Protein AF-E2ZGH0-F1 (afdb_monomer)

Foldseek 3Di:
DDPPPPDPQAWWWKQFPVFKIWIWGDDPFAIKIFIDGPPDLHTPDTDDDGCVNQDDDPNRRLSVVLVCCVPPDPDDGPWMFTFAPCVSVSSVPPPPPDDPDDDDPGPQQWDFAAALVRHTDGTHHAQFKKWKAAPVRWIKIWTWHGDHPQWIDTQNDIDGNNVVNVVCVVRVIDMDGDIQDPDQWWKWDFQLQKIKIWGDDPQKIWIWIAGSLRQTPDIDIGNDSSDGPVVVVCVVCVVVVSNSTMTTIDDPVRVVVSVVPQVVSQVVLVVCQLPPPAKKKWKKAFDPPADPCLPLPAPVRCVVVVHDDDPVRIGTQDIGGDDPPCLPPPPQVVQVVVLCCCAPVNDPRRPDDRDHQNIWMWIQDPSDIWIWGDHPPGTDTD

pLDDT: mean 85.61, std 13.56, range [29.02, 97.31]

Mean predicted aligned error: 11.4 Å

Nearest PDB structures (foldseek):
  6ams-assembly1_B  TM=1.190E-01  e=1.013E-03  Pseudomonas aeruginosa PAO1
  4pso-assembly1_A  TM=2.602E-01  e=1.472E-01  Aeropyrum pernix K1
  4tsz-assembly1_C  TM=1.193E-01  e=7.918E-03  Pseudomonas aeruginosa
  6ap4-assembly5_I  TM=1.165E-01  e=1.783E-02  Acinetobacter baumannii
  6ap4-assembly1_A  TM=1.160E-01  e=1.096E-02  Acinetobacter baumannii

Structure (mmCIF, N/CA/C/O backbone):
data_AF-E2ZGH0-F1
#
_entry.id   AF-E2ZGH0-F1
#
loop_
_atom_site.group_PDB
_atom_site.id
_atom_site.type_symbol
_atom_site.label_atom_id
_atom_site.label_alt_id
_atom_site.label_comp_id
_atom_site.label_asym_id
_atom_site.label_entity_id
_atom_site.label_seq_id
_atom_site.pdbx_PDB_ins_code
_atom_site.Cartn_x
_atom_site.Cartn_y
_atom_site.Cartn_z
_atom_site.occupancy
_atom_site.B_iso_or_equiv
_atom_site.auth_seq_id
_atom_site.auth_comp_id
_atom_site.auth_asym_id
_atom_site.auth_atom_id
_atom_site.pdbx_PDB_model_num
ATOM 1 N N . MET A 1 1 ? -15.723 -20.491 -14.711 1.00 30.98 1 MET A N 1
ATOM 2 C CA . MET A 1 1 ? -14.795 -20.137 -15.801 1.00 30.98 1 MET A CA 1
ATOM 3 C C . MET A 1 1 ? -13.854 -19.122 -15.205 1.00 30.98 1 MET A C 1
ATOM 5 O O . MET A 1 1 ? -14.343 -18.153 -14.646 1.00 30.98 1 MET A O 1
ATOM 9 N N . LYS A 1 2 ? -12.566 -19.463 -15.138 1.00 30.20 2 LYS A N 1
ATOM 10 C CA . LYS A 1 2 ? -11.528 -18.572 -14.629 1.00 30.20 2 LYS A CA 1
ATOM 11 C C . LYS A 1 2 ? -11.307 -17.512 -15.698 1.00 30.20 2 LYS A C 1
ATOM 13 O O . LYS A 1 2 ? -10.856 -17.859 -16.785 1.00 30.20 2 LYS A O 1
ATOM 18 N N . ASP A 1 3 ? -11.678 -16.277 -15.398 1.00 29.02 3 ASP A N 1
ATOM 19 C CA . ASP A 1 3 ? -11.054 -15.138 -16.051 1.00 29.02 3 ASP A CA 1
ATOM 20 C C . ASP A 1 3 ? -9.669 -15.028 -15.416 1.00 29.02 3 ASP A C 1
ATOM 22 O O . ASP A 1 3 ? -9.489 -14.417 -14.364 1.00 29.02 3 ASP A O 1
ATOM 26 N N . ASP A 1 4 ? -8.715 -15.748 -16.006 1.00 31.78 4 ASP A N 1
ATOM 27 C CA . ASP A 1 4 ? -7.306 -15.455 -15.809 1.00 31.78 4 ASP A CA 1
ATOM 28 C C . ASP A 1 4 ? -7.126 -14.010 -16.280 1.00 31.78 4 ASP A C 1
ATOM 30 O O . ASP A 1 4 ? -7.276 -13.703 -17.466 1.00 31.78 4 ASP A O 1
ATOM 34 N N . ALA A 1 5 ? -6.888 -13.105 -15.333 1.00 30.05 5 ALA A N 1
ATOM 35 C CA . ALA A 1 5 ? -6.411 -11.771 -15.632 1.00 30.05 5 ALA A CA 1
ATOM 36 C C . ALA A 1 5 ? -5.096 -11.943 -16.400 1.00 30.05 5 ALA A C 1
ATOM 38 O O . ALA A 1 5 ? -4.064 -12.274 -15.823 1.00 30.05 5 ALA A O 1
ATOM 39 N N . VAL A 1 6 ? -5.172 -11.818 -17.725 1.00 30.45 6 VAL A N 1
ATOM 40 C CA . VAL A 1 6 ? -4.020 -11.803 -18.621 1.00 30.45 6 VAL A CA 1
ATOM 41 C C . VAL A 1 6 ? -3.211 -10.572 -18.247 1.00 30.45 6 VAL A C 1
ATOM 43 O O . VAL A 1 6 ? -3.529 -9.464 -18.679 1.00 30.45 6 VAL A O 1
ATOM 46 N N . ILE A 1 7 ? -2.210 -10.755 -17.393 1.00 38.66 7 ILE A N 1
ATOM 47 C CA . ILE A 1 7 ? -1.248 -9.702 -17.126 1.00 38.66 7 ILE A CA 1
ATOM 48 C C . ILE A 1 7 ? -0.399 -9.531 -18.391 1.00 38.66 7 ILE A C 1
ATOM 50 O O . ILE A 1 7 ? -0.004 -10.501 -19.043 1.00 38.66 7 ILE A O 1
ATOM 54 N N . LYS A 1 8 ? -0.203 -8.277 -18.792 1.00 45.62 8 LYS A N 1
ATOM 55 C CA . LYS A 1 8 ? 0.520 -7.834 -19.992 1.00 45.62 8 LYS A CA 1
ATOM 56 C C . LYS A 1 8 ? 2.057 -7.962 -19.826 1.00 45.62 8 LYS A C 1
ATOM 58 O O . LYS A 1 8 ? 2.796 -7.203 -20.443 1.00 45.62 8 LYS A O 1
ATOM 63 N N . ASP A 1 9 ? 2.543 -8.938 -19.056 1.00 59.81 9 ASP A N 1
ATOM 64 C CA . ASP A 1 9 ? 3.885 -8.970 -18.427 1.00 59.81 9 ASP A CA 1
ATOM 65 C C . ASP A 1 9 ? 5.005 -9.598 -19.269 1.00 59.81 9 ASP A C 1
ATOM 67 O O . ASP A 1 9 ? 5.901 -10.259 -18.755 1.00 59.81 9 ASP A O 1
ATOM 71 N N . ASN A 1 10 ? 4.994 -9.417 -20.586 1.00 82.62 10 ASN A N 1
ATOM 72 C CA . ASN A 1 10 ? 6.026 -10.024 -21.437 1.00 82.62 10 ASN A CA 1
ATOM 73 C C . ASN A 1 10 ? 7.092 -9.017 -21.894 1.00 82.62 10 ASN A C 1
ATOM 75 O O . ASN A 1 10 ? 8.001 -9.393 -22.638 1.00 82.62 10 ASN A O 1
ATOM 79 N N . GLU A 1 11 ? 6.962 -7.739 -21.539 1.00 88.62 11 GLU A N 1
ATOM 80 C CA . GLU A 1 11 ? 7.845 -6.658 -21.981 1.00 88.62 11 GLU A CA 1
ATOM 81 C C . GLU A 1 11 ? 7.803 -5.511 -20.962 1.00 88.62 11 GLU A C 1
ATOM 83 O O . GLU A 1 11 ? 6.722 -5.070 -20.580 1.00 88.62 11 GLU A O 1
ATOM 88 N N . ALA A 1 12 ? 8.961 -5.014 -20.531 1.00 91.38 12 ALA A N 1
ATOM 89 C CA . ALA A 1 12 ? 9.058 -3.875 -19.620 1.00 91.38 12 ALA A CA 1
ATOM 90 C C . ALA A 1 12 ? 10.306 -3.041 -19.907 1.00 91.38 12 ALA A C 1
ATOM 92 O O . ALA A 1 12 ? 11.293 -3.533 -20.466 1.00 91.38 12 ALA A O 1
ATOM 93 N N . VAL A 1 13 ? 10.270 -1.770 -19.506 1.00 92.38 13 VAL A N 1
ATOM 94 C CA . VAL A 1 13 ? 11.425 -0.874 -19.579 1.00 92.38 13 VAL A CA 1
ATOM 95 C C . VAL A 1 13 ? 11.681 -0.269 -18.208 1.00 92.38 13 VAL A C 1
ATOM 97 O O . VAL A 1 13 ? 10.792 0.309 -17.589 1.00 92.38 13 VAL A O 1
ATOM 100 N N . TYR A 1 14 ? 12.926 -0.366 -17.756 1.00 93.62 14 TYR A N 1
ATOM 101 C CA . TYR A 1 14 ? 13.380 0.221 -16.505 1.00 93.62 14 TYR A CA 1
ATOM 102 C C . TYR A 1 14 ? 14.402 1.321 -16.787 1.00 93.62 14 TYR A C 1
ATOM 104 O O . TYR A 1 14 ? 15.379 1.100 -17.499 1.00 93.62 14 TYR A O 1
ATOM 112 N N . LEU A 1 15 ? 14.194 2.510 -16.228 1.00 93.06 15 LEU A N 1
ATOM 113 C CA . LEU A 1 15 ? 15.190 3.575 -16.190 1.00 93.06 15 LEU A CA 1
ATOM 114 C C . LEU A 1 15 ? 16.065 3.386 -14.948 1.00 93.06 15 LEU A C 1
ATOM 116 O O . LEU A 1 15 ? 15.573 3.479 -13.826 1.00 93.06 15 LEU A O 1
ATOM 120 N N . ILE A 1 16 ? 17.354 3.137 -15.155 1.00 91.56 16 ILE A N 1
ATOM 121 C CA . ILE A 1 16 ? 18.337 2.871 -14.106 1.00 91.56 16 ILE A CA 1
ATOM 122 C C . ILE A 1 16 ? 19.254 4.088 -13.955 1.00 91.56 16 ILE A C 1
ATOM 124 O O . ILE A 1 16 ? 19.802 4.605 -14.935 1.00 91.56 16 ILE A O 1
ATOM 128 N N . ASN A 1 17 ? 19.394 4.563 -12.715 1.00 88.12 17 ASN A N 1
ATOM 129 C CA . ASN A 1 17 ? 20.208 5.711 -12.301 1.00 88.12 17 ASN A CA 1
ATOM 130 C C . ASN A 1 17 ? 19.973 6.974 -13.149 1.00 88.12 17 ASN A C 1
ATOM 132 O O . ASN A 1 17 ? 20.875 7.784 -13.330 1.00 88.12 17 ASN A O 1
ATOM 136 N N . GLU A 1 18 ? 18.768 7.114 -13.713 1.00 87.81 18 GLU A N 1
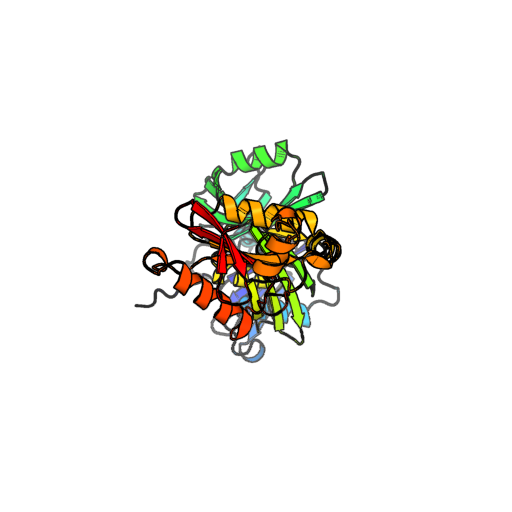ATOM 137 C CA . GLU A 1 18 ? 18.374 8.188 -14.638 1.00 87.81 18 GLU A CA 1
ATOM 138 C C . GLU A 1 18 ? 19.224 8.308 -15.918 1.00 87.81 18 GLU A C 1
ATOM 140 O O . GLU A 1 18 ? 19.083 9.284 -16.668 1.00 87.81 18 GLU A O 1
ATOM 145 N N . GLN A 1 19 ? 20.061 7.307 -16.198 1.00 88.62 19 GLN A N 1
ATOM 146 C CA . GLN A 1 19 ? 21.080 7.324 -17.248 1.00 88.62 19 GLN A CA 1
ATOM 147 C C . GLN A 1 19 ? 20.848 6.261 -18.315 1.00 88.62 19 GLN A C 1
ATOM 149 O O . GLN A 1 19 ? 21.059 6.538 -19.494 1.00 88.62 19 GLN A O 1
ATOM 154 N N . THR A 1 20 ? 20.402 5.065 -17.931 1.00 91.00 20 THR A N 1
ATOM 155 C CA . THR A 1 20 ? 20.291 3.927 -18.849 1.00 91.00 20 THR A CA 1
ATOM 156 C C . THR A 1 20 ? 18.886 3.344 -18.837 1.00 91.00 20 THR A C 1
ATOM 158 O O . THR A 1 20 ? 18.246 3.244 -17.795 1.00 91.00 20 THR A O 1
ATOM 161 N N . TYR A 1 21 ? 18.378 2.979 -20.010 1.00 91.94 21 TYR A N 1
ATOM 162 C CA . TYR A 1 21 ? 17.136 2.231 -20.149 1.00 91.94 21 TYR A CA 1
ATOM 163 C C . TYR A 1 21 ? 17.466 0.758 -20.356 1.00 91.94 21 TYR A C 1
ATOM 165 O O . TYR A 1 21 ? 18.106 0.419 -21.349 1.00 91.94 21 TYR A O 1
ATOM 173 N N . LEU A 1 22 ? 16.997 -0.101 -19.456 1.00 93.19 22 LEU A N 1
ATOM 174 C CA . LEU A 1 22 ? 17.003 -1.550 -19.605 1.00 93.19 22 LEU A CA 1
ATOM 175 C C . LEU A 1 22 ? 15.649 -1.990 -20.157 1.00 93.19 22 LEU A C 1
ATOM 177 O O . LEU A 1 22 ? 14.628 -1.889 -19.479 1.00 93.19 22 LEU A O 1
ATOM 181 N N . HIS A 1 23 ? 15.644 -2.472 -21.390 1.00 92.88 23 HIS A N 1
ATOM 182 C CA . HIS A 1 23 ? 14.484 -3.062 -22.038 1.00 92.88 23 HIS A CA 1
ATOM 183 C C . HIS A 1 23 ? 14.547 -4.579 -21.887 1.00 92.88 23 HIS A C 1
ATOM 185 O O . HIS A 1 23 ? 15.522 -5.187 -22.317 1.00 92.88 23 HIS A O 1
ATOM 191 N N . LEU A 1 24 ? 13.517 -5.184 -21.300 1.00 92.69 24 LEU A N 1
ATOM 192 C CA . LEU A 1 24 ? 13.393 -6.630 -21.130 1.00 92.69 24 LEU A CA 1
ATOM 193 C C . LEU A 1 24 ? 12.178 -7.130 -21.892 1.00 92.69 24 LEU A C 1
ATOM 195 O O . LEU A 1 24 ? 11.103 -6.539 -21.801 1.00 92.69 24 LEU A O 1
ATOM 199 N N . ARG A 1 25 ? 12.338 -8.233 -22.624 1.00 91.06 25 ARG A N 1
ATOM 200 C CA . ARG A 1 25 ? 11.257 -8.816 -23.416 1.00 91.06 25 ARG A CA 1
ATOM 201 C C . ARG A 1 25 ? 11.336 -10.331 -23.492 1.00 91.06 25 ARG A C 1
ATOM 203 O O . ARG A 1 25 ? 12.302 -10.894 -24.011 1.00 91.06 25 ARG A O 1
ATOM 210 N N . GLU A 1 26 ? 10.266 -10.992 -23.074 1.00 89.38 26 GLU A N 1
ATOM 211 C CA . GLU A 1 26 ? 10.104 -12.431 -23.239 1.00 89.38 26 GLU A CA 1
ATOM 212 C C . GLU A 1 26 ? 10.067 -12.840 -24.714 1.00 89.38 26 GLU A C 1
ATOM 214 O O . GLU A 1 26 ? 9.418 -12.228 -25.573 1.00 89.38 26 GLU A O 1
ATOM 219 N N . ASN A 1 27 ? 10.749 -13.939 -25.009 1.00 87.00 27 ASN A N 1
ATOM 220 C CA . ASN A 1 27 ? 10.772 -14.581 -26.308 1.00 87.00 27 ASN A CA 1
ATOM 221 C C . ASN A 1 27 ? 10.873 -16.110 -26.150 1.00 87.00 27 ASN A C 1
ATOM 223 O O . ASN A 1 27 ? 10.834 -16.652 -25.049 1.00 87.00 27 ASN A O 1
ATOM 227 N N . LEU A 1 28 ? 10.973 -16.838 -27.266 1.00 86.50 28 LEU A N 1
ATOM 228 C CA . LEU A 1 28 ? 10.994 -18.307 -27.238 1.00 86.50 28 LEU A CA 1
ATOM 229 C C . LEU A 1 28 ? 12.205 -18.891 -26.486 1.00 86.50 28 LEU A C 1
ATOM 231 O O . LEU A 1 28 ? 12.116 -20.012 -25.992 1.00 86.50 28 LEU A O 1
ATOM 235 N N . ALA A 1 29 ? 13.315 -18.156 -26.400 1.00 86.31 29 ALA A N 1
ATOM 236 C CA . ALA A 1 29 ? 14.567 -18.596 -25.790 1.00 86.31 29 ALA A CA 1
ATOM 237 C C . ALA A 1 29 ? 14.750 -18.139 -24.329 1.00 86.31 29 ALA A C 1
ATOM 239 O O . ALA A 1 29 ? 15.721 -18.551 -23.701 1.00 86.31 29 ALA A O 1
ATOM 240 N N . GLY A 1 30 ? 13.854 -17.306 -23.790 1.00 89.31 30 GLY A N 1
ATOM 241 C CA . GLY A 1 30 ? 13.976 -16.721 -22.451 1.00 89.31 30 GLY A CA 1
ATOM 242 C C . GLY A 1 30 ? 13.548 -15.259 -22.453 1.00 89.31 30 GLY A C 1
ATOM 243 O O . GLY A 1 30 ? 12.538 -14.909 -23.062 1.00 89.31 30 GLY A O 1
ATOM 244 N N . VAL A 1 31 ? 14.355 -14.391 -21.843 1.00 92.81 31 VAL A N 1
ATOM 245 C CA . VAL A 1 31 ? 14.170 -12.931 -21.868 1.00 92.81 31 VAL A CA 1
ATOM 246 C C . VAL A 1 31 ? 15.334 -12.283 -22.613 1.00 92.81 31 VAL A C 1
ATOM 248 O O . VAL A 1 31 ? 16.490 -12.403 -22.214 1.00 92.81 31 VAL A O 1
ATOM 251 N N . GLY A 1 32 ? 15.034 -11.625 -23.731 1.00 91.88 32 GLY A N 1
ATOM 252 C CA . GLY A 1 32 ? 15.997 -10.773 -24.423 1.00 91.88 32 GLY A CA 1
ATOM 253 C C . GLY A 1 32 ? 16.112 -9.433 -23.708 1.00 91.88 32 GLY A C 1
ATOM 254 O O . GLY A 1 32 ? 15.105 -8.931 -23.200 1.00 91.88 32 GLY A O 1
ATOM 255 N N . TYR A 1 33 ? 17.312 -8.860 -23.685 1.00 92.81 33 TYR A N 1
ATOM 256 C CA . TYR A 1 33 ? 17.537 -7.540 -23.114 1.00 92.81 33 TYR A CA 1
ATOM 257 C C . TYR A 1 33 ? 18.281 -6.616 -24.079 1.00 92.81 33 TYR A C 1
ATOM 259 O O . TYR A 1 33 ? 19.134 -7.054 -24.852 1.00 92.81 33 TYR A O 1
ATOM 267 N N . GLU A 1 34 ? 17.951 -5.331 -24.020 1.00 91.56 34 GLU A N 1
ATOM 268 C CA . GLU A 1 34 ? 18.632 -4.254 -24.739 1.00 91.56 34 GLU A CA 1
ATOM 269 C C . GLU A 1 34 ? 18.848 -3.086 -23.773 1.00 91.56 34 GLU A C 1
ATOM 271 O O . GLU A 1 34 ? 17.931 -2.699 -23.044 1.00 91.56 34 GLU A O 1
ATOM 276 N N . VAL A 1 35 ? 20.044 -2.505 -23.773 1.00 90.25 35 VAL A N 1
ATOM 277 C CA . VAL A 1 35 ? 20.402 -1.382 -22.900 1.00 90.25 35 VAL A CA 1
ATOM 278 C C . VAL A 1 35 ? 20.671 -0.161 -23.754 1.00 90.25 35 VAL A C 1
ATOM 280 O O . VAL A 1 35 ? 21.480 -0.205 -24.679 1.00 90.25 35 VAL A O 1
ATOM 283 N N . PHE A 1 36 ? 20.023 0.951 -23.429 1.00 89.25 36 PHE A N 1
ATOM 284 C CA . PHE A 1 36 ? 20.184 2.219 -24.131 1.00 89.25 36 PHE A CA 1
ATOM 285 C C . PHE A 1 36 ? 20.726 3.273 -23.173 1.00 89.25 36 PHE A C 1
ATOM 287 O O . PHE A 1 36 ? 20.113 3.543 -22.142 1.00 89.25 36 PHE A O 1
ATOM 294 N N . ASP A 1 37 ? 21.834 3.921 -23.527 1.00 88.12 37 ASP A N 1
ATOM 295 C CA . ASP A 1 37 ? 22.222 5.167 -22.863 1.00 88.12 37 ASP A CA 1
ATOM 296 C C . ASP A 1 37 ? 21.224 6.271 -23.243 1.00 88.12 37 ASP A C 1
ATOM 298 O O . ASP A 1 37 ? 20.860 6.422 -24.411 1.00 88.12 37 ASP A O 1
ATOM 302 N N . LYS A 1 38 ? 20.776 7.070 -22.271 1.00 85.00 38 LYS A N 1
ATOM 303 C CA . LYS A 1 38 ? 19.758 8.115 -22.472 1.00 85.00 38 LYS A CA 1
ATOM 304 C C . LYS A 1 38 ? 20.161 9.158 -23.519 1.00 85.00 38 LYS A C 1
ATOM 306 O O . LYS A 1 38 ? 19.279 9.790 -24.102 1.00 85.00 38 LYS A O 1
ATOM 311 N N . ASN A 1 39 ? 21.459 9.314 -23.779 1.00 83.94 39 ASN A N 1
ATOM 312 C CA . ASN A 1 39 ? 22.025 10.237 -24.759 1.00 83.94 39 ASN A CA 1
ATOM 313 C C . ASN A 1 39 ? 22.426 9.551 -26.079 1.00 83.94 39 ASN A C 1
ATOM 315 O O . ASN A 1 39 ? 22.843 10.241 -27.011 1.00 83.94 39 ASN A O 1
ATOM 319 N N . SER A 1 40 ? 22.296 8.224 -26.193 1.00 80.44 40 SER A N 1
ATOM 320 C CA . SER A 1 40 ? 22.653 7.459 -27.392 1.00 80.44 40 SER A CA 1
ATOM 321 C C . SER A 1 40 ? 21.415 6.893 -28.094 1.00 80.44 40 SER A C 1
ATOM 323 O O . SER A 1 40 ? 20.664 6.146 -27.478 1.00 80.44 40 SER A O 1
ATOM 325 N N . PRO A 1 41 ? 21.217 7.140 -29.405 1.00 71.94 41 PRO A N 1
ATOM 326 C CA . PRO A 1 41 ? 20.123 6.551 -30.184 1.00 71.94 41 PRO A CA 1
ATOM 327 C C . PRO A 1 41 ? 20.243 5.026 -30.373 1.00 71.94 41 PRO A C 1
ATOM 329 O O . PRO A 1 41 ? 19.283 4.391 -30.801 1.00 71.94 41 PRO A O 1
ATOM 332 N N . LEU A 1 42 ? 21.423 4.448 -30.125 1.00 76.31 42 LEU A N 1
ATOM 333 C CA . LEU A 1 42 ? 21.723 3.035 -30.359 1.00 76.31 42 LEU A CA 1
ATOM 334 C C . LEU A 1 42 ? 21.895 2.284 -29.036 1.00 76.31 42 LEU A C 1
ATOM 336 O O . LEU A 1 42 ? 22.428 2.877 -28.090 1.00 76.31 42 LEU A O 1
ATOM 340 N N . PRO A 1 43 ? 21.498 0.996 -28.986 1.00 79.94 43 PRO A N 1
ATOM 341 C CA . PRO A 1 43 ? 21.755 0.171 -27.821 1.00 79.94 43 PRO A CA 1
ATOM 342 C C . PRO A 1 43 ? 23.265 0.054 -27.607 1.00 79.94 43 PRO A C 1
ATOM 344 O O . PRO A 1 43 ? 24.033 -0.125 -28.557 1.00 79.94 43 PRO A O 1
ATOM 347 N N . VAL A 1 44 ? 23.680 0.202 -26.356 1.00 87.06 44 VAL A N 1
ATOM 348 C CA . VAL A 1 44 ? 25.072 0.031 -25.926 1.00 87.06 44 VAL A CA 1
ATOM 349 C C . VAL A 1 44 ? 25.370 -1.426 -25.580 1.00 87.06 44 VAL A C 1
ATOM 351 O O . VAL A 1 44 ? 26.522 -1.845 -25.647 1.00 87.06 44 VAL A O 1
ATOM 354 N N . GLU A 1 45 ? 24.329 -2.197 -25.271 1.00 88.38 45 GLU A N 1
ATOM 355 C CA . GLU A 1 45 ? 24.405 -3.613 -24.937 1.00 88.38 45 GLU A CA 1
ATOM 356 C C . GLU A 1 45 ? 23.133 -4.324 -25.416 1.00 88.38 45 GLU A C 1
ATOM 358 O O . GLU A 1 45 ? 22.036 -3.765 -25.352 1.00 88.38 45 GLU A O 1
ATOM 363 N N . GLU A 1 46 ? 23.274 -5.557 -25.891 1.00 90.94 46 GLU A N 1
ATOM 364 C CA . GLU A 1 46 ? 22.160 -6.449 -26.202 1.00 90.94 46 GLU A CA 1
ATOM 365 C C . GLU A 1 46 ? 22.542 -7.880 -25.825 1.00 90.94 46 GLU A C 1
ATOM 367 O O . GLU A 1 46 ? 23.699 -8.286 -25.966 1.00 90.94 46 GLU A O 1
ATOM 372 N N . GLY A 1 47 ? 21.567 -8.661 -25.373 1.00 90.56 47 GLY A N 1
ATOM 373 C CA . GLY A 1 47 ? 21.819 -10.040 -24.992 1.00 90.56 47 GLY A CA 1
ATOM 374 C C . GLY A 1 47 ? 20.556 -10.850 -24.748 1.00 90.56 47 GLY A C 1
ATOM 375 O O . GLY A 1 47 ? 19.431 -10.436 -25.035 1.00 90.56 47 GLY A O 1
ATOM 376 N N . GLN A 1 48 ? 20.764 -12.067 -24.255 1.00 93.25 48 GLN A N 1
ATOM 377 C CA . GLN A 1 48 ? 19.712 -13.049 -24.037 1.00 93.25 48 GLN A CA 1
ATOM 378 C C . GLN A 1 48 ? 19.953 -13.762 -22.712 1.00 93.25 48 GLN A C 1
ATOM 380 O O . GLN A 1 48 ? 20.989 -14.400 -22.534 1.00 93.25 48 GLN A O 1
ATOM 385 N N . ILE A 1 49 ? 18.964 -13.709 -21.823 1.00 93.38 49 ILE A N 1
ATOM 386 C CA . ILE A 1 49 ? 18.935 -14.493 -20.591 1.00 93.38 49 ILE A CA 1
ATOM 387 C C . ILE A 1 49 ? 18.123 -15.762 -20.887 1.00 93.38 49 ILE A C 1
ATOM 389 O O . ILE A 1 49 ? 16.944 -15.654 -21.250 1.00 93.38 49 ILE A O 1
ATOM 393 N N . PRO A 1 50 ? 18.738 -16.954 -20.832 1.00 93.19 50 PRO A N 1
ATOM 394 C CA . PRO A 1 50 ? 18.071 -18.199 -21.187 1.00 93.19 50 PRO A CA 1
ATOM 395 C C . PRO A 1 50 ? 17.156 -18.694 -20.055 1.00 93.19 50 PRO A C 1
ATOM 397 O O . PRO A 1 50 ? 17.359 -18.359 -18.887 1.00 93.19 50 PRO A O 1
ATOM 400 N N . TRP A 1 51 ? 16.156 -19.521 -20.379 1.00 90.88 51 TRP A N 1
ATOM 401 C CA . TRP A 1 51 ? 15.218 -20.070 -19.383 1.00 90.88 51 TRP A CA 1
ATOM 402 C C . TRP A 1 51 ? 15.915 -20.822 -18.246 1.00 90.88 51 TRP A C 1
ATOM 404 O O . TRP A 1 51 ? 15.469 -20.765 -17.103 1.00 90.88 51 TRP A O 1
ATOM 414 N N . GLU A 1 52 ? 17.026 -21.496 -18.538 1.00 91.19 52 GLU A N 1
ATOM 415 C CA . GLU A 1 52 ? 17.825 -22.215 -17.548 1.00 91.19 52 GLU A CA 1
ATOM 416 C C . GLU A 1 52 ? 18.385 -21.287 -16.462 1.00 91.19 52 GLU A C 1
ATOM 418 O O . GLU A 1 52 ? 18.529 -21.718 -15.322 1.00 91.19 52 GLU A O 1
ATOM 423 N N . ALA A 1 53 ? 18.669 -20.025 -16.802 1.00 88.88 53 ALA A N 1
ATOM 424 C CA . ALA A 1 53 ? 19.164 -19.023 -15.861 1.00 88.88 53 ALA A CA 1
ATOM 425 C C . ALA A 1 53 ? 18.037 -18.385 -15.029 1.00 88.88 53 ALA A C 1
ATOM 427 O O . ALA A 1 53 ? 18.254 -18.041 -13.872 1.00 88.88 53 ALA A O 1
ATOM 428 N N . LEU A 1 54 ? 16.832 -18.253 -15.597 1.00 87.19 54 LEU A N 1
ATOM 429 C CA . LEU A 1 54 ? 15.670 -17.658 -14.919 1.00 87.19 54 LEU A CA 1
ATOM 430 C C . LEU A 1 54 ? 14.940 -18.643 -13.994 1.00 87.19 54 LEU A C 1
ATOM 432 O O . LEU A 1 54 ? 14.191 -18.231 -13.111 1.00 87.19 54 LEU A O 1
ATOM 436 N N . GLY A 1 55 ? 15.123 -19.948 -14.205 1.00 84.88 55 GLY A N 1
ATOM 437 C CA . GLY A 1 55 ? 14.390 -20.973 -13.472 1.00 84.88 55 GLY A CA 1
ATOM 438 C C . GLY A 1 55 ? 12.890 -20.979 -13.790 1.00 84.88 55 GLY A C 1
ATOM 439 O O . GLY A 1 55 ? 12.429 -20.464 -14.809 1.00 84.88 55 GLY A O 1
ATOM 440 N N . ASN A 1 56 ? 12.105 -21.617 -12.919 1.00 81.56 56 ASN A N 1
ATOM 441 C CA . ASN A 1 56 ? 10.652 -21.707 -13.065 1.00 81.56 56 ASN A CA 1
ATOM 442 C C . ASN A 1 56 ? 9.963 -20.652 -12.190 1.00 81.56 56 ASN A C 1
ATOM 444 O O . ASN A 1 56 ? 9.536 -20.954 -11.077 1.00 81.56 56 ASN A O 1
ATOM 448 N N . THR A 1 57 ? 9.879 -19.425 -12.698 1.00 81.75 57 THR A N 1
ATOM 449 C CA . THR A 1 57 ? 9.218 -18.292 -12.036 1.00 81.75 57 THR A CA 1
ATOM 450 C C . THR A 1 57 ? 7.994 -17.817 -12.820 1.00 81.75 57 THR A C 1
ATOM 452 O O . THR A 1 57 ? 7.932 -17.933 -14.050 1.00 81.75 57 THR A O 1
ATOM 455 N N . GLN A 1 58 ? 7.008 -17.284 -12.098 1.00 83.75 58 GLN A N 1
ATOM 456 C CA . GLN A 1 58 ? 5.884 -16.557 -12.692 1.00 83.75 58 GLN A CA 1
ATOM 457 C C . GLN A 1 58 ? 6.238 -15.087 -12.977 1.00 83.75 58 GLN A C 1
ATOM 459 O O . GLN A 1 58 ? 5.626 -14.496 -13.858 1.00 83.75 58 GLN A O 1
ATOM 464 N N . ARG A 1 59 ? 7.259 -14.534 -12.306 1.00 88.31 59 ARG A N 1
ATOM 465 C CA . ARG A 1 59 ? 7.706 -13.131 -12.387 1.00 88.31 59 ARG A CA 1
ATOM 466 C C . ARG A 1 59 ? 8.944 -13.005 -13.263 1.00 88.31 59 ARG A C 1
ATOM 468 O O . ARG A 1 59 ? 10.062 -12.761 -12.807 1.00 88.31 59 ARG A O 1
ATOM 475 N N . ARG A 1 60 ? 8.779 -13.361 -14.533 1.00 91.06 60 ARG A N 1
ATOM 476 C CA . ARG A 1 60 ? 9.894 -13.592 -15.465 1.00 91.06 60 ARG A CA 1
ATOM 477 C C . ARG A 1 60 ? 10.674 -12.323 -15.775 1.00 91.06 60 ARG A C 1
ATOM 479 O O . ARG A 1 60 ? 11.897 -12.386 -15.883 1.00 91.06 60 ARG A O 1
ATOM 486 N N . ILE A 1 61 ? 9.989 -11.190 -15.897 1.00 92.44 61 ILE A N 1
ATOM 487 C CA . ILE A 1 61 ? 10.609 -9.895 -16.179 1.00 92.44 61 ILE A CA 1
ATOM 488 C C . ILE A 1 61 ? 11.383 -9.393 -14.954 1.00 92.44 61 ILE A C 1
ATOM 490 O O . ILE A 1 61 ? 12.536 -8.988 -15.088 1.00 92.44 61 ILE A O 1
ATOM 494 N N . GLU A 1 62 ? 10.809 -9.496 -13.757 1.00 93.06 62 GLU A N 1
ATOM 495 C CA . GLU A 1 62 ? 11.440 -9.105 -12.492 1.00 93.06 62 GLU A CA 1
ATOM 496 C C . GLU A 1 62 ? 12.645 -10.000 -12.188 1.00 93.06 62 GLU A C 1
ATOM 498 O O . GLU A 1 62 ? 13.711 -9.504 -11.824 1.00 93.06 62 GLU A O 1
ATOM 503 N N . THR A 1 63 ? 12.522 -11.306 -12.444 1.00 93.25 63 THR A N 1
ATOM 504 C CA . THR A 1 63 ? 13.636 -12.259 -12.327 1.00 93.25 63 THR A CA 1
ATOM 505 C C . THR A 1 63 ? 14.750 -11.932 -13.321 1.00 93.25 63 THR A C 1
ATOM 507 O O . THR A 1 63 ? 15.924 -11.932 -12.957 1.00 93.25 63 THR A O 1
ATOM 510 N N . ALA A 1 64 ? 14.410 -11.604 -14.572 1.00 94.25 64 ALA A N 1
ATOM 511 C CA . ALA A 1 64 ? 15.391 -11.201 -15.578 1.00 94.25 64 ALA A CA 1
ATOM 512 C C . ALA A 1 64 ? 16.085 -9.879 -15.223 1.00 94.25 64 ALA A C 1
ATOM 514 O O . ALA A 1 64 ? 17.290 -9.746 -15.433 1.00 94.25 64 ALA A O 1
ATOM 515 N N . ARG A 1 65 ? 15.357 -8.922 -14.636 1.00 94.00 65 ARG A N 1
ATOM 516 C CA . ARG A 1 65 ? 15.929 -7.686 -14.093 1.00 94.00 65 ARG A CA 1
ATOM 517 C C . ARG A 1 65 ? 16.906 -7.996 -12.963 1.00 94.00 65 ARG A C 1
ATOM 519 O O . ARG A 1 65 ? 18.033 -7.519 -13.012 1.00 94.00 65 ARG A O 1
ATOM 526 N N . ALA A 1 66 ? 16.500 -8.796 -11.978 1.00 91.81 66 ALA A N 1
ATOM 527 C CA . ALA A 1 66 ? 17.361 -9.183 -10.861 1.00 91.81 66 ALA A CA 1
ATOM 528 C C . ALA A 1 66 ? 18.639 -9.888 -11.352 1.00 91.81 66 ALA A C 1
ATOM 530 O O . ALA A 1 66 ? 19.735 -9.541 -10.917 1.00 91.81 66 ALA A O 1
ATOM 531 N N . TYR A 1 67 ? 18.506 -10.796 -12.325 1.00 92.94 67 TYR A N 1
ATOM 532 C CA . TYR A 1 67 ? 19.635 -11.457 -12.981 1.00 92.94 67 TYR A CA 1
ATOM 533 C C . TYR A 1 67 ? 20.573 -10.455 -13.669 1.00 92.94 67 TYR A C 1
ATOM 535 O O . TYR A 1 67 ? 21.779 -10.480 -13.439 1.00 92.94 67 TYR A O 1
ATOM 543 N N . TYR A 1 68 ? 20.032 -9.549 -14.494 1.00 92.00 68 TYR A N 1
ATOM 544 C CA . TYR A 1 68 ? 20.840 -8.559 -15.210 1.00 92.00 68 TYR A CA 1
ATOM 545 C C . TYR A 1 68 ? 21.630 -7.671 -14.241 1.00 92.00 68 TYR A C 1
ATOM 547 O O . TYR A 1 68 ? 22.835 -7.499 -14.414 1.00 92.00 68 TYR A O 1
ATOM 555 N N . LEU A 1 69 ? 20.968 -7.159 -13.198 1.00 90.19 69 LEU A N 1
ATOM 556 C CA . LEU A 1 69 ? 21.596 -6.306 -12.188 1.00 90.19 69 LEU A CA 1
ATOM 557 C C . LEU A 1 69 ? 22.706 -7.029 -11.415 1.00 90.19 69 LEU A C 1
ATOM 559 O O . LEU A 1 69 ? 23.725 -6.412 -11.126 1.00 90.19 69 LEU A O 1
ATOM 563 N N . ALA A 1 70 ? 22.531 -8.318 -11.108 1.00 88.75 70 ALA A N 1
ATOM 564 C CA . ALA A 1 70 ? 23.534 -9.110 -10.397 1.00 88.75 70 ALA A CA 1
ATOM 565 C C . ALA A 1 70 ? 24.793 -9.393 -11.238 1.00 88.75 70 ALA A C 1
ATOM 567 O O . ALA A 1 70 ? 25.892 -9.444 -10.694 1.00 88.75 70 ALA A O 1
ATOM 568 N N . GLU A 1 71 ? 24.639 -9.579 -12.551 1.00 86.25 71 GLU A N 1
ATOM 569 C CA . GLU A 1 71 ? 25.736 -9.970 -13.450 1.00 86.25 71 GLU A CA 1
ATOM 570 C C . GLU A 1 71 ? 26.482 -8.776 -14.079 1.00 86.25 71 GLU A C 1
ATOM 572 O O . GLU A 1 71 ? 27.641 -8.921 -14.462 1.00 86.25 71 GLU A O 1
ATOM 577 N N . HIS A 1 72 ? 25.837 -7.609 -14.220 1.00 78.62 72 HIS A N 1
ATOM 578 C CA . HIS A 1 72 ? 26.339 -6.517 -15.076 1.00 78.62 72 HIS A CA 1
ATOM 579 C C . HIS A 1 72 ? 26.584 -5.182 -14.355 1.00 78.62 72 HIS A C 1
ATOM 581 O O . HIS A 1 72 ? 26.945 -4.210 -15.020 1.00 78.62 72 HIS A O 1
ATOM 587 N N . GLN A 1 73 ? 26.402 -5.083 -13.031 1.00 69.56 73 GLN A N 1
ATOM 588 C CA . GLN A 1 73 ? 26.617 -3.817 -12.313 1.00 69.56 73 GLN A CA 1
ATOM 589 C C . GLN A 1 73 ? 27.604 -3.935 -11.149 1.00 69.56 73 GLN A C 1
ATOM 591 O O . GLN A 1 73 ? 27.310 -4.518 -10.111 1.00 69.56 73 GLN A O 1
ATOM 596 N N . ASP A 1 74 ? 28.769 -3.302 -11.330 1.00 62.16 74 ASP A N 1
ATOM 597 C CA . ASP A 1 74 ? 29.818 -3.161 -10.310 1.00 62.16 74 ASP A CA 1
ATOM 598 C C . ASP A 1 74 ? 29.507 -2.054 -9.276 1.00 62.16 74 ASP A C 1
ATOM 600 O O . ASP A 1 74 ? 30.077 -2.043 -8.182 1.00 62.16 74 ASP A O 1
ATOM 604 N N . GLU A 1 75 ? 28.617 -1.107 -9.608 1.00 61.12 75 GLU A N 1
ATOM 605 C CA . GLU A 1 75 ? 28.187 -0.015 -8.723 1.00 61.12 75 GLU A CA 1
ATOM 606 C C . GLU A 1 75 ? 26.770 -0.258 -8.172 1.00 61.12 75 GLU A C 1
ATOM 608 O O . GLU A 1 75 ? 25.918 -0.800 -8.879 1.00 61.12 75 GLU A O 1
ATOM 613 N N . PRO A 1 76 ? 26.477 0.155 -6.921 1.00 62.19 76 PRO A N 1
ATOM 614 C CA . PRO A 1 76 ? 25.154 -0.014 -6.334 1.00 62.19 76 PRO A CA 1
ATOM 615 C C . PRO A 1 76 ? 24.096 0.754 -7.131 1.00 62.19 76 PRO A C 1
ATOM 617 O O . PRO A 1 76 ? 24.268 1.929 -7.468 1.00 62.19 76 PRO A O 1
ATOM 620 N N . VAL A 1 77 ? 22.969 0.095 -7.397 1.00 68.06 77 VAL A N 1
ATOM 621 C CA . VAL A 1 77 ? 21.845 0.705 -8.102 1.00 68.06 77 VAL A CA 1
ATOM 622 C C . VAL A 1 77 ? 21.195 1.746 -7.194 1.00 68.06 77 VAL A C 1
ATOM 624 O O . VAL A 1 77 ? 20.495 1.412 -6.242 1.00 68.06 77 VAL A O 1
ATOM 627 N N . GLY A 1 78 ? 21.409 3.027 -7.489 1.00 69.38 78 GLY A N 1
ATOM 628 C CA . GLY A 1 78 ? 20.838 4.118 -6.703 1.00 69.38 78 GLY A CA 1
ATOM 629 C C . GLY A 1 78 ? 19.343 4.320 -6.951 1.00 69.38 78 GLY A C 1
ATOM 630 O O . GLY A 1 78 ? 18.626 4.734 -6.039 1.00 69.38 78 GLY A O 1
ATOM 631 N N . ARG A 1 79 ? 18.860 4.060 -8.176 1.00 86.75 79 ARG A N 1
ATOM 632 C CA . ARG A 1 79 ? 17.468 4.335 -8.566 1.00 86.75 79 ARG A CA 1
ATOM 633 C C . ARG A 1 79 ? 17.010 3.488 -9.755 1.00 86.75 79 ARG A C 1
ATOM 635 O O . ARG A 1 79 ? 17.657 3.521 -10.797 1.00 86.75 79 ARG A O 1
ATOM 642 N N . ILE A 1 80 ? 15.873 2.801 -9.641 1.00 92.88 80 ILE A N 1
ATOM 643 C CA . ILE A 1 80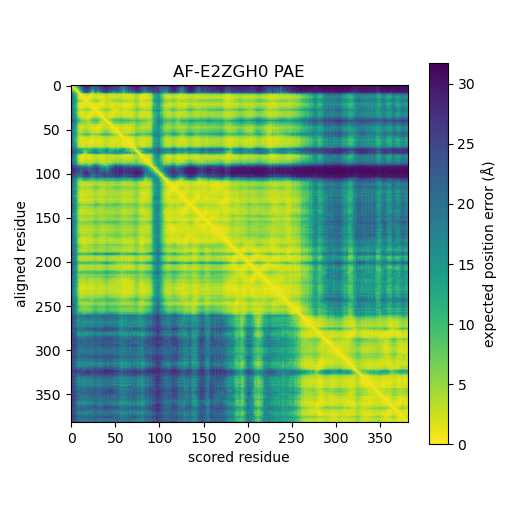 ? 15.224 2.088 -10.757 1.00 92.88 80 ILE A CA 1
ATOM 644 C C . ILE A 1 80 ? 13.797 2.597 -10.894 1.00 92.88 80 ILE A C 1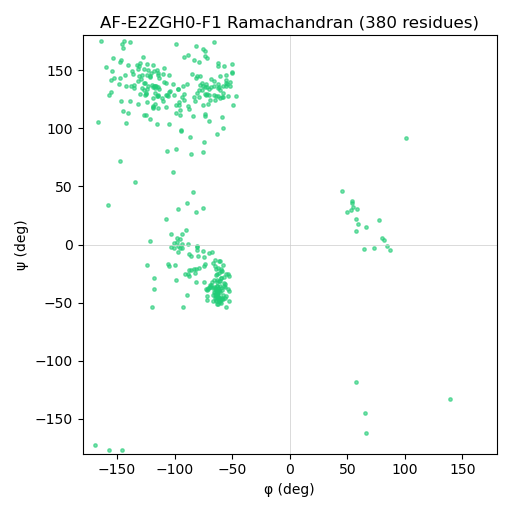
ATOM 646 O O . ILE A 1 80 ? 13.096 2.688 -9.899 1.00 92.88 80 ILE A O 1
ATOM 650 N N . GLN A 1 81 ? 13.340 2.907 -12.100 1.00 94.06 81 GLN A N 1
ATOM 651 C CA . GLN A 1 81 ? 11.974 3.370 -12.352 1.00 94.06 81 GLN A CA 1
ATOM 652 C C . GLN A 1 81 ? 11.348 2.567 -13.487 1.00 94.06 81 GLN A C 1
ATOM 654 O O . GLN A 1 81 ? 11.950 2.453 -14.554 1.00 94.06 81 GLN A O 1
ATOM 659 N N . ASN A 1 82 ? 10.142 2.035 -13.284 1.00 93.06 82 ASN A N 1
ATOM 660 C CA . ASN A 1 82 ? 9.381 1.409 -14.364 1.00 93.06 82 ASN A CA 1
ATOM 661 C C . ASN A 1 82 ? 8.793 2.504 -15.268 1.00 93.06 82 ASN A C 1
ATOM 663 O O . ASN A 1 82 ? 8.055 3.377 -14.808 1.00 93.06 82 ASN A O 1
ATOM 667 N N . VAL A 1 83 ? 9.160 2.486 -16.548 1.00 92.44 83 VAL A N 1
ATOM 668 C CA . VAL A 1 83 ? 8.717 3.461 -17.547 1.00 92.44 83 VAL A CA 1
ATOM 669 C C . VAL A 1 83 ? 8.060 2.752 -18.722 1.00 92.44 83 VAL A C 1
ATOM 671 O O . VAL A 1 83 ? 8.338 1.593 -19.024 1.00 92.44 83 VAL A O 1
ATOM 674 N N . ALA A 1 84 ? 7.196 3.474 -19.425 1.00 89.12 84 ALA A N 1
ATOM 675 C CA . ALA A 1 84 ? 6.477 2.930 -20.566 1.00 89.12 84 ALA A CA 1
ATOM 676 C C . ALA A 1 84 ? 7.414 2.450 -21.688 1.00 89.12 84 ALA A C 1
ATOM 678 O O . ALA A 1 84 ? 8.413 3.110 -22.000 1.00 89.12 84 ALA A O 1
ATOM 679 N N . VAL A 1 85 ? 7.042 1.369 -22.383 1.00 85.44 85 VAL A N 1
ATOM 680 C CA . VAL A 1 85 ? 7.809 0.832 -23.526 1.00 85.44 85 VAL A CA 1
ATOM 681 C C . VAL A 1 85 ? 7.874 1.844 -24.681 1.00 85.44 85 VAL A C 1
ATOM 683 O O . VAL A 1 85 ? 8.883 1.922 -25.392 1.00 85.44 85 VAL A O 1
ATOM 686 N N . THR A 1 86 ? 6.842 2.681 -24.842 1.00 83.06 86 THR A N 1
ATOM 687 C CA . THR A 1 86 ? 6.818 3.800 -25.805 1.00 83.06 86 THR A CA 1
ATOM 688 C C . THR A 1 86 ? 7.931 4.823 -25.578 1.00 83.06 86 THR A C 1
ATOM 690 O O . THR A 1 86 ? 8.362 5.473 -26.529 1.00 83.06 86 THR A O 1
ATOM 693 N N . THR A 1 87 ? 8.517 4.894 -24.376 1.00 83.25 87 THR A N 1
ATOM 694 C CA . THR A 1 87 ? 9.699 5.733 -24.093 1.00 83.25 87 THR A CA 1
ATOM 695 C C . THR A 1 87 ? 10.863 5.423 -25.038 1.00 83.25 87 THR A C 1
ATOM 697 O O . THR A 1 87 ? 11.705 6.289 -25.297 1.00 83.25 87 THR A O 1
ATOM 700 N N . LEU A 1 88 ? 10.911 4.207 -25.593 1.00 80.75 88 LEU A N 1
ATOM 701 C CA . LEU A 1 88 ? 11.954 3.798 -26.522 1.00 80.75 88 LEU A CA 1
ATOM 702 C C . LEU A 1 88 ? 11.755 4.306 -27.962 1.00 80.75 88 LEU A C 1
ATOM 704 O O . LEU A 1 88 ? 12.681 4.208 -28.768 1.00 80.75 88 LEU A O 1
ATOM 708 N N . GLU A 1 89 ? 10.601 4.879 -28.325 1.00 75.94 89 GLU A N 1
ATOM 709 C CA . GLU A 1 89 ? 10.335 5.380 -29.688 1.00 75.94 89 GLU A CA 1
ATOM 710 C C . GLU A 1 89 ? 11.367 6.400 -30.169 1.00 75.94 89 GLU A C 1
ATOM 712 O O . GLU A 1 89 ? 11.781 6.363 -31.332 1.00 75.94 89 GLU A O 1
ATOM 717 N N . LYS A 1 90 ? 11.857 7.249 -29.260 1.00 69.44 90 LYS A N 1
ATOM 718 C CA . LYS A 1 90 ? 12.895 8.248 -29.552 1.00 69.44 90 LYS A CA 1
ATOM 719 C C . LYS A 1 90 ? 14.208 7.630 -30.057 1.00 69.44 90 LYS A C 1
ATOM 721 O O . LYS A 1 90 ? 14.888 8.242 -30.877 1.00 69.44 90 LYS A O 1
ATOM 726 N N . PHE A 1 91 ? 14.516 6.396 -29.653 1.00 65.94 91 PHE A N 1
ATOM 727 C CA . PHE A 1 91 ? 15.691 5.633 -30.099 1.00 65.94 91 PHE A CA 1
ATOM 728 C C . PHE A 1 91 ? 15.405 4.813 -31.376 1.00 65.94 91 PHE A C 1
ATOM 730 O O . PHE A 1 91 ? 16.288 4.545 -32.191 1.00 65.94 91 PHE A O 1
ATOM 737 N N . ARG A 1 92 ? 14.136 4.458 -31.622 1.00 57.38 92 ARG A N 1
ATOM 738 C CA . ARG A 1 92 ? 13.711 3.558 -32.714 1.00 57.38 92 ARG A CA 1
ATOM 739 C C . ARG A 1 92 ? 13.742 4.180 -34.118 1.00 57.38 92 ARG A C 1
ATOM 741 O O . ARG A 1 92 ? 13.661 3.435 -35.099 1.00 57.38 92 ARG A O 1
ATOM 748 N N . SER A 1 93 ? 13.916 5.500 -34.252 1.00 47.94 93 SER A N 1
ATOM 749 C CA . SER A 1 93 ? 13.987 6.192 -35.557 1.00 47.94 93 SER A CA 1
ATOM 750 C C . SER A 1 93 ? 15.211 5.811 -36.419 1.00 47.94 93 SER A C 1
ATOM 752 O O . SER A 1 93 ? 15.205 6.057 -37.626 1.00 47.94 93 SER A O 1
ATOM 754 N N . GLY A 1 94 ? 16.221 5.135 -35.850 1.00 45.44 94 GLY A N 1
ATOM 755 C CA . GLY A 1 94 ? 17.413 4.659 -36.571 1.00 45.44 94 GLY A CA 1
ATOM 756 C C . GLY A 1 94 ? 17.421 3.178 -36.991 1.00 45.44 94 GLY A C 1
ATOM 757 O O . GLY A 1 94 ? 18.195 2.804 -37.871 1.00 45.44 94 GLY A O 1
ATOM 758 N N . VAL A 1 95 ? 16.572 2.319 -36.410 1.00 44.94 95 VAL A N 1
ATOM 759 C CA . VAL A 1 95 ? 16.814 0.853 -36.385 1.00 44.94 95 VAL A CA 1
ATOM 760 C C . VAL A 1 95 ? 15.928 0.045 -37.354 1.00 44.94 95 VAL A C 1
ATOM 762 O O . VAL A 1 95 ? 16.254 -1.083 -37.718 1.00 44.94 95 VAL A O 1
ATOM 765 N N . ARG A 1 96 ? 14.826 0.602 -37.876 1.00 44.12 96 ARG A N 1
ATOM 766 C CA . ARG A 1 96 ? 13.837 -0.164 -38.674 1.00 44.12 96 ARG A CA 1
ATOM 767 C C . ARG A 1 96 ? 13.970 -0.094 -40.203 1.00 44.12 96 ARG A C 1
ATOM 769 O O . ARG A 1 96 ? 12.989 -0.298 -40.917 1.00 44.12 96 ARG A O 1
ATOM 776 N N . ARG A 1 97 ? 15.177 0.061 -40.764 1.00 37.34 97 ARG A N 1
ATOM 777 C CA . ARG A 1 97 ? 15.415 -0.392 -42.153 1.00 37.34 97 ARG A CA 1
ATOM 778 C C . ARG A 1 97 ? 15.807 -1.872 -42.141 1.00 37.34 97 ARG A C 1
ATOM 780 O O . ARG A 1 97 ? 16.986 -2.192 -42.124 1.00 37.34 97 ARG A O 1
ATOM 787 N N . ARG A 1 98 ? 14.788 -2.733 -42.283 1.00 37.91 98 ARG A N 1
ATOM 788 C CA . ARG A 1 98 ? 14.806 -4.191 -42.568 1.00 37.91 98 ARG A CA 1
ATOM 789 C C . ARG A 1 98 ? 14.579 -5.108 -41.358 1.00 37.91 98 ARG A C 1
ATOM 791 O O . ARG A 1 98 ? 15.530 -5.592 -40.765 1.00 37.91 98 ARG A O 1
ATOM 798 N N . ARG A 1 99 ? 13.307 -5.457 -41.119 1.00 38.75 99 ARG A N 1
ATOM 799 C CA . ARG A 1 99 ? 12.813 -6.824 -40.819 1.00 38.75 99 ARG A CA 1
ATOM 800 C C . ARG A 1 99 ? 11.277 -6.815 -40.945 1.00 38.75 99 ARG A C 1
ATOM 802 O O . ARG A 1 99 ? 10.570 -6.232 -40.133 1.00 38.75 99 ARG A O 1
ATOM 809 N N . ASN A 1 100 ? 10.784 -7.405 -42.034 1.00 35.97 100 ASN A N 1
ATOM 810 C CA . ASN A 1 100 ? 9.420 -7.287 -42.572 1.00 35.97 100 ASN A CA 1
ATOM 811 C C . ASN A 1 100 ? 8.389 -8.248 -41.931 1.00 35.97 100 ASN A C 1
ATOM 813 O O . ASN A 1 100 ? 7.656 -8.882 -42.682 1.00 35.97 100 ASN A O 1
ATOM 817 N N . LEU A 1 101 ? 8.328 -8.427 -40.600 1.00 38.75 101 LEU A N 1
ATOM 818 C CA . LEU A 1 101 ? 7.411 -9.440 -40.022 1.00 38.75 101 LEU A CA 1
ATOM 819 C C . LEU A 1 101 ? 6.979 -9.270 -38.548 1.00 38.75 101 LEU A C 1
ATOM 821 O O . LEU A 1 101 ? 6.734 -10.265 -37.874 1.00 38.75 101 LEU A O 1
ATOM 825 N N . ALA A 1 102 ? 6.811 -8.050 -38.028 1.00 39.22 102 ALA A N 1
ATOM 826 C CA . ALA A 1 102 ? 6.147 -7.891 -36.724 1.00 39.22 102 ALA A CA 1
ATOM 827 C C . ALA A 1 102 ? 5.236 -6.655 -36.650 1.00 39.22 102 ALA A C 1
ATOM 829 O O . ALA A 1 102 ? 5.737 -5.541 -36.467 1.00 39.22 102 ALA A O 1
ATOM 830 N N . PRO A 1 103 ? 3.905 -6.832 -36.719 1.00 45.81 103 PRO A N 1
ATOM 831 C CA . PRO A 1 103 ? 2.960 -5.906 -36.132 1.00 45.81 103 PRO A CA 1
ATOM 832 C C . PRO A 1 103 ? 2.586 -6.407 -34.730 1.00 45.81 103 PRO A C 1
ATOM 834 O O . PRO A 1 103 ? 1.739 -7.279 -34.560 1.00 45.81 103 PRO A O 1
ATOM 837 N N . ARG A 1 104 ? 3.235 -5.844 -33.717 1.00 51.12 104 ARG A N 1
ATOM 838 C CA . ARG A 1 104 ? 2.546 -5.440 -32.491 1.00 51.12 104 ARG A CA 1
ATOM 839 C C . ARG A 1 104 ? 2.940 -3.982 -32.319 1.00 51.12 104 ARG A C 1
ATOM 841 O O . ARG A 1 104 ? 4.135 -3.693 -32.223 1.00 51.12 104 ARG A O 1
ATOM 848 N N . SER A 1 105 ? 1.974 -3.083 -32.493 1.00 56.59 105 SER A N 1
ATOM 849 C CA . SER A 1 105 ? 2.120 -1.687 -32.096 1.00 56.59 105 SER A CA 1
ATOM 850 C C . SER A 1 105 ? 2.612 -1.670 -30.652 1.00 56.59 105 SER A C 1
ATOM 852 O O . SER A 1 105 ? 2.352 -2.601 -29.887 1.00 56.59 105 SER A O 1
ATOM 854 N N . LEU A 1 106 ? 3.406 -0.663 -30.312 1.00 60.72 106 LEU A N 1
ATOM 855 C CA . LEU A 1 106 ? 3.675 -0.374 -28.912 1.00 60.72 106 LEU A CA 1
ATOM 856 C C . LEU A 1 106 ? 2.351 -0.295 -28.130 1.00 60.72 106 LEU A C 1
ATOM 858 O O . LEU A 1 106 ? 1.323 -0.034 -28.760 1.00 60.72 106 LEU A O 1
ATOM 862 N N . PRO A 1 107 ? 2.365 -0.532 -26.807 1.00 68.06 107 PRO A N 1
ATOM 863 C CA . PRO A 1 107 ? 1.197 -0.269 -25.974 1.00 68.06 107 PRO A CA 1
ATOM 864 C C . PRO A 1 107 ? 0.633 1.124 -26.298 1.00 68.06 107 PRO A C 1
ATOM 866 O O . PRO A 1 107 ? 1.383 2.097 -26.377 1.00 68.06 107 PRO A O 1
ATOM 869 N N . GLU A 1 108 ? -0.664 1.200 -26.595 1.00 71.12 108 GLU A N 1
ATOM 870 C CA . GLU A 1 108 ? -1.358 2.466 -26.902 1.00 71.12 108 GLU A CA 1
ATOM 871 C C . GLU A 1 108 ? -1.997 3.070 -25.640 1.00 71.12 108 GLU A C 1
ATOM 873 O O . GLU A 1 108 ? -2.544 4.165 -25.667 1.00 71.12 108 GLU A O 1
ATOM 878 N N . ASP A 1 109 ? -1.892 2.353 -24.529 1.00 83.69 109 ASP A N 1
ATOM 879 C CA . ASP A 1 109 ? -2.515 2.585 -23.236 1.00 83.69 109 ASP A CA 1
ATOM 880 C C . ASP A 1 109 ? -1.516 3.073 -22.176 1.00 83.69 109 ASP A C 1
ATOM 882 O O . ASP A 1 109 ? -1.743 2.946 -20.980 1.00 83.69 109 ASP A O 1
ATOM 886 N N . ASP A 1 110 ? -0.390 3.648 -22.595 1.00 88.12 110 ASP A N 1
ATOM 887 C CA . ASP 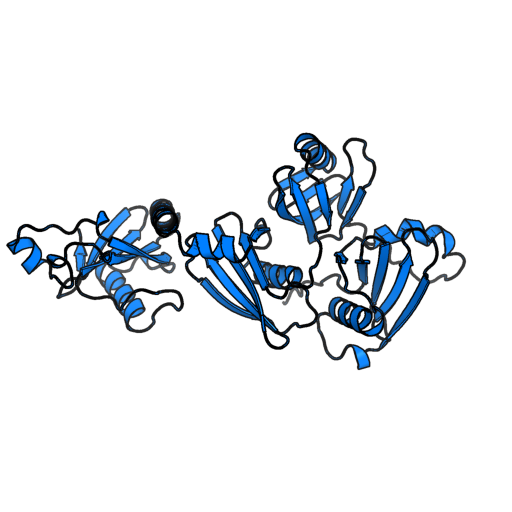A 1 110 ? 0.554 4.260 -21.662 1.00 88.12 110 ASP A CA 1
ATOM 888 C C . ASP A 1 110 ? 0.032 5.616 -21.165 1.00 88.12 110 ASP A C 1
ATOM 890 O O . ASP A 1 110 ? -0.395 6.471 -21.950 1.00 88.12 110 ASP A O 1
ATOM 894 N N . VAL A 1 111 ? 0.155 5.874 -19.862 1.00 91.38 111 VAL A N 1
ATOM 895 C CA . VAL A 1 111 ? -0.269 7.146 -19.273 1.00 91.38 111 VAL A CA 1
ATOM 896 C C . VAL A 1 111 ? 0.814 8.202 -19.453 1.00 91.38 111 VAL A C 1
ATOM 898 O O . VAL A 1 111 ? 1.963 8.046 -19.029 1.00 91.38 111 VAL A O 1
ATOM 901 N N . ARG A 1 112 ? 0.430 9.314 -20.081 1.00 93.75 112 ARG A N 1
ATOM 902 C CA . ARG A 1 112 ? 1.313 10.434 -20.413 1.00 93.75 112 ARG A CA 1
ATOM 903 C C . ARG A 1 112 ? 1.291 11.509 -19.330 1.00 93.75 112 ARG A C 1
ATOM 905 O O . ARG A 1 112 ? 0.240 12.068 -19.031 1.00 93.75 112 ARG A O 1
ATOM 912 N N . PHE A 1 113 ? 2.471 11.883 -18.840 1.00 95.44 113 PHE A N 1
ATOM 913 C CA . PHE A 1 113 ? 2.653 13.012 -17.929 1.00 95.44 113 PHE A CA 1
ATOM 914 C C . PHE A 1 113 ? 3.256 14.205 -18.672 1.00 95.44 113 PHE A C 1
ATOM 916 O O . PHE A 1 113 ? 4.241 14.070 -19.404 1.00 95.44 113 PHE A O 1
ATOM 923 N N . ILE A 1 114 ? 2.647 15.378 -18.496 1.00 95.56 114 ILE A N 1
ATOM 924 C CA . ILE A 1 114 ? 3.003 16.619 -19.194 1.00 95.56 114 ILE A CA 1
ATOM 925 C C . ILE A 1 114 ? 3.244 17.767 -18.211 1.00 95.56 114 ILE A C 1
ATOM 927 O O . ILE A 1 114 ? 2.787 17.725 -17.070 1.00 95.56 114 ILE A O 1
ATOM 931 N N . ASP A 1 115 ? 3.924 18.813 -18.671 1.00 93.88 115 ASP A N 1
ATOM 932 C CA . ASP A 1 115 ? 3.880 20.124 -18.023 1.00 93.88 115 ASP A CA 1
ATOM 933 C C . ASP A 1 115 ? 2.608 20.913 -18.433 1.00 93.88 115 ASP A C 1
ATOM 935 O O . ASP A 1 115 ? 1.890 20.506 -19.355 1.00 93.88 115 ASP A O 1
ATOM 939 N N . PRO A 1 116 ? 2.303 22.064 -17.795 1.00 93.44 116 PRO A N 1
ATOM 940 C CA . PRO A 1 116 ? 1.157 22.899 -18.180 1.00 93.44 116 PRO A CA 1
ATOM 941 C C . PRO A 1 116 ? 1.211 23.448 -19.617 1.00 93.44 116 PRO A C 1
ATOM 943 O O . PRO A 1 116 ? 0.214 23.948 -20.130 1.00 93.44 116 PRO A O 1
ATOM 946 N N . MET A 1 117 ? 2.371 23.375 -20.274 1.00 94.12 117 MET A N 1
ATOM 947 C CA . MET A 1 117 ? 2.581 23.796 -21.658 1.00 94.12 117 MET A CA 1
ATOM 948 C C . MET A 1 117 ? 2.424 22.634 -22.654 1.00 94.12 117 MET A C 1
ATOM 950 O O . MET A 1 117 ? 2.705 22.820 -23.838 1.00 94.12 117 MET A O 1
ATOM 954 N N . TYR A 1 118 ? 1.949 21.464 -22.205 1.00 91.50 118 TYR A N 1
ATOM 955 C CA . TYR A 1 118 ? 1.786 20.234 -22.991 1.00 91.50 118 TYR A CA 1
ATOM 956 C C . TYR A 1 118 ? 3.088 19.581 -23.473 1.00 91.50 118 TYR A C 1
ATOM 958 O O . TYR A 1 118 ? 3.053 18.676 -24.320 1.00 91.50 118 TYR A O 1
ATOM 966 N N . ASN A 1 119 ? 4.234 19.965 -22.911 1.00 92.62 119 ASN A N 1
ATOM 967 C CA . ASN A 1 119 ? 5.476 19.241 -23.146 1.00 92.62 119 ASN A CA 1
ATOM 968 C C . ASN A 1 119 ? 5.431 17.919 -22.377 1.00 92.62 119 ASN A C 1
ATOM 970 O O . ASN A 1 119 ? 5.120 17.892 -21.189 1.00 92.62 119 ASN A O 1
ATOM 974 N N . GLU A 1 120 ? 5.730 16.815 -23.062 1.00 91.50 120 GLU A N 1
ATOM 975 C CA . GLU A 1 120 ? 5.804 15.500 -22.423 1.00 91.50 120 GLU A CA 1
ATOM 976 C C . GLU A 1 120 ? 7.031 15.414 -21.516 1.00 91.50 120 GLU A C 1
ATOM 978 O O . GLU A 1 120 ? 8.147 15.710 -21.943 1.00 91.50 120 GLU A O 1
ATOM 983 N N . LEU A 1 121 ? 6.806 14.997 -20.272 1.00 92.31 121 LEU A N 1
ATOM 984 C CA . LEU A 1 121 ? 7.853 14.783 -19.280 1.00 92.31 121 LEU A CA 1
ATOM 985 C C . LEU A 1 121 ? 8.313 13.323 -19.308 1.00 92.31 121 LEU A C 1
ATOM 987 O O . LEU A 1 121 ? 9.501 13.041 -19.460 1.00 92.31 121 LEU A O 1
ATOM 991 N N . PHE A 1 122 ? 7.360 12.399 -19.176 1.00 93.00 122 PHE A N 1
ATOM 992 C CA . PHE A 1 122 ? 7.578 10.955 -19.196 1.00 93.00 122 PHE A CA 1
ATOM 993 C C . PHE A 1 122 ? 6.255 10.207 -19.421 1.00 93.00 122 PHE A C 1
ATOM 995 O O . PHE A 1 122 ? 5.172 10.802 -19.447 1.00 93.00 122 PHE A O 1
ATOM 1002 N N . ARG A 1 123 ? 6.355 8.883 -19.561 1.00 92.81 123 ARG A N 1
ATOM 1003 C CA . ARG A 1 123 ? 5.226 7.954 -19.650 1.00 92.81 123 ARG A CA 1
ATOM 1004 C C . ARG A 1 123 ? 5.417 6.784 -18.691 1.00 92.81 123 ARG A C 1
ATOM 1006 O O . ARG A 1 123 ? 6.545 6.321 -18.504 1.00 92.81 123 ARG A O 1
ATOM 1013 N N . VAL A 1 124 ? 4.318 6.297 -18.131 1.00 92.94 124 VAL A N 1
ATOM 1014 C CA . VAL A 1 124 ? 4.260 5.079 -17.307 1.00 92.94 124 VAL A CA 1
ATOM 1015 C C . VAL A 1 124 ? 3.299 4.078 -17.951 1.00 92.94 124 VAL A C 1
ATOM 1017 O O . VAL A 1 124 ? 2.343 4.516 -18.596 1.00 92.94 124 VAL A O 1
ATOM 1020 N N . PRO A 1 125 ? 3.542 2.763 -17.823 1.00 92.31 125 PRO A N 1
ATOM 1021 C CA . PRO A 1 125 ? 2.602 1.764 -18.328 1.00 92.31 125 PRO A CA 1
ATOM 1022 C C . PRO A 1 125 ? 1.245 1.866 -17.617 1.00 92.31 125 PRO A C 1
ATOM 1024 O O . PRO A 1 125 ? 1.169 2.351 -16.483 1.00 92.31 125 PRO A O 1
ATOM 1027 N N . ASP A 1 126 ? 0.180 1.385 -18.265 1.00 91.19 126 ASP A N 1
ATOM 1028 C CA . ASP A 1 126 ? -1.138 1.242 -17.634 1.00 91.19 126 ASP A CA 1
ATOM 1029 C C . ASP A 1 126 ? -1.041 0.427 -16.336 1.00 91.19 126 ASP A C 1
ATOM 1031 O O . ASP A 1 126 ? -0.480 -0.670 -16.307 1.00 91.19 126 ASP A O 1
ATOM 1035 N N . GLY A 1 127 ? -1.581 0.967 -15.245 1.00 89.69 127 GLY A N 1
ATOM 1036 C CA . GLY A 1 127 ? -1.475 0.374 -13.916 1.00 89.69 127 GLY A CA 1
ATOM 1037 C C . GLY A 1 127 ? -0.141 0.631 -13.207 1.00 89.69 127 GLY A C 1
ATOM 1038 O O . GLY A 1 127 ? 0.051 0.088 -12.118 1.00 89.69 127 GLY A O 1
ATOM 1039 N N . GLY A 1 128 ? 0.755 1.439 -13.781 1.00 90.88 128 GLY A N 1
ATOM 1040 C CA . GLY A 1 128 ? 1.984 1.893 -13.134 1.00 90.88 128 GLY A CA 1
ATOM 1041 C C . GLY A 1 128 ? 1.726 2.806 -11.931 1.00 90.88 128 GLY A C 1
ATOM 1042 O O . GLY A 1 128 ? 0.594 3.207 -11.650 1.00 90.88 128 GLY A O 1
ATOM 1043 N N . VAL A 1 129 ? 2.793 3.157 -11.214 1.00 93.62 129 VAL A N 1
ATOM 1044 C CA . VAL A 1 129 ? 2.725 3.998 -10.011 1.00 93.62 129 VAL A CA 1
ATOM 1045 C C . VAL A 1 129 ? 3.610 5.226 -10.198 1.00 93.62 129 VAL A C 1
ATOM 1047 O O . VAL A 1 129 ? 4.731 5.133 -10.704 1.00 93.62 129 VAL A O 1
ATOM 1050 N N . VAL A 1 130 ? 3.102 6.391 -9.801 1.00 95.81 130 VAL A N 1
ATOM 1051 C CA . VAL A 1 130 ? 3.877 7.636 -9.753 1.00 95.81 130 VAL A CA 1
ATOM 1052 C C . VAL A 1 130 ? 4.036 8.099 -8.320 1.00 95.81 130 VAL A C 1
ATOM 1054 O O . VAL A 1 130 ? 3.126 7.955 -7.503 1.00 95.81 130 VAL A O 1
ATOM 1057 N N . GLN A 1 131 ? 5.181 8.704 -8.033 1.00 96.06 131 GLN A N 1
ATOM 1058 C CA . GLN A 1 131 ? 5.457 9.351 -6.765 1.00 96.06 131 GLN A CA 1
ATOM 1059 C C . GLN A 1 131 ? 5.375 10.868 -6.933 1.00 96.06 131 GLN A C 1
ATOM 1061 O O . GLN A 1 131 ? 5.961 11.448 -7.848 1.00 96.06 131 GLN A O 1
ATOM 1066 N N . MET A 1 132 ? 4.659 11.517 -6.019 1.00 95.62 132 MET A N 1
ATOM 1067 C CA . MET A 1 132 ? 4.602 12.967 -5.892 1.00 95.62 132 MET A CA 1
ATOM 1068 C C . MET A 1 132 ? 5.390 13.393 -4.658 1.00 95.62 132 MET A C 1
ATOM 1070 O O . MET A 1 132 ? 5.161 12.875 -3.565 1.00 95.62 132 MET A O 1
ATOM 1074 N N . THR A 1 133 ? 6.300 14.348 -4.833 1.00 96.19 133 THR A N 1
ATOM 1075 C CA . THR A 1 133 ? 7.098 14.950 -3.758 1.00 96.19 133 THR A CA 1
ATOM 1076 C C . THR A 1 133 ? 6.764 16.435 -3.651 1.00 96.19 133 THR A C 1
ATOM 1078 O O . THR A 1 133 ? 6.926 17.185 -4.616 1.00 96.19 133 THR A O 1
ATOM 1081 N N . TYR A 1 134 ? 6.292 16.863 -2.484 1.00 92.56 134 TYR A N 1
ATOM 1082 C CA . TYR A 1 134 ? 5.898 18.243 -2.198 1.00 92.56 134 TYR A CA 1
ATOM 1083 C C . TYR A 1 134 ? 7.068 19.062 -1.615 1.00 92.56 134 TYR A C 1
ATOM 1085 O O . TYR A 1 134 ? 8.041 18.484 -1.124 1.00 92.56 134 TYR A O 1
ATOM 1093 N N . PRO A 1 135 ? 7.010 20.411 -1.643 1.00 93.44 135 PRO A N 1
ATOM 1094 C CA . PRO A 1 135 ? 8.100 21.271 -1.158 1.00 93.44 135 PRO A CA 1
ATOM 1095 C C . PRO A 1 135 ? 8.473 21.100 0.320 1.00 93.44 135 PRO A C 1
ATOM 1097 O O . PRO A 1 135 ? 9.578 21.452 0.723 1.00 93.44 135 PRO A O 1
ATOM 1100 N N . ASP A 1 136 ? 7.550 20.591 1.131 1.00 90.19 136 ASP A N 1
ATOM 1101 C CA . ASP A 1 136 ? 7.757 20.260 2.544 1.00 90.19 136 ASP A CA 1
ATOM 1102 C C . ASP A 1 136 ? 8.465 18.908 2.752 1.00 90.19 136 ASP A C 1
ATOM 1104 O O . ASP A 1 136 ? 8.759 18.532 3.885 1.00 90.19 136 ASP A O 1
ATOM 1108 N N . GLY A 1 137 ? 8.777 18.197 1.665 1.00 89.44 137 GLY A N 1
ATOM 1109 C CA . GLY A 1 137 ? 9.389 16.874 1.679 1.00 89.44 137 GLY A CA 1
ATOM 1110 C C . GLY A 1 137 ? 8.385 15.736 1.832 1.00 89.44 137 GLY A C 1
ATOM 1111 O O . GLY A 1 137 ? 8.798 14.578 1.794 1.00 89.44 137 GLY A O 1
ATOM 1112 N N . HIS A 1 138 ? 7.084 16.018 1.971 1.00 87.75 138 HIS A N 1
ATOM 1113 C CA . HIS A 1 138 ? 6.079 14.964 2.004 1.00 87.75 138 HIS A CA 1
ATOM 1114 C C . HIS A 1 138 ? 6.006 14.253 0.655 1.00 87.75 138 HIS A C 1
ATOM 1116 O O . HIS A 1 138 ? 6.015 14.872 -0.411 1.00 87.75 138 HIS A O 1
ATOM 1122 N N . GLN A 1 139 ? 5.930 12.927 0.725 1.00 93.00 139 GLN A N 1
ATOM 1123 C CA . GLN A 1 139 ? 5.866 12.050 -0.432 1.00 93.00 139 GLN A CA 1
ATOM 1124 C C . GLN A 1 139 ? 4.594 11.216 -0.380 1.00 93.00 139 GLN A C 1
ATOM 1126 O O . GLN A 1 139 ? 4.137 10.822 0.694 1.00 93.00 139 GLN A O 1
ATOM 1131 N N . ARG A 1 140 ? 4.027 10.944 -1.549 1.00 91.00 140 ARG A N 1
ATOM 1132 C CA . ARG A 1 140 ? 2.882 10.052 -1.713 1.00 91.00 140 ARG A CA 1
ATOM 1133 C C . ARG A 1 140 ? 2.974 9.375 -3.068 1.00 91.00 140 ARG A C 1
ATOM 1135 O O . ARG A 1 140 ? 3.280 10.041 -4.055 1.00 91.00 140 ARG A O 1
ATOM 1142 N N . SER A 1 141 ? 2.674 8.088 -3.104 1.00 94.38 141 SER A N 1
ATOM 1143 C CA . SER A 1 141 ? 2.608 7.310 -4.336 1.00 94.38 141 SER A CA 1
ATOM 1144 C C . SER A 1 141 ? 1.165 6.950 -4.660 1.00 94.38 141 SER A C 1
ATOM 1146 O O . SER A 1 141 ? 0.381 6.637 -3.760 1.00 94.38 141 SER A O 1
ATOM 1148 N N . GLU A 1 142 ? 0.816 7.017 -5.943 1.00 92.62 142 GLU A N 1
ATOM 1149 C CA . GLU A 1 142 ? -0.514 6.680 -6.451 1.00 92.62 142 GLU A CA 1
ATOM 1150 C C . GLU A 1 142 ? -0.429 5.827 -7.708 1.00 92.62 142 GLU A C 1
ATOM 1152 O O . GLU A 1 142 ? 0.347 6.106 -8.627 1.00 92.62 142 GLU A O 1
ATOM 1157 N N . LYS A 1 143 ? -1.291 4.810 -7.752 1.00 92.00 143 LYS A N 1
ATOM 1158 C CA . LYS A 1 143 ? -1.517 4.012 -8.949 1.00 92.00 143 LYS A CA 1
ATOM 1159 C C . LYS A 1 143 ? -2.218 4.843 -10.017 1.00 92.00 143 LYS A C 1
ATOM 1161 O O . LYS A 1 143 ? -3.112 5.637 -9.708 1.00 92.00 143 LYS A O 1
ATOM 1166 N N . VAL A 1 144 ? -1.831 4.622 -11.267 1.00 93.06 144 VAL A N 1
ATOM 1167 C CA . VAL A 1 144 ? -2.349 5.339 -12.427 1.00 93.06 144 VAL A CA 1
ATOM 1168 C C . VAL A 1 144 ? -2.882 4.343 -13.450 1.00 93.06 144 VAL A C 1
ATOM 1170 O O . VAL A 1 144 ? -2.201 3.388 -13.804 1.00 93.06 144 VAL A O 1
ATOM 1173 N N . GLU A 1 145 ? -4.106 4.557 -13.919 1.00 93.25 145 GLU A N 1
ATOM 1174 C CA . GLU A 1 145 ? -4.769 3.739 -14.938 1.00 93.25 145 GLU A CA 1
ATOM 1175 C C . GLU A 1 145 ? -5.078 4.616 -16.159 1.00 93.25 145 GLU A C 1
ATOM 1177 O O . GLU A 1 145 ? -5.564 5.750 -16.025 1.00 93.25 145 GLU A O 1
ATOM 1182 N N . TYR A 1 146 ? -4.795 4.095 -17.350 1.00 93.69 146 TYR A N 1
ATOM 1183 C CA . TYR A 1 146 ? -5.094 4.757 -18.614 1.00 93.69 146 TYR A CA 1
ATOM 1184 C C . TYR A 1 146 ? -6.593 4.718 -18.905 1.00 93.69 146 TYR A C 1
ATOM 1186 O O . TYR A 1 146 ? -7.256 3.697 -18.714 1.00 93.69 146 TYR A O 1
ATOM 1194 N N . LEU A 1 147 ? -7.132 5.836 -19.393 1.00 92.19 147 LEU A N 1
ATOM 1195 C CA . LEU A 1 147 ? -8.511 5.910 -19.879 1.00 92.19 147 LEU A CA 1
ATOM 1196 C C . LEU A 1 147 ? -8.535 6.317 -21.352 1.00 92.19 147 LEU A C 1
ATOM 1198 O O . LEU A 1 147 ? -9.135 5.620 -22.169 1.00 92.19 147 LEU A O 1
ATOM 1202 N N . ASP A 1 148 ? -7.883 7.433 -21.679 1.00 91.00 148 ASP A N 1
ATOM 1203 C CA . ASP A 1 148 ? -7.645 7.905 -23.041 1.00 91.00 148 ASP A CA 1
ATOM 1204 C C . ASP A 1 148 ? -6.425 8.853 -23.078 1.00 91.00 148 ASP A C 1
ATOM 1206 O O . ASP A 1 148 ? -5.773 9.092 -22.062 1.00 91.00 148 ASP A O 1
ATOM 1210 N N . ASP A 1 149 ? -6.119 9.425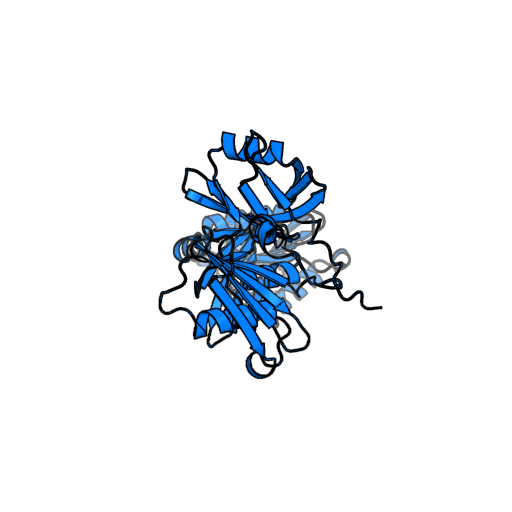 -24.245 1.00 88.00 149 ASP A N 1
ATOM 1211 C CA . ASP A 1 149 ? -4.955 10.304 -24.460 1.00 88.00 149 ASP A CA 1
ATOM 1212 C C . ASP A 1 149 ? -4.929 11.584 -23.602 1.00 88.00 149 ASP A C 1
ATOM 1214 O O . ASP A 1 149 ? -3.900 12.266 -23.531 1.00 88.00 149 ASP A O 1
ATOM 1218 N N . TYR A 1 150 ? -6.051 11.936 -22.975 1.00 91.56 150 TYR A N 1
ATOM 1219 C CA . TYR A 1 150 ? -6.237 13.150 -22.189 1.00 91.56 150 TYR A CA 1
ATOM 1220 C C . TYR A 1 150 ? -6.708 12.886 -20.758 1.00 91.56 150 TYR A C 1
ATOM 1222 O O . TYR A 1 150 ? -6.565 13.774 -19.915 1.00 91.56 150 TYR A O 1
ATOM 1230 N N . HIS A 1 151 ? -7.235 11.699 -20.460 1.00 94.12 151 HIS A N 1
ATOM 1231 C CA . HIS A 1 151 ? -7.747 11.331 -19.147 1.00 94.12 151 HIS A CA 1
ATOM 1232 C C . HIS A 1 151 ? -7.006 10.134 -18.567 1.00 94.12 151 HIS A C 1
ATOM 1234 O O . HIS A 1 151 ? -6.790 9.112 -19.214 1.00 94.12 151 HIS A O 1
ATOM 1240 N N . MET A 1 152 ? -6.702 10.243 -17.282 1.00 95.50 152 MET A N 1
ATOM 1241 C CA . MET A 1 152 ? -6.165 9.154 -16.481 1.00 95.50 152 MET A CA 1
ATOM 1242 C C . MET A 1 152 ? -6.960 9.040 -15.190 1.00 95.50 152 MET A C 1
ATOM 1244 O O . MET A 1 152 ? -7.513 10.027 -14.691 1.00 95.50 152 MET A O 1
ATOM 1248 N N . LYS A 1 153 ? -6.995 7.845 -14.617 1.00 93.75 153 LYS A N 1
ATOM 1249 C CA . LYS A 1 153 ? -7.384 7.678 -13.222 1.00 93.75 153 LYS A CA 1
ATOM 1250 C C . LYS A 1 153 ? -6.118 7.616 -12.383 1.00 93.75 153 LYS A C 1
ATOM 1252 O O . LYS A 1 153 ? -5.294 6.741 -12.596 1.00 93.75 153 LYS A O 1
ATOM 1257 N N . ILE A 1 154 ? -5.975 8.541 -11.444 1.00 90.88 154 ILE A N 1
ATOM 1258 C CA . ILE A 1 154 ? -4.863 8.602 -10.493 1.00 90.88 154 ILE A CA 1
ATOM 1259 C C . ILE A 1 154 ? -5.439 8.475 -9.079 1.00 90.88 154 ILE A C 1
ATOM 1261 O O . ILE A 1 154 ? -6.360 9.212 -8.701 1.00 90.88 154 ILE A O 1
ATOM 1265 N N . GLY A 1 155 ? -5.014 7.431 -8.365 1.00 85.06 155 GLY A N 1
ATOM 1266 C CA . GLY A 1 155 ? -5.633 7.014 -7.109 1.00 85.06 155 GLY A CA 1
ATOM 1267 C C . GLY A 1 155 ? -7.123 6.697 -7.295 1.00 85.06 155 GLY A C 1
ATOM 1268 O O . GLY A 1 155 ? -7.514 5.813 -8.062 1.00 85.06 155 GLY A O 1
ATOM 1269 N N . SER A 1 156 ? -7.987 7.444 -6.606 1.00 82.75 156 SER A N 1
ATOM 1270 C CA . SER A 1 156 ? -9.450 7.309 -6.691 1.00 82.75 156 SER A CA 1
ATOM 1271 C C . SER A 1 156 ? -10.122 8.278 -7.674 1.00 82.75 156 SER A C 1
ATOM 1273 O O . SER A 1 156 ? -11.338 8.210 -7.861 1.00 82.75 156 SER A O 1
ATOM 1275 N N . SER A 1 157 ? -9.362 9.176 -8.309 1.00 86.12 157 SER A N 1
ATOM 1276 C CA . SER A 1 157 ? -9.902 10.294 -9.089 1.00 86.12 157 SER A CA 1
ATOM 1277 C C . SER A 1 157 ? -9.600 10.169 -10.577 1.00 86.12 157 SER A C 1
ATOM 1279 O O . SER A 1 157 ? -8.461 9.946 -10.974 1.00 86.12 157 SER A O 1
ATOM 1281 N N . VAL A 1 158 ? -10.614 10.395 -11.411 1.00 93.56 158 VAL A N 1
ATOM 1282 C CA . VAL A 1 158 ? -10.426 10.612 -12.852 1.00 93.56 158 VAL A CA 1
ATOM 1283 C C . VAL A 1 158 ? -10.071 12.076 -13.076 1.00 93.56 158 VAL A C 1
ATOM 1285 O O . VAL A 1 158 ? -10.787 12.954 -12.595 1.00 93.56 158 VAL A O 1
ATOM 1288 N N . GLN A 1 159 ? -8.974 12.341 -13.779 1.00 93.31 159 GLN A N 1
ATOM 1289 C CA . GLN A 1 159 ? -8.475 13.691 -14.036 1.00 93.31 159 GLN A CA 1
ATOM 1290 C C . GLN A 1 159 ? -8.014 13.838 -15.482 1.00 93.31 159 GLN A C 1
ATOM 1292 O O . GLN A 1 159 ? -7.512 12.894 -16.096 1.00 93.31 159 GLN A O 1
ATOM 1297 N N . HIS A 1 160 ? -8.144 15.055 -16.007 1.00 95.31 160 HIS A N 1
ATOM 1298 C CA . HIS A 1 160 ? -7.509 15.429 -17.263 1.00 95.31 160 HIS A CA 1
ATOM 1299 C C . HIS A 1 160 ? -6.002 15.669 -17.035 1.00 95.31 160 HIS A C 1
ATOM 1301 O O . HIS A 1 160 ? -5.621 16.326 -16.063 1.00 95.31 160 HIS A O 1
ATOM 1307 N N . ILE A 1 161 ? -5.127 15.215 -17.940 1.00 95.50 161 ILE A N 1
ATOM 1308 C CA . ILE A 1 161 ? -3.659 15.302 -17.778 1.00 95.50 161 ILE A CA 1
ATOM 1309 C C . ILE A 1 161 ? -3.160 16.742 -17.557 1.00 95.50 161 ILE A C 1
ATOM 1311 O O . ILE A 1 161 ? -2.257 16.975 -16.757 1.00 95.50 161 ILE A O 1
ATOM 1315 N N . CYS A 1 162 ? -3.789 17.730 -18.206 1.00 95.19 162 CYS A N 1
ATOM 1316 C CA . CYS A 1 162 ? -3.475 19.155 -18.022 1.00 95.19 162 CYS A CA 1
ATOM 1317 C C . CYS A 1 162 ? -3.922 19.691 -16.654 1.00 95.19 162 CYS A C 1
ATOM 1319 O O . CYS A 1 162 ? -3.209 20.483 -16.047 1.00 95.19 162 CYS A O 1
ATOM 1321 N N . GLU A 1 163 ? -5.071 19.240 -16.140 1.00 94.19 163 GLU A N 1
ATOM 1322 C CA . GLU A 1 163 ? -5.542 19.635 -14.807 1.00 94.19 163 GLU A CA 1
ATOM 1323 C C . GLU A 1 163 ? -4.574 19.123 -13.734 1.00 94.19 163 GLU A C 1
ATOM 1325 O O . GLU A 1 163 ? -4.193 19.858 -12.819 1.00 94.19 163 GLU A O 1
ATOM 1330 N N . PHE A 1 164 ? -4.109 17.881 -13.890 1.00 95.38 164 PHE A N 1
ATOM 1331 C CA . PHE A 1 164 ? -3.082 17.312 -13.029 1.00 95.38 164 PHE A CA 1
ATOM 1332 C C . PHE A 1 164 ? -1.762 18.095 -13.125 1.00 95.38 164 PHE A C 1
ATOM 1334 O O . PHE A 1 164 ? -1.183 18.442 -12.093 1.00 95.38 164 PHE A O 1
ATOM 1341 N N . ALA A 1 165 ? -1.307 18.432 -14.336 1.00 96.12 165 ALA A N 1
ATOM 1342 C CA . ALA A 1 165 ? -0.082 19.203 -14.552 1.00 96.12 165 ALA A CA 1
ATOM 1343 C C . ALA A 1 165 ? -0.144 20.601 -13.912 1.00 96.12 165 ALA A C 1
ATOM 1345 O O . ALA A 1 165 ? 0.777 21.010 -13.202 1.00 96.12 165 ALA A O 1
ATOM 1346 N N . GLU A 1 166 ? -1.252 21.324 -14.096 1.00 91.81 166 GLU A N 1
ATOM 1347 C CA . GLU A 1 166 ? -1.492 22.621 -13.454 1.00 91.81 166 GLU A CA 1
ATOM 1348 C C . GLU A 1 166 ? -1.539 22.502 -11.930 1.00 91.81 166 GLU A C 1
ATOM 1350 O O . GLU A 1 166 ? -1.017 23.366 -11.220 1.00 91.81 166 GLU A O 1
ATOM 1355 N N . ARG A 1 167 ? -2.139 21.424 -11.407 1.00 94.06 167 ARG A N 1
ATOM 1356 C CA . ARG A 1 167 ? -2.171 21.135 -9.971 1.00 94.06 167 ARG A CA 1
ATOM 1357 C C . ARG A 1 167 ? -0.760 20.955 -9.416 1.00 94.06 167 ARG A C 1
ATOM 1359 O O . ARG A 1 167 ? -0.456 21.597 -8.413 1.00 94.06 167 ARG A O 1
ATOM 1366 N N . MET A 1 168 ? 0.079 20.147 -10.069 1.00 94.56 168 MET A N 1
ATOM 1367 C CA . MET A 1 168 ? 1.471 19.913 -9.657 1.00 94.56 168 MET A CA 1
ATOM 1368 C C . MET A 1 168 ? 2.303 21.198 -9.716 1.00 94.56 168 MET A C 1
ATOM 1370 O O . MET A 1 168 ? 2.996 21.529 -8.755 1.00 94.56 168 MET A O 1
ATOM 1374 N N . ALA A 1 169 ? 2.162 21.982 -10.790 1.00 92.94 169 ALA A N 1
ATOM 1375 C CA . ALA A 1 169 ? 2.845 23.265 -10.934 1.00 92.94 169 ALA A CA 1
ATOM 1376 C C . ALA A 1 169 ? 2.422 24.271 -9.850 1.00 92.94 169 ALA A C 1
ATOM 1378 O O . ALA A 1 169 ? 3.266 24.922 -9.238 1.00 92.94 169 ALA A O 1
ATOM 1379 N N . ARG A 1 170 ? 1.119 24.365 -9.551 1.00 93.62 170 ARG A N 1
ATOM 1380 C CA . ARG A 1 170 ? 0.585 25.255 -8.508 1.00 93.62 170 ARG A CA 1
ATOM 1381 C C . ARG A 1 170 ? 1.070 24.867 -7.111 1.00 93.62 170 ARG A C 1
ATOM 1383 O O . ARG A 1 170 ? 1.360 25.752 -6.308 1.00 93.62 170 ARG A O 1
ATOM 1390 N N . SER A 1 171 ? 1.163 23.571 -6.812 1.00 92.19 171 SER A N 1
ATOM 1391 C CA . SER A 1 171 ? 1.696 23.084 -5.534 1.00 92.19 171 SER A CA 1
ATOM 1392 C C . SER A 1 171 ? 3.224 23.055 -5.477 1.00 92.19 171 SER A C 1
ATOM 1394 O O . SER A 1 171 ? 3.761 22.748 -4.418 1.00 92.19 171 SER A O 1
ATOM 1396 N N . HIS A 1 172 ? 3.919 23.367 -6.578 1.00 93.56 172 HIS A N 1
ATOM 1397 C CA . HIS A 1 172 ? 5.369 23.189 -6.727 1.00 93.56 172 HIS A CA 1
ATOM 1398 C C . HIS A 1 172 ? 5.821 21.752 -6.410 1.00 93.56 172 HIS A C 1
ATOM 1400 O O . HIS A 1 172 ? 6.928 21.533 -5.924 1.00 93.56 172 HIS A O 1
ATOM 1406 N N . ALA A 1 173 ? 4.939 20.778 -6.649 1.00 94.31 173 ALA A N 1
ATOM 1407 C CA . ALA A 1 173 ? 5.235 19.373 -6.429 1.00 94.31 173 ALA A CA 1
ATOM 1408 C C . ALA A 1 173 ? 5.935 18.790 -7.658 1.00 94.31 173 ALA A C 1
ATOM 1410 O O . ALA A 1 173 ? 5.646 19.171 -8.794 1.00 94.31 173 ALA A O 1
ATOM 1411 N N . ILE A 1 174 ? 6.836 17.846 -7.416 1.00 95.38 174 ILE A N 1
ATOM 1412 C CA . ILE A 1 174 ? 7.495 17.060 -8.454 1.00 95.38 174 ILE A CA 1
ATOM 1413 C C . ILE A 1 174 ? 6.738 15.744 -8.582 1.00 95.38 174 ILE A C 1
ATOM 1415 O O . ILE A 1 174 ? 6.434 15.113 -7.573 1.00 95.38 174 ILE A O 1
ATOM 1419 N N . VAL A 1 175 ? 6.444 15.343 -9.815 1.00 96.62 175 VAL A N 1
ATOM 1420 C CA . VAL A 1 175 ? 5.864 14.040 -10.143 1.00 96.62 175 VAL A CA 1
ATOM 1421 C C . VAL A 1 175 ? 6.845 13.267 -11.011 1.00 96.62 175 VAL A C 1
ATOM 1423 O O . VAL A 1 175 ? 7.435 13.825 -11.936 1.00 96.62 175 VAL A O 1
ATOM 1426 N N . GLU A 1 176 ? 7.014 11.989 -10.714 1.00 95.88 176 GLU A N 1
ATOM 1427 C CA . GLU A 1 176 ? 7.903 11.082 -11.436 1.00 95.88 176 GLU A CA 1
ATOM 1428 C C . GLU A 1 176 ? 7.404 9.635 -11.313 1.00 95.88 176 GLU A C 1
ATOM 1430 O O . GLU A 1 176 ? 6.623 9.344 -10.401 1.00 95.88 176 GLU A O 1
ATOM 1435 N N . PRO A 1 177 ? 7.822 8.711 -12.199 1.00 96.06 177 PRO A N 1
ATOM 1436 C CA . PRO A 1 177 ? 7.579 7.286 -11.987 1.00 96.06 177 PRO A CA 1
ATOM 1437 C C . PRO A 1 177 ? 8.120 6.864 -10.619 1.00 96.06 177 PRO A C 1
ATOM 1439 O O . PRO A 1 177 ? 9.206 7.305 -10.225 1.00 96.06 177 PRO A O 1
ATOM 1442 N N . GLU A 1 178 ? 7.383 6.037 -9.881 1.00 95.06 178 GLU A N 1
ATOM 1443 C CA . GLU A 1 178 ? 7.825 5.644 -8.545 1.00 95.06 178 GLU A CA 1
ATOM 1444 C C . GLU A 1 178 ? 9.159 4.873 -8.626 1.00 95.06 178 GLU A C 1
ATOM 1446 O O . GLU A 1 178 ? 9.288 3.932 -9.417 1.00 95.06 178 GLU A O 1
ATOM 1451 N N . PRO A 1 179 ? 10.180 5.279 -7.851 1.00 93.12 179 PRO A N 1
ATOM 1452 C CA . PRO A 1 179 ? 11.426 4.543 -7.775 1.00 93.12 179 PRO A CA 1
ATOM 1453 C C . PRO A 1 179 ? 11.243 3.231 -7.004 1.00 93.12 179 PRO A C 1
ATOM 1455 O O . PRO A 1 179 ? 10.775 3.228 -5.868 1.00 93.12 179 PRO A O 1
ATOM 1458 N N . LEU A 1 180 ? 11.706 2.137 -7.601 1.00 92.12 180 LEU A N 1
ATOM 1459 C CA . LEU A 1 180 ? 11.932 0.863 -6.934 1.00 92.12 180 LEU A CA 1
ATOM 1460 C C . LEU A 1 180 ? 13.251 0.934 -6.164 1.00 92.12 180 LEU A C 1
ATOM 1462 O O . LEU A 1 180 ? 14.293 1.292 -6.732 1.00 92.12 180 LEU A O 1
ATOM 1466 N N . THR A 1 181 ? 13.213 0.609 -4.876 1.00 87.69 181 THR A N 1
ATOM 1467 C CA . THR A 1 181 ? 14.347 0.772 -3.965 1.00 87.69 181 THR A CA 1
ATOM 1468 C C . THR A 1 181 ? 14.874 -0.569 -3.466 1.00 87.69 181 THR A C 1
ATOM 1470 O O . THR A 1 181 ? 14.126 -1.516 -3.252 1.00 87.69 181 THR A O 1
ATOM 1473 N N . GLN A 1 182 ? 16.187 -0.640 -3.231 1.00 84.19 182 GLN A N 1
ATOM 1474 C CA . GLN A 1 182 ? 16.849 -1.802 -2.620 1.00 84.19 182 GLN A CA 1
ATOM 1475 C C . GLN A 1 182 ? 16.733 -1.799 -1.083 1.00 84.19 182 GLN A C 1
ATOM 1477 O O . GLN A 1 182 ? 17.624 -2.276 -0.384 1.00 84.19 182 GLN A O 1
ATOM 1482 N N . GLN A 1 183 ? 15.681 -1.190 -0.528 1.00 88.31 183 GLN A N 1
ATOM 1483 C CA . GLN A 1 183 ? 15.475 -1.181 0.918 1.00 88.31 183 GLN A CA 1
ATOM 1484 C C . GLN A 1 183 ? 15.008 -2.558 1.387 1.00 88.31 183 GLN A C 1
ATOM 1486 O O . GLN A 1 183 ? 14.103 -3.148 0.808 1.00 88.31 183 GLN A O 1
ATOM 1491 N N . GLU A 1 184 ? 15.593 -3.040 2.481 1.00 91.56 184 GLU A N 1
ATOM 1492 C CA . GLU A 1 184 ? 15.209 -4.313 3.102 1.00 91.56 184 GLU A CA 1
ATOM 1493 C C . GLU A 1 184 ? 14.045 -4.162 4.088 1.00 91.56 184 GLU A C 1
ATOM 1495 O O . GLU A 1 184 ? 13.509 -5.155 4.558 1.00 91.56 184 GLU A O 1
ATOM 1500 N N . GLN A 1 185 ? 13.641 -2.939 4.437 1.00 94.12 185 GLN A N 1
ATOM 1501 C CA . GLN A 1 185 ? 12.483 -2.697 5.297 1.00 94.12 185 GLN A CA 1
ATOM 1502 C C . GLN A 1 185 ? 11.855 -1.338 5.005 1.00 94.12 185 GLN A C 1
ATOM 1504 O O . GLN A 1 185 ? 12.571 -0.363 4.759 1.00 94.12 185 GLN A O 1
ATOM 1509 N N . ARG A 1 186 ? 10.524 -1.253 5.073 1.00 94.56 186 ARG A N 1
ATOM 1510 C CA . ARG A 1 186 ? 9.786 0.008 4.921 1.00 94.56 186 ARG A CA 1
ATOM 1511 C C . ARG A 1 186 ? 8.389 -0.084 5.520 1.00 94.56 186 ARG A C 1
ATOM 1513 O O . ARG A 1 186 ? 7.787 -1.157 5.576 1.00 94.56 186 ARG A O 1
ATOM 1520 N N . ALA A 1 187 ? 7.874 1.066 5.945 1.00 95.12 187 ALA A N 1
ATOM 1521 C CA . ALA A 1 187 ? 6.502 1.225 6.401 1.00 95.12 187 ALA A CA 1
ATOM 1522 C C . ALA A 1 187 ? 5.741 2.212 5.504 1.00 95.12 187 ALA A C 1
ATOM 1524 O O . ALA A 1 187 ? 6.318 3.168 4.980 1.00 95.12 187 ALA A O 1
ATOM 1525 N N . TRP A 1 188 ? 4.434 2.009 5.362 1.00 94.56 188 TRP A N 1
ATOM 1526 C CA . TRP A 1 188 ? 3.530 2.905 4.648 1.00 94.56 188 TRP A CA 1
ATOM 1527 C C . TRP A 1 188 ? 2.282 3.197 5.469 1.00 94.56 188 TRP A C 1
ATOM 1529 O O . TRP A 1 188 ? 1.710 2.312 6.104 1.00 94.56 188 TRP A O 1
ATOM 1539 N N . ASN A 1 189 ? 1.837 4.447 5.407 1.00 90.88 189 ASN A N 1
ATOM 1540 C CA . ASN A 1 189 ? 0.495 4.862 5.782 1.00 90.88 189 ASN A CA 1
ATOM 1541 C C . ASN A 1 189 ? -0.405 4.813 4.541 1.00 90.88 189 ASN A C 1
ATOM 1543 O O . ASN A 1 189 ? -0.094 5.445 3.529 1.00 90.88 189 ASN A O 1
ATOM 1547 N N . LEU A 1 190 ? -1.509 4.075 4.644 1.00 89.06 190 LEU A N 1
ATOM 1548 C CA . LEU A 1 190 ? -2.481 3.845 3.582 1.00 89.06 190 LEU A CA 1
ATOM 1549 C C . LEU A 1 190 ? -3.758 4.653 3.864 1.00 89.06 190 LEU A C 1
ATOM 1551 O O . LEU A 1 190 ? -4.737 4.132 4.403 1.00 89.06 190 LEU A O 1
ATOM 1555 N N . GLU A 1 191 ? -3.726 5.949 3.543 1.00 75.38 191 GLU A N 1
ATOM 1556 C CA . GLU A 1 191 ? -4.823 6.914 3.775 1.00 75.38 191 GLU A CA 1
ATOM 1557 C C . GLU A 1 191 ? -5.336 7.009 5.227 1.00 75.38 191 GLU A C 1
ATOM 1559 O O . GLU A 1 191 ? -6.512 7.276 5.450 1.00 75.38 191 GLU A O 1
ATOM 1564 N N . TYR A 1 192 ? -4.486 6.804 6.237 1.00 67.62 192 TYR A N 1
ATOM 1565 C CA . TYR A 1 192 ? -4.849 6.770 7.669 1.00 67.62 192 TYR A CA 1
ATOM 1566 C C . TYR A 1 192 ? -5.791 5.627 8.085 1.00 67.62 192 TYR A C 1
ATOM 1568 O O . TYR A 1 192 ? -6.078 5.472 9.274 1.00 67.62 192 TYR A O 1
ATOM 1576 N N . ASP A 1 193 ? -6.268 4.818 7.143 1.00 71.25 193 ASP A N 1
ATOM 1577 C CA . ASP A 1 193 ? -7.155 3.686 7.411 1.00 71.25 193 ASP A CA 1
ATOM 1578 C C . ASP A 1 193 ? -6.378 2.414 7.738 1.00 71.25 193 ASP A C 1
ATOM 1580 O O . ASP A 1 193 ? -6.894 1.549 8.449 1.00 71.25 193 ASP A O 1
ATOM 1584 N N . TYR A 1 194 ? -5.150 2.309 7.224 1.00 86.69 194 TYR A N 1
ATOM 1585 C CA . TYR A 1 194 ? -4.271 1.163 7.411 1.00 86.69 194 TYR A CA 1
ATOM 1586 C C . TYR A 1 194 ? -2.804 1.591 7.468 1.00 86.69 194 TYR A C 1
ATOM 1588 O O . TYR A 1 194 ? -2.416 2.640 6.948 1.00 86.69 194 TYR A O 1
ATOM 1596 N N . TYR A 1 195 ? -1.979 0.730 8.052 1.00 91.38 195 TYR A N 1
ATOM 1597 C CA . TYR A 1 195 ? -0.528 0.792 7.925 1.00 91.38 195 TYR A CA 1
ATOM 1598 C C . TYR A 1 195 ? -0.007 -0.537 7.398 1.00 91.38 195 TYR A C 1
ATOM 1600 O O . TYR A 1 195 ? -0.547 -1.587 7.727 1.00 91.38 195 TYR A O 1
ATOM 1608 N N . LEU A 1 196 ? 1.053 -0.505 6.603 1.00 94.88 196 LEU A N 1
ATOM 1609 C CA . LEU A 1 196 ? 1.728 -1.702 6.118 1.00 94.88 196 LEU A CA 1
ATOM 1610 C C . LEU A 1 196 ? 3.207 -1.606 6.459 1.00 94.88 196 LEU A C 1
ATOM 1612 O O . LEU A 1 196 ? 3.826 -0.585 6.177 1.00 94.88 196 LEU A O 1
ATOM 1616 N N . THR A 1 197 ? 3.776 -2.669 7.011 1.00 95.62 197 THR A N 1
ATOM 1617 C CA . THR A 1 197 ? 5.227 -2.836 7.123 1.00 95.62 197 THR A CA 1
ATOM 1618 C C . THR A 1 197 ? 5.657 -4.034 6.299 1.00 95.62 197 THR A C 1
ATOM 1620 O O . THR A 1 197 ? 5.011 -5.078 6.377 1.00 95.62 197 THR A O 1
ATOM 1623 N N . VAL A 1 198 ? 6.750 -3.896 5.558 1.00 96.56 198 VAL A N 1
ATOM 1624 C CA . VAL A 1 198 ? 7.379 -4.977 4.792 1.00 96.56 198 VAL A CA 1
ATOM 1625 C C . VAL A 1 198 ? 8.848 -5.048 5.186 1.00 96.56 198 VAL A C 1
ATOM 1627 O O . VAL A 1 198 ? 9.486 -4.007 5.363 1.00 96.56 198 VAL A O 1
ATOM 1630 N N . GLN A 1 199 ? 9.369 -6.261 5.337 1.00 95.81 199 GLN A N 1
ATOM 1631 C CA . GLN A 1 199 ? 10.745 -6.541 5.718 1.00 95.81 199 GLN A CA 1
ATOM 1632 C C . GLN A 1 199 ? 11.273 -7.771 4.966 1.00 95.81 199 GLN A C 1
ATOM 1634 O O . GLN A 1 199 ? 10.580 -8.777 4.849 1.00 95.81 199 GLN A O 1
ATOM 1639 N N . ALA A 1 200 ? 12.499 -7.701 4.458 1.00 94.88 200 ALA A N 1
ATOM 1640 C CA . ALA A 1 200 ? 13.199 -8.823 3.853 1.00 94.88 200 ALA A CA 1
ATOM 1641 C C . ALA A 1 200 ? 13.713 -9.779 4.940 1.00 94.88 200 ALA A C 1
ATOM 1643 O O . ALA A 1 200 ? 14.335 -9.355 5.917 1.00 94.88 200 ALA A O 1
ATOM 1644 N N . GLU A 1 201 ? 13.487 -11.076 4.748 1.00 92.81 201 GLU A N 1
ATOM 1645 C CA . GLU A 1 201 ? 13.944 -12.142 5.637 1.00 92.81 201 GLU A CA 1
ATOM 1646 C C . GLU A 1 201 ? 14.324 -13.382 4.815 1.00 92.81 201 GLU A C 1
ATOM 1648 O O . GLU A 1 201 ? 13.486 -13.979 4.138 1.00 92.81 201 GLU A O 1
ATOM 1653 N N . ASP A 1 202 ? 15.609 -13.751 4.834 1.00 86.62 202 ASP A N 1
ATOM 1654 C CA . ASP A 1 202 ? 16.166 -14.970 4.221 1.00 86.62 202 ASP A CA 1
ATOM 1655 C C . ASP A 1 202 ? 15.683 -15.275 2.783 1.00 86.62 202 ASP A C 1
ATOM 1657 O O . ASP A 1 202 ? 15.318 -16.406 2.455 1.00 86.62 202 ASP A O 1
ATOM 1661 N N . GLY A 1 203 ? 15.673 -14.269 1.900 1.00 85.25 203 GLY A N 1
ATOM 1662 C CA . GLY A 1 203 ? 15.240 -14.439 0.502 1.00 85.25 203 GLY A CA 1
ATOM 1663 C C . GLY A 1 203 ? 13.718 -14.495 0.319 1.00 85.25 203 GLY A C 1
ATOM 1664 O O . GLY A 1 203 ? 13.219 -15.004 -0.682 1.00 85.25 203 GLY A O 1
ATOM 1665 N N . SER A 1 204 ? 12.976 -13.976 1.288 1.00 93.69 204 SER A N 1
ATOM 1666 C CA . SER A 1 204 ? 11.534 -13.760 1.230 1.00 93.69 204 SER A CA 1
ATOM 1667 C C . SER A 1 204 ? 11.180 -12.417 1.858 1.00 93.69 204 SER A C 1
ATOM 1669 O O . SER A 1 204 ? 12.043 -11.753 2.431 1.00 93.69 204 SER A O 1
ATOM 1671 N N . TRP A 1 205 ? 9.915 -12.031 1.766 1.00 96.06 205 TRP A N 1
ATOM 1672 C CA . TRP A 1 205 ? 9.412 -10.798 2.348 1.00 96.06 205 TRP A CA 1
ATOM 1673 C C . TRP A 1 205 ? 8.336 -11.099 3.376 1.00 96.06 205 TRP A C 1
ATOM 1675 O O . TRP A 1 205 ? 7.278 -11.626 3.033 1.00 96.06 205 TRP A O 1
ATOM 1685 N N . ASP A 1 206 ? 8.591 -10.725 4.619 1.00 96.94 206 ASP A N 1
ATOM 1686 C CA . ASP A 1 206 ? 7.605 -10.742 5.684 1.00 96.94 206 ASP A CA 1
ATOM 1687 C C . ASP A 1 206 ? 6.875 -9.399 5.710 1.00 96.94 206 ASP A C 1
ATOM 1689 O O . ASP A 1 206 ? 7.471 -8.328 5.561 1.00 96.94 206 ASP A O 1
ATOM 1693 N N . TYR A 1 207 ? 5.560 -9.441 5.895 1.00 96.19 207 TYR A N 1
ATOM 1694 C CA . TYR A 1 207 ? 4.756 -8.235 6.025 1.00 96.19 207 TYR A CA 1
ATOM 1695 C C . TYR A 1 207 ? 3.803 -8.305 7.207 1.00 96.19 207 TYR A C 1
ATOM 1697 O O . TYR A 1 207 ? 3.359 -9.372 7.638 1.00 96.19 207 TYR A O 1
ATOM 1705 N N . ALA A 1 208 ? 3.453 -7.126 7.705 1.00 93.19 208 ALA A N 1
ATOM 1706 C CA . ALA A 1 208 ? 2.398 -6.942 8.680 1.00 93.19 208 ALA A CA 1
ATOM 1707 C C . ALA A 1 208 ? 1.485 -5.801 8.229 1.00 93.19 208 ALA A C 1
ATOM 1709 O O . ALA A 1 208 ? 1.928 -4.668 8.026 1.00 93.19 208 ALA A O 1
ATOM 1710 N N . LEU A 1 209 ? 0.205 -6.118 8.057 1.00 91.69 209 LEU A N 1
ATOM 1711 C CA . LEU A 1 209 ? -0.838 -5.148 7.749 1.00 91.69 209 LEU A CA 1
ATOM 1712 C C . LEU A 1 209 ? -1.533 -4.776 9.052 1.00 91.69 209 LEU A C 1
ATOM 1714 O O . LEU A 1 209 ? -1.894 -5.655 9.826 1.00 91.69 209 LEU A O 1
ATOM 1718 N N . TYR A 1 210 ? -1.754 -3.493 9.278 1.00 86.31 210 TYR A N 1
ATOM 1719 C CA . TYR A 1 210 ? -2.409 -2.942 10.453 1.00 86.31 210 TYR A CA 1
ATOM 1720 C C . TYR A 1 210 ? -3.616 -2.110 10.029 1.00 86.31 210 TYR A C 1
ATOM 1722 O O . TYR A 1 210 ? -3.611 -1.489 8.969 1.00 86.31 210 TYR A O 1
ATOM 1730 N N . GLN A 1 211 ? -4.633 -2.043 10.876 1.00 82.50 211 GLN A N 1
ATOM 1731 C CA . GLN A 1 211 ? -5.682 -1.035 10.793 1.00 82.50 211 GLN A CA 1
ATOM 1732 C C . GLN A 1 211 ? -5.122 0.322 11.256 1.00 82.50 211 GLN A C 1
ATOM 1734 O O . GLN A 1 211 ? -4.072 0.391 11.893 1.00 82.50 211 GLN A O 1
ATOM 1739 N N . GLY A 1 212 ? -5.788 1.427 10.926 1.00 74.38 212 GLY A N 1
ATOM 1740 C CA . GLY A 1 212 ? -5.308 2.780 11.226 1.00 74.38 212 GLY A CA 1
ATOM 1741 C C . GLY A 1 212 ? -5.274 3.129 12.717 1.00 74.38 212 GLY A C 1
ATOM 1742 O O . GLY A 1 212 ? -4.734 4.160 13.099 1.00 74.38 212 GLY A O 1
ATOM 1743 N N . ASP A 1 213 ? -5.786 2.246 13.575 1.00 71.38 213 ASP A N 1
ATOM 1744 C CA . ASP A 1 213 ? -5.583 2.273 15.024 1.00 71.38 213 ASP A CA 1
ATOM 1745 C C . ASP A 1 213 ? -4.351 1.472 15.479 1.00 71.38 213 ASP A C 1
ATOM 1747 O O . ASP A 1 213 ? -4.206 1.155 16.662 1.00 71.38 213 ASP A O 1
ATOM 1751 N N . CYS A 1 214 ? -3.503 1.082 14.530 1.00 77.62 214 CYS A N 1
ATOM 1752 C CA . CYS A 1 214 ? -2.350 0.217 14.712 1.00 77.62 214 CYS A CA 1
ATOM 1753 C C . CYS A 1 214 ? -2.682 -1.180 15.283 1.00 77.62 214 CYS A C 1
ATOM 1755 O O . CYS A 1 214 ? -1.772 -1.864 15.756 1.00 77.62 214 CYS A O 1
ATOM 1757 N N . CYS A 1 215 ? -3.942 -1.649 15.243 1.00 76.56 215 CYS A N 1
ATOM 1758 C CA . CYS A 1 215 ? -4.235 -3.076 15.428 1.00 76.56 215 CYS A CA 1
ATOM 1759 C C . CYS A 1 215 ? -3.636 -3.854 14.265 1.00 76.56 215 CYS A C 1
ATOM 1761 O O . CYS A 1 215 ? -3.902 -3.537 13.109 1.00 76.56 215 CYS A O 1
ATOM 1763 N N . LEU A 1 216 ? -2.860 -4.889 14.559 1.00 81.19 216 LEU A N 1
ATOM 1764 C CA . LEU A 1 216 ? -2.363 -5.802 13.539 1.00 81.19 216 LEU A CA 1
ATOM 1765 C C . LEU A 1 216 ? -3.555 -6.543 12.900 1.00 81.19 216 LEU A C 1
ATOM 1767 O O . LEU A 1 216 ? -4.338 -7.169 13.578 1.00 81.19 216 LEU A O 1
ATOM 1771 N N . LEU A 1 217 ? -3.745 -6.498 11.596 1.00 80.06 217 LEU A N 1
ATOM 1772 C CA . LEU A 1 217 ? -4.786 -7.287 10.929 1.00 80.06 217 LEU A CA 1
ATOM 1773 C C . LEU A 1 217 ? -4.257 -8.658 10.536 1.00 80.06 217 LEU A C 1
ATOM 1775 O O . LEU A 1 217 ? -4.921 -9.674 10.731 1.00 80.06 217 LEU A O 1
ATOM 1779 N N . GLU A 1 218 ? -3.045 -8.676 9.993 1.00 86.44 218 GLU A N 1
ATOM 1780 C CA . GLU A 1 218 ? -2.459 -9.869 9.410 1.00 86.44 218 GLU A CA 1
ATOM 1781 C C . GLU A 1 218 ? -0.935 -9.805 9.455 1.00 86.44 218 GLU A C 1
ATOM 1783 O O . GLU A 1 218 ? -0.338 -8.730 9.362 1.00 86.44 218 GLU A O 1
ATOM 1788 N N . ARG A 1 219 ? -0.317 -10.983 9.561 1.00 92.81 219 ARG A N 1
ATOM 1789 C CA . ARG A 1 219 ? 1.070 -11.204 9.160 1.00 92.81 219 ARG A CA 1
ATOM 1790 C C . ARG A 1 219 ? 1.097 -12.229 8.048 1.00 92.81 219 ARG A C 1
ATOM 1792 O O . ARG A 1 219 ? 0.430 -13.259 8.162 1.00 92.81 219 ARG A O 1
ATOM 1799 N N . GLY A 1 220 ? 1.901 -11.968 7.035 1.00 93.50 220 GLY A N 1
ATOM 1800 C CA . GLY A 1 220 ? 2.091 -12.888 5.931 1.00 93.50 220 GLY A CA 1
ATOM 1801 C C . GLY A 1 220 ? 3.520 -12.864 5.427 1.00 93.50 220 GLY A C 1
ATOM 1802 O O . GLY A 1 220 ? 4.354 -12.089 5.894 1.00 93.50 220 GLY A O 1
ATOM 1803 N N . ARG A 1 221 ? 3.780 -13.760 4.480 1.00 95.38 221 ARG A N 1
ATOM 1804 C CA . ARG A 1 221 ? 5.088 -13.968 3.872 1.00 95.38 221 ARG A CA 1
ATOM 1805 C C . ARG A 1 221 ? 4.927 -14.156 2.372 1.00 95.38 221 ARG A C 1
ATOM 1807 O O . ARG A 1 221 ? 4.039 -14.894 1.941 1.00 95.38 221 ARG A O 1
ATOM 1814 N N . ILE A 1 222 ? 5.788 -13.512 1.597 1.00 93.62 222 ILE A N 1
ATOM 1815 C CA . ILE A 1 222 ? 5.845 -13.606 0.139 1.00 93.62 222 ILE A CA 1
ATOM 1816 C C . ILE A 1 222 ? 7.210 -14.172 -0.260 1.00 93.62 222 ILE A C 1
ATOM 1818 O O . ILE A 1 222 ? 8.257 -13.576 -0.012 1.00 93.62 222 ILE A O 1
ATOM 1822 N N . GLU A 1 223 ? 7.199 -15.343 -0.895 1.00 93.06 223 GLU A N 1
ATOM 1823 C CA . GLU A 1 223 ? 8.391 -15.986 -1.459 1.00 93.06 223 GLU A CA 1
ATOM 1824 C C . GLU A 1 223 ? 8.652 -15.443 -2.873 1.00 93.06 223 GLU A C 1
ATOM 1826 O O . GLU A 1 223 ? 8.287 -16.063 -3.872 1.00 93.06 223 GLU A O 1
ATOM 1831 N N . ALA A 1 224 ? 9.217 -14.236 -2.944 1.00 90.69 224 ALA A N 1
ATOM 1832 C CA . ALA A 1 224 ? 9.552 -13.557 -4.198 1.00 90.69 224 ALA A CA 1
ATOM 1833 C C . ALA A 1 224 ? 10.816 -12.680 -4.035 1.00 90.69 224 ALA A C 1
ATOM 1835 O O . ALA A 1 224 ? 10.710 -11.453 -3.955 1.00 90.69 224 ALA A O 1
ATOM 1836 N N . PRO A 1 225 ? 12.016 -13.283 -3.916 1.00 91.38 225 PRO A N 1
ATOM 1837 C CA . PRO A 1 225 ? 13.273 -12.547 -3.729 1.00 91.38 225 PRO A CA 1
ATOM 1838 C C . PRO A 1 225 ? 13.639 -11.616 -4.896 1.00 91.38 225 PRO A C 1
ATOM 1840 O O . PRO A 1 225 ? 14.454 -10.716 -4.725 1.00 91.38 225 PRO A O 1
ATOM 1843 N N . GLU A 1 226 ? 13.072 -11.835 -6.082 1.00 90.62 226 GLU A N 1
ATOM 1844 C CA . GLU A 1 226 ? 13.279 -11.019 -7.283 1.00 90.62 226 GLU A CA 1
ATOM 1845 C C . GLU A 1 226 ? 12.561 -9.659 -7.247 1.00 90.62 226 GLU A C 1
ATOM 1847 O O . GLU A 1 226 ? 12.889 -8.758 -8.032 1.00 90.62 226 GLU A O 1
ATOM 1852 N N . LEU A 1 227 ? 11.567 -9.523 -6.364 1.00 91.75 227 LEU A N 1
ATOM 1853 C CA . LEU A 1 227 ? 10.783 -8.306 -6.223 1.00 91.75 227 LEU A CA 1
ATOM 1854 C C . LEU A 1 227 ? 11.511 -7.261 -5.389 1.00 91.75 227 LEU A C 1
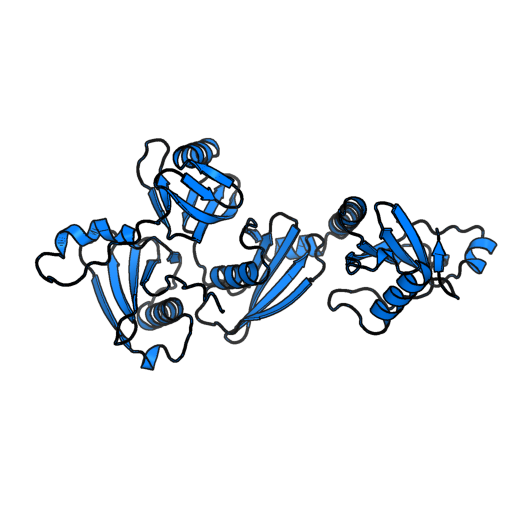ATOM 1856 O O . LEU A 1 227 ? 12.173 -7.570 -4.400 1.00 91.75 227 LEU A O 1
ATOM 1860 N N . MET A 1 228 ? 11.306 -6.004 -5.765 1.00 92.25 228 MET A N 1
ATOM 1861 C CA . MET A 1 228 ? 11.651 -4.853 -4.941 1.00 92.25 228 MET A CA 1
ATOM 1862 C C . MET A 1 228 ? 10.534 -4.569 -3.938 1.00 92.25 228 MET A C 1
ATOM 1864 O O . MET A 1 228 ? 9.379 -4.947 -4.143 1.00 92.25 228 MET A O 1
ATOM 1868 N N . ILE A 1 229 ? 10.857 -3.867 -2.855 1.00 93.88 229 ILE A N 1
ATOM 1869 C CA . ILE A 1 229 ? 9.933 -3.699 -1.729 1.00 93.88 229 ILE A CA 1
ATOM 1870 C C . ILE A 1 229 ? 8.620 -2.985 -2.119 1.00 93.88 229 ILE A C 1
ATOM 1872 O O . ILE A 1 229 ? 7.562 -3.292 -1.568 1.00 93.88 229 ILE A O 1
ATOM 1876 N N . GLU A 1 230 ? 8.649 -2.073 -3.099 1.00 94.56 230 GLU A N 1
ATOM 1877 C CA . GLU A 1 230 ? 7.451 -1.421 -3.648 1.00 94.56 230 GLU A CA 1
ATOM 1878 C C . GLU A 1 230 ? 6.558 -2.390 -4.441 1.00 94.56 230 GLU A C 1
ATOM 1880 O O . GLU A 1 230 ? 5.335 -2.305 -4.363 1.00 94.56 230 GLU A O 1
ATOM 1885 N N . GLU A 1 231 ? 7.143 -3.357 -5.148 1.00 93.38 231 GLU A N 1
ATOM 1886 C CA . GLU A 1 231 ? 6.387 -4.376 -5.890 1.00 93.38 231 GLU A CA 1
ATOM 1887 C C . GLU A 1 231 ? 5.741 -5.377 -4.926 1.00 93.38 231 GLU A C 1
ATOM 1889 O O . GLU A 1 231 ? 4.583 -5.759 -5.099 1.00 93.38 231 GLU A O 1
ATOM 1894 N N . VAL A 1 232 ? 6.450 -5.736 -3.849 1.00 95.12 232 VAL A N 1
ATOM 1895 C CA . VAL A 1 232 ? 5.903 -6.552 -2.753 1.00 95.12 232 VAL A CA 1
ATOM 1896 C C . VAL A 1 232 ? 4.712 -5.847 -2.106 1.00 95.12 232 VAL A C 1
ATOM 1898 O O . VAL A 1 232 ? 3.662 -6.461 -1.907 1.00 95.12 232 VAL A O 1
ATOM 1901 N N . ARG A 1 233 ? 4.839 -4.544 -1.812 1.00 95.44 233 ARG A N 1
ATOM 1902 C CA . ARG A 1 233 ? 3.723 -3.715 -1.335 1.00 95.44 233 ARG A CA 1
ATOM 1903 C C . ARG A 1 233 ? 2.534 -3.825 -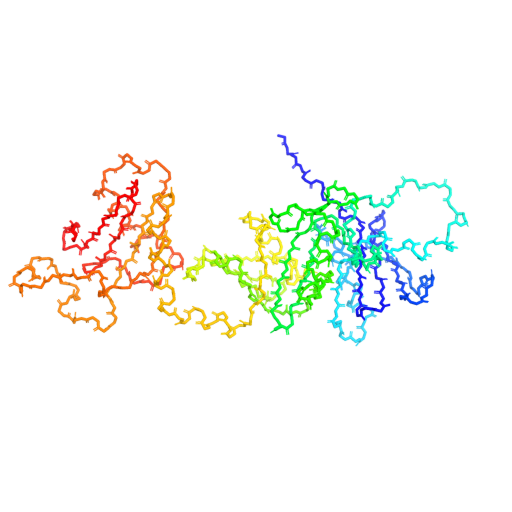2.287 1.00 95.44 233 ARG A C 1
ATOM 1905 O O . ARG A 1 233 ? 1.424 -4.067 -1.822 1.00 95.44 233 ARG A O 1
ATOM 1912 N N . ASP A 1 234 ? 2.739 -3.672 -3.589 1.00 92.62 234 ASP A N 1
ATOM 1913 C CA . ASP A 1 234 ? 1.645 -3.673 -4.563 1.00 92.62 234 ASP A CA 1
ATOM 1914 C C . ASP A 1 234 ? 0.929 -5.028 -4.656 1.00 92.62 234 ASP A C 1
ATOM 1916 O O . ASP A 1 234 ? -0.303 -5.059 -4.747 1.00 92.62 234 ASP A O 1
ATOM 1920 N N . GLU A 1 235 ? 1.649 -6.148 -4.534 1.00 92.19 235 GLU A N 1
ATOM 1921 C CA . GLU A 1 235 ? 1.041 -7.484 -4.426 1.00 92.19 235 GLU A CA 1
ATOM 1922 C C . GLU A 1 235 ? 0.181 -7.636 -3.163 1.00 92.19 235 GLU A C 1
ATOM 1924 O O . GLU A 1 235 ? -0.936 -8.174 -3.210 1.00 92.19 235 GLU A O 1
ATOM 1929 N N . ILE A 1 236 ? 0.661 -7.122 -2.028 1.00 93.62 236 ILE A N 1
ATOM 1930 C CA . ILE A 1 236 ? -0.091 -7.129 -0.767 1.00 93.62 236 ILE A CA 1
ATOM 1931 C C . ILE A 1 236 ? -1.350 -6.268 -0.914 1.00 93.62 236 ILE A C 1
ATOM 1933 O O . ILE A 1 236 ? -2.454 -6.720 -0.607 1.00 93.62 236 ILE A O 1
ATOM 1937 N N . LEU A 1 237 ? -1.230 -5.050 -1.445 1.00 91.12 237 LEU A N 1
ATOM 1938 C CA . LEU A 1 237 ? -2.379 -4.167 -1.647 1.00 91.12 237 LEU A CA 1
ATOM 1939 C C . LEU A 1 237 ? -3.387 -4.755 -2.638 1.00 91.12 237 LEU A C 1
ATOM 1941 O O . LEU A 1 237 ? -4.595 -4.591 -2.452 1.00 91.12 237 LEU A O 1
ATOM 1945 N N . TYR A 1 238 ? -2.924 -5.456 -3.673 1.00 88.75 238 TYR A N 1
ATOM 1946 C CA . TYR A 1 238 ? -3.794 -6.141 -4.622 1.00 88.75 238 TYR A CA 1
ATOM 1947 C C . TYR A 1 238 ? -4.602 -7.250 -3.943 1.00 88.75 238 TYR A C 1
ATOM 1949 O O . TYR A 1 238 ? -5.831 -7.258 -4.046 1.00 88.75 238 TYR A O 1
ATOM 1957 N N . SER A 1 239 ? -3.938 -8.145 -3.206 1.00 88.00 239 SER A N 1
ATOM 1958 C CA . SER A 1 239 ? -4.591 -9.282 -2.539 1.00 88.00 239 SER A CA 1
ATOM 1959 C C . SER A 1 239 ? -5.595 -8.857 -1.461 1.00 88.00 239 SER A C 1
ATOM 1961 O O . SER A 1 239 ? -6.587 -9.551 -1.236 1.00 88.00 239 SER A O 1
ATOM 1963 N N . HIS A 1 240 ? -5.404 -7.675 -0.868 1.00 86.00 240 HIS A N 1
ATOM 1964 C CA . HIS A 1 240 ? -6.269 -7.120 0.176 1.00 86.00 240 HIS A CA 1
ATOM 1965 C C . HIS A 1 240 ? -7.305 -6.101 -0.337 1.00 86.00 240 HIS A C 1
ATOM 1967 O O . HIS A 1 240 ? -8.025 -5.507 0.463 1.00 86.00 240 HIS A O 1
ATOM 1973 N N . ASN A 1 241 ? -7.425 -5.894 -1.657 1.00 84.94 241 ASN A N 1
ATOM 1974 C CA . ASN A 1 241 ? -8.307 -4.885 -2.274 1.00 84.94 241 ASN A CA 1
ATOM 1975 C C . ASN A 1 241 ? -8.026 -3.433 -1.830 1.00 84.94 241 ASN A C 1
ATOM 1977 O O . ASN A 1 241 ? -8.923 -2.590 -1.816 1.00 84.94 241 ASN A O 1
ATOM 1981 N N . LEU A 1 242 ? -6.771 -3.121 -1.511 1.00 85.62 242 LEU A N 1
ATOM 1982 C CA . LEU A 1 242 ? -6.307 -1.803 -1.067 1.00 85.62 242 LEU A CA 1
ATOM 1983 C C . LEU A 1 242 ? -5.569 -1.018 -2.166 1.00 85.62 242 LEU A C 1
ATOM 1985 O O . LEU A 1 242 ? -5.027 0.046 -1.903 1.00 85.62 242 LEU A O 1
ATOM 1989 N N . ARG A 1 243 ? -5.586 -1.490 -3.420 1.00 80.56 243 ARG A N 1
ATOM 1990 C CA . ARG A 1 243 ? -4.832 -0.915 -4.558 1.00 80.56 243 ARG A CA 1
ATOM 1991 C C . ARG A 1 243 ? -5.104 0.558 -4.904 1.00 80.56 243 ARG A C 1
ATOM 1993 O O . ARG A 1 243 ? -4.350 1.140 -5.670 1.00 80.56 243 ARG A O 1
ATOM 2000 N N . ASN A 1 244 ? -6.214 1.123 -4.424 1.00 79.25 244 ASN A N 1
ATOM 2001 C CA . ASN A 1 244 ? -6.572 2.526 -4.670 1.00 79.25 244 ASN A CA 1
ATOM 2002 C C . ASN A 1 244 ? -6.155 3.446 -3.513 1.00 79.25 244 ASN A C 1
ATOM 2004 O O . ASN A 1 244 ? -6.453 4.633 -3.578 1.00 79.25 244 ASN A O 1
ATOM 2008 N N . LYS A 1 245 ? -5.560 2.891 -2.449 1.00 81.44 245 LYS A N 1
ATOM 2009 C CA . LYS A 1 245 ? -5.096 3.656 -1.300 1.00 81.44 245 LYS A CA 1
ATOM 2010 C C . LYS A 1 245 ? -3.789 4.349 -1.635 1.00 81.44 245 LYS A C 1
ATOM 2012 O O . LYS A 1 245 ? -2.881 3.745 -2.199 1.00 81.44 245 LYS A O 1
ATOM 2017 N N . ASP A 1 246 ? -3.691 5.593 -1.210 1.00 82.88 246 ASP A N 1
ATOM 2018 C CA . ASP A 1 246 ? -2.446 6.345 -1.227 1.00 82.88 246 ASP A CA 1
ATOM 2019 C C . ASP A 1 246 ? -1.364 5.646 -0.418 1.00 82.88 246 ASP A C 1
ATOM 2021 O O . ASP A 1 246 ? -1.611 5.224 0.709 1.00 82.88 246 ASP A O 1
ATOM 2025 N N . CYS A 1 247 ? -0.144 5.590 -0.941 1.00 91.38 247 CYS A N 1
ATOM 2026 C CA . CYS A 1 247 ? 0.992 5.067 -0.193 1.00 91.38 247 CYS A CA 1
ATOM 2027 C C . CYS A 1 247 ? 1.882 6.220 0.257 1.00 91.38 247 CYS A C 1
ATOM 2029 O O . CYS A 1 247 ? 2.636 6.787 -0.532 1.00 91.38 247 CYS A O 1
ATOM 2031 N N . ILE A 1 248 ? 1.802 6.573 1.538 1.00 90.94 248 ILE A N 1
ATOM 2032 C CA . ILE A 1 248 ? 2.670 7.583 2.148 1.00 90.94 248 ILE A CA 1
ATOM 2033 C C . ILE A 1 248 ? 3.789 6.837 2.878 1.00 90.94 248 ILE A C 1
ATOM 2035 O O . ILE A 1 248 ? 3.493 6.130 3.847 1.00 90.94 248 ILE A O 1
ATOM 2039 N N . PRO A 1 249 ? 5.052 6.935 2.435 1.00 92.00 249 PRO A N 1
ATOM 2040 C CA . PRO A 1 249 ? 6.144 6.251 3.106 1.00 92.00 249 PRO A CA 1
ATOM 2041 C C . PRO A 1 249 ? 6.358 6.823 4.508 1.00 92.00 249 PRO A C 1
ATOM 2043 O O . PRO A 1 249 ? 6.275 8.031 4.717 1.00 92.00 249 PRO A O 1
ATOM 2046 N N . LEU A 1 250 ? 6.649 5.935 5.451 1.00 90.38 250 LEU A N 1
ATOM 2047 C CA . LEU A 1 250 ? 7.016 6.257 6.822 1.00 90.38 250 LEU A CA 1
ATOM 2048 C C . LEU A 1 250 ? 8.397 5.685 7.125 1.00 90.38 250 LEU A C 1
ATOM 2050 O O . LEU A 1 250 ? 8.729 4.576 6.691 1.00 90.38 250 LEU A O 1
ATOM 2054 N N . THR A 1 251 ? 9.180 6.403 7.926 1.00 88.06 251 THR A N 1
ATOM 2055 C CA . THR A 1 251 ? 10.356 5.796 8.554 1.00 88.06 251 THR A CA 1
ATOM 2056 C C . THR A 1 251 ? 9.933 4.829 9.656 1.00 88.06 251 THR A C 1
ATOM 2058 O O . THR A 1 251 ? 8.828 4.913 10.208 1.00 88.06 251 THR A O 1
ATOM 2061 N N . GLN A 1 252 ? 10.836 3.925 10.032 1.00 83.94 252 GLN A N 1
ATOM 2062 C CA . GLN A 1 252 ? 10.579 3.004 11.133 1.00 83.94 252 GLN A CA 1
ATOM 2063 C C . GLN A 1 252 ? 10.326 3.755 12.449 1.00 83.94 252 GLN A C 1
ATOM 2065 O O . GLN A 1 252 ? 9.471 3.360 13.237 1.00 83.94 252 GLN A O 1
ATOM 2070 N N . GLU A 1 253 ? 11.010 4.877 12.678 1.00 87.50 253 GLU A N 1
ATOM 2071 C CA . GLU A 1 253 ? 10.806 5.731 13.849 1.00 87.50 253 GLU A CA 1
ATOM 2072 C C . GLU A 1 253 ? 9.460 6.461 13.814 1.00 87.50 253 GLU A C 1
ATOM 2074 O O . GLU A 1 253 ? 8.833 6.663 14.854 1.00 87.50 253 GLU A O 1
ATOM 2079 N N . GLU A 1 254 ? 8.995 6.892 12.641 1.00 88.75 254 GLU A N 1
ATOM 2080 C CA . GLU A 1 254 ? 7.659 7.472 12.476 1.00 88.75 254 GLU A CA 1
ATOM 2081 C C . GLU A 1 254 ? 6.572 6.454 12.790 1.00 88.75 254 GLU A C 1
ATOM 2083 O O . GLU A 1 254 ? 5.680 6.743 13.591 1.00 88.75 254 GLU A O 1
ATOM 2088 N N . PHE A 1 255 ? 6.680 5.250 12.230 1.00 87.69 255 PHE A N 1
ATOM 2089 C CA . PHE A 1 255 ? 5.731 4.182 12.505 1.00 87.69 255 PHE A CA 1
ATOM 2090 C C . PHE A 1 255 ? 5.782 3.732 13.974 1.00 87.69 255 PHE A C 1
ATOM 2092 O O . PHE A 1 255 ? 4.743 3.627 14.623 1.00 87.69 255 PHE A O 1
ATOM 2099 N N . ALA A 1 256 ? 6.976 3.574 14.553 1.00 86.25 256 ALA A N 1
ATOM 2100 C CA . ALA A 1 256 ? 7.137 3.228 15.965 1.00 86.25 256 ALA A CA 1
ATOM 2101 C C . ALA A 1 256 ? 6.546 4.294 16.900 1.00 86.25 256 ALA A C 1
ATOM 2103 O O . ALA A 1 256 ? 5.913 3.950 17.897 1.00 86.25 256 ALA A O 1
ATOM 2104 N N . ARG A 1 257 ? 6.694 5.588 16.576 1.00 85.69 257 ARG A N 1
ATOM 2105 C CA . ARG A 1 257 ? 6.036 6.672 17.325 1.00 85.69 257 ARG A CA 1
ATOM 2106 C C . ARG A 1 257 ? 4.519 6.580 17.242 1.00 85.69 257 ARG A C 1
ATOM 2108 O O . ARG A 1 257 ? 3.870 6.750 18.267 1.00 85.69 257 ARG A O 1
ATOM 2115 N N . LYS A 1 258 ? 3.960 6.268 16.071 1.00 81.25 258 LYS A N 1
ATOM 2116 C CA . LYS A 1 258 ? 2.513 6.057 15.916 1.00 81.25 258 LYS A CA 1
ATOM 2117 C C . LYS A 1 258 ? 2.007 4.868 16.719 1.00 81.25 258 LYS A C 1
ATOM 2119 O O . LYS A 1 258 ? 0.961 4.968 17.345 1.00 81.25 258 LYS A O 1
ATOM 2124 N N . LEU A 1 259 ? 2.767 3.777 16.756 1.00 77.94 259 LEU A N 1
ATOM 2125 C CA . LEU A 1 259 ? 2.449 2.618 17.588 1.00 77.94 259 LEU A CA 1
ATOM 2126 C C . LEU A 1 259 ? 2.535 2.946 19.093 1.00 77.94 259 LEU A C 1
ATOM 2128 O O . LEU A 1 259 ? 1.805 2.369 19.895 1.00 77.94 259 LEU A O 1
ATOM 2132 N N . ALA A 1 260 ? 3.416 3.876 19.475 1.00 79.19 260 ALA A N 1
ATOM 2133 C CA . ALA A 1 260 ? 3.613 4.305 20.858 1.00 79.19 260 ALA A CA 1
ATOM 2134 C C . ALA A 1 260 ? 2.649 5.415 21.323 1.00 79.19 260 ALA A C 1
ATOM 2136 O O . ALA A 1 260 ? 2.447 5.557 22.533 1.00 79.19 260 ALA A O 1
ATOM 2137 N N . ASP A 1 261 ? 2.051 6.199 20.417 1.00 80.12 261 ASP A N 1
ATOM 2138 C CA . ASP A 1 261 ? 1.082 7.247 20.766 1.00 80.12 261 ASP A CA 1
ATOM 2139 C C . ASP A 1 261 ? -0.280 6.638 21.127 1.00 80.12 261 ASP A C 1
ATOM 2141 O O . ASP A 1 261 ? -1.246 6.604 20.359 1.00 80.12 261 ASP A O 1
ATOM 2145 N N . ARG A 1 262 ? -0.343 6.152 22.369 1.00 67.38 262 ARG A N 1
ATOM 2146 C CA . ARG A 1 262 ? -1.529 5.535 22.961 1.00 67.38 262 ARG A CA 1
ATOM 2147 C C . ARG A 1 262 ? -2.749 6.454 22.857 1.00 67.38 262 ARG A C 1
ATOM 2149 O O . ARG A 1 262 ? -3.834 5.958 22.587 1.00 67.38 262 ARG A O 1
ATOM 2156 N N . ASN A 1 263 ? -2.602 7.768 23.028 1.00 75.38 263 ASN A N 1
ATOM 2157 C CA . ASN A 1 263 ? -3.740 8.694 23.046 1.00 75.38 263 ASN A CA 1
ATOM 2158 C C . ASN A 1 263 ? -4.355 8.894 21.653 1.00 75.38 263 ASN A C 1
ATOM 2160 O O . ASN A 1 263 ? -5.587 8.953 21.536 1.00 75.38 263 ASN A O 1
ATOM 2164 N N . GLU A 1 264 ? -3.525 8.971 20.607 1.00 78.25 264 GLU A N 1
ATOM 2165 C CA . GLU A 1 264 ? -3.989 9.023 19.214 1.00 78.25 264 GLU A CA 1
ATOM 2166 C C . GLU A 1 264 ? -4.762 7.739 18.865 1.00 78.25 264 GLU A C 1
ATOM 2168 O O . GLU A 1 264 ? -5.905 7.815 18.404 1.00 78.25 264 GLU A O 1
ATOM 2173 N N . ILE A 1 265 ? -4.206 6.568 19.207 1.00 75.38 265 ILE A N 1
ATOM 2174 C CA . ILE A 1 265 ? -4.834 5.256 18.977 1.00 75.38 265 ILE A CA 1
ATOM 2175 C C . ILE A 1 265 ? -6.176 5.133 19.714 1.00 75.38 265 ILE A C 1
ATOM 2177 O O . ILE A 1 265 ? -7.180 4.749 19.112 1.00 75.38 265 ILE A O 1
ATOM 2181 N N . GLN A 1 266 ? -6.233 5.489 21.004 1.00 79.75 266 GLN A N 1
ATOM 2182 C CA . GLN A 1 266 ? -7.473 5.435 21.793 1.00 79.75 266 GLN A CA 1
ATOM 2183 C C . GLN A 1 266 ? -8.572 6.311 21.178 1.00 79.75 266 GLN A C 1
ATOM 2185 O O . GLN A 1 266 ? -9.716 5.875 21.007 1.00 79.75 266 GLN A O 1
ATOM 2190 N N . SER A 1 267 ? -8.210 7.537 20.796 1.00 81.88 267 SER A N 1
ATOM 2191 C CA . SER A 1 267 ? -9.130 8.488 20.171 1.00 81.88 267 SER A CA 1
ATOM 2192 C C . SER A 1 267 ? -9.647 7.975 18.828 1.00 81.88 267 SER A C 1
ATOM 2194 O O . SER A 1 267 ? -10.833 8.115 18.520 1.00 81.88 267 SER A O 1
ATOM 2196 N N . TYR A 1 268 ? -8.772 7.365 18.030 1.00 79.00 268 TYR A N 1
ATOM 2197 C CA . TYR A 1 268 ? -9.124 6.798 16.736 1.00 79.00 268 TYR A CA 1
ATOM 2198 C C . TYR A 1 268 ? -10.073 5.598 16.877 1.00 79.00 268 TYR A C 1
ATOM 2200 O O . TYR A 1 268 ? -11.125 5.580 16.232 1.00 79.00 268 TYR A O 1
ATOM 2208 N N . ARG A 1 269 ? -9.769 4.638 17.766 1.00 81.31 269 ARG A N 1
ATOM 2209 C CA . ARG A 1 269 ? -10.617 3.455 18.019 1.00 81.31 269 ARG A CA 1
ATOM 2210 C C . ARG A 1 269 ? -12.035 3.845 18.392 1.00 81.31 269 ARG A C 1
ATOM 2212 O O . ARG A 1 269 ? -12.995 3.286 17.862 1.00 81.31 269 ARG A O 1
ATOM 2219 N N . MET A 1 270 ? -12.163 4.834 19.274 1.00 86.00 270 MET A N 1
ATOM 2220 C CA . MET A 1 270 ? -13.463 5.318 19.717 1.00 86.00 270 MET A CA 1
ATOM 2221 C C . MET A 1 270 ? -14.238 5.993 18.579 1.00 86.00 270 MET A C 1
ATOM 2223 O O . MET A 1 270 ? -15.419 5.703 18.395 1.00 86.00 270 MET A O 1
ATOM 2227 N N . LYS A 1 271 ? -13.583 6.833 17.763 1.00 84.69 271 LYS A N 1
ATOM 2228 C CA . LYS A 1 271 ? -14.221 7.463 16.593 1.00 84.69 271 LYS A CA 1
ATOM 2229 C C . LYS A 1 271 ? -14.708 6.427 15.583 1.00 84.69 271 LYS A C 1
ATOM 2231 O O . LYS A 1 271 ? -15.873 6.474 15.197 1.00 84.69 271 LYS A O 1
ATOM 2236 N N . GLN A 1 272 ? -13.863 5.468 15.198 1.00 79.25 272 GLN A N 1
ATOM 2237 C CA . GLN A 1 272 ? -14.248 4.410 14.257 1.00 79.25 272 GLN A CA 1
ATOM 2238 C C . GLN A 1 272 ? -15.357 3.512 14.792 1.00 79.25 272 GLN A C 1
ATOM 2240 O O . GLN A 1 272 ? -16.193 3.040 14.028 1.00 79.25 272 GLN A O 1
ATOM 2245 N N . PHE A 1 273 ? -15.357 3.238 16.094 1.00 86.88 273 PHE A N 1
ATOM 2246 C CA . PHE A 1 273 ? -16.430 2.490 16.728 1.00 86.88 273 PHE A CA 1
ATOM 2247 C C . PHE A 1 273 ? -17.753 3.256 16.677 1.00 86.88 273 PHE A C 1
ATOM 2249 O O . PHE A 1 273 ? -18.765 2.685 16.287 1.00 86.88 273 PHE A O 1
ATOM 2256 N N . GLN A 1 274 ? -17.753 4.549 17.008 1.00 87.19 274 GLN A N 1
ATOM 2257 C CA . GLN A 1 274 ? -18.962 5.381 17.025 1.00 87.19 274 GLN A CA 1
ATOM 2258 C C . GLN A 1 274 ? -19.521 5.657 15.626 1.00 87.19 274 GLN A C 1
ATOM 2260 O O . GLN A 1 274 ? -20.734 5.712 15.447 1.00 87.19 274 GLN A O 1
ATOM 2265 N N . GLN A 1 275 ? -18.643 5.833 14.640 1.00 82.50 275 GLN A N 1
ATOM 2266 C CA . GLN A 1 275 ? -19.001 6.199 13.266 1.00 82.50 275 GLN A CA 1
ATOM 2267 C C . GLN A 1 275 ? -19.119 4.988 12.332 1.00 82.50 275 GLN A C 1
ATOM 2269 O O . GLN A 1 275 ? -19.312 5.155 11.129 1.00 82.50 275 GLN A O 1
ATOM 2274 N N . SER A 1 276 ? -18.985 3.769 12.861 1.00 77.25 276 SER A N 1
ATOM 2275 C CA . SER A 1 276 ? -19.061 2.548 12.066 1.00 77.25 276 SER A CA 1
ATOM 2276 C C . SER A 1 276 ? -20.422 2.423 11.374 1.00 77.25 276 SER A C 1
ATOM 2278 O O . SER A 1 276 ? -21.461 2.431 12.030 1.00 77.25 276 SER A O 1
ATOM 2280 N N . GLY A 1 277 ? -20.414 2.238 10.049 1.00 75.69 277 GLY A N 1
ATOM 2281 C CA . GLY A 1 277 ? -21.604 1.853 9.275 1.00 75.69 277 GLY A CA 1
ATOM 2282 C C . GLY A 1 277 ? -21.988 0.373 9.426 1.00 75.69 277 GLY A C 1
ATOM 2283 O O . GLY A 1 277 ? -23.025 -0.051 8.920 1.00 75.69 277 GLY A O 1
ATOM 2284 N N . HIS A 1 278 ? -21.158 -0.410 10.120 1.00 79.62 278 HIS A N 1
ATOM 2285 C CA . HIS A 1 278 ? -21.361 -1.830 10.403 1.00 79.62 278 HIS A CA 1
ATOM 2286 C C . HIS A 1 278 ? -21.454 -2.077 11.908 1.00 79.62 278 HIS A C 1
ATOM 2288 O O . HIS A 1 278 ? -20.851 -1.349 12.699 1.00 79.62 278 HIS A O 1
ATOM 2294 N N . ASP A 1 279 ? -22.140 -3.151 12.297 1.00 88.25 279 ASP A N 1
ATOM 2295 C CA . ASP A 1 279 ? -22.177 -3.565 13.696 1.00 88.25 279 ASP A CA 1
ATOM 2296 C C . ASP A 1 279 ? -20.755 -3.967 14.139 1.00 88.25 279 ASP A C 1
ATOM 2298 O O . ASP A 1 279 ? -20.080 -4.772 13.491 1.00 88.25 279 ASP A O 1
ATOM 2302 N N . CYS A 1 280 ? -20.271 -3.396 15.236 1.00 90.56 280 CYS A N 1
ATOM 2303 C CA . CYS A 1 280 ? -18.904 -3.590 15.712 1.00 90.56 280 CYS A CA 1
ATOM 2304 C C . CYS A 1 280 ? -18.836 -3.609 17.238 1.00 90.56 280 CYS A C 1
ATOM 2306 O O . CYS A 1 280 ? -19.803 -3.294 17.932 1.00 90.56 280 CYS A O 1
ATOM 2308 N N . TYR A 1 281 ? -17.685 -3.993 17.774 1.00 93.12 281 TYR A N 1
ATOM 2309 C CA . TYR A 1 281 ? -17.451 -4.057 19.206 1.00 93.12 281 TYR A CA 1
ATOM 2310 C C . TYR A 1 281 ? -16.051 -3.568 19.573 1.00 93.12 281 TYR A C 1
ATOM 2312 O O . TYR A 1 281 ? -15.117 -3.650 18.771 1.00 93.12 281 TYR A O 1
ATOM 2320 N N . LEU A 1 282 ? -15.916 -3.094 20.809 1.00 93.69 282 LEU A N 1
ATOM 2321 C CA . LEU A 1 282 ? -14.640 -2.816 21.454 1.00 93.69 282 LEU A CA 1
ATOM 2322 C C . LEU A 1 282 ? -14.425 -3.776 22.617 1.00 93.69 282 LEU A C 1
ATOM 2324 O O . LEU A 1 282 ? -15.367 -4.080 23.348 1.00 93.69 282 LEU A O 1
ATOM 2328 N N . VAL A 1 283 ? -13.179 -4.196 22.818 1.00 94.31 283 VAL A N 1
ATOM 2329 C CA . VAL A 1 283 ? -12.738 -4.808 24.076 1.00 94.31 283 VAL A CA 1
ATOM 2330 C C . VAL A 1 283 ? -11.887 -3.803 24.822 1.00 94.31 283 VAL A C 1
ATOM 2332 O O . VAL A 1 283 ? -10.931 -3.263 24.261 1.00 94.31 283 VAL A O 1
ATOM 2335 N N . MET A 1 284 ? -12.237 -3.565 26.080 1.00 94.69 284 MET A N 1
ATOM 2336 C CA . MET A 1 284 ? -11.593 -2.576 26.926 1.00 94.69 284 MET A CA 1
ATOM 2337 C C . MET A 1 284 ? -11.182 -3.178 28.270 1.00 94.69 284 MET A C 1
ATOM 2339 O O . MET A 1 284 ? -11.910 -3.991 28.841 1.00 94.69 284 MET A O 1
ATOM 2343 N N . GLN A 1 285 ? -10.028 -2.755 28.782 1.00 94.50 285 GLN A N 1
ATOM 2344 C CA . GLN A 1 285 ? -9.496 -3.168 30.089 1.00 94.50 285 GLN A CA 1
ATOM 2345 C C . GLN A 1 285 ? -9.089 -1.935 30.896 1.00 94.50 285 GLN A C 1
ATOM 2347 O O . GLN A 1 285 ? -8.863 -0.865 30.331 1.00 94.50 285 GLN A O 1
ATOM 2352 N N . LEU A 1 286 ? -9.060 -2.057 32.224 1.00 92.69 286 LEU A N 1
ATOM 2353 C CA . LEU A 1 286 ? -8.718 -0.941 33.111 1.00 92.69 286 LEU A CA 1
ATOM 2354 C C . LEU A 1 286 ? -7.305 -0.424 32.828 1.00 92.69 286 LEU A C 1
ATOM 2356 O O . LEU A 1 286 ? -6.345 -1.201 32.812 1.00 92.69 286 LEU A O 1
ATOM 2360 N N . GLN A 1 287 ? -7.170 0.897 32.712 1.00 89.50 287 GLN A N 1
ATOM 2361 C CA . GLN A 1 287 ? -5.875 1.559 32.576 1.00 89.50 287 GLN A CA 1
ATOM 2362 C C . GLN A 1 287 ? -4.963 1.217 33.763 1.00 89.50 287 GLN A C 1
ATOM 2364 O O . GLN A 1 287 ? -5.417 0.883 34.862 1.00 89.50 287 GLN A O 1
ATOM 2369 N N . GLN A 1 288 ? -3.648 1.266 33.554 1.00 83.12 288 GLN A N 1
ATOM 2370 C CA . GLN A 1 288 ? -2.673 0.848 34.565 1.00 83.12 288 GLN A CA 1
ATOM 2371 C C . GLN A 1 288 ? -2.724 1.708 35.844 1.00 83.12 288 GLN A C 1
ATOM 2373 O O . GLN A 1 288 ? -2.520 1.196 36.946 1.00 83.12 288 GLN A O 1
ATOM 2378 N N . ASP A 1 289 ? -3.059 2.982 35.702 1.00 84.00 289 ASP A N 1
ATOM 2379 C CA . ASP A 1 289 ? -3.186 3.997 36.747 1.00 84.00 289 ASP A CA 1
ATOM 2380 C C . ASP A 1 289 ? -4.616 4.163 37.292 1.00 84.00 289 ASP A C 1
ATOM 2382 O O . ASP A 1 289 ? -4.830 4.959 38.207 1.00 84.00 289 ASP A O 1
ATOM 2386 N N . ALA A 1 290 ? -5.584 3.384 36.796 1.00 87.50 290 ALA A N 1
ATOM 2387 C CA . ALA A 1 290 ? -6.935 3.357 37.348 1.00 87.50 290 ALA A CA 1
ATOM 2388 C C . ALA A 1 290 ? -6.943 2.877 38.813 1.00 87.50 290 ALA A C 1
ATOM 2390 O O . ALA A 1 290 ? -6.079 2.098 39.233 1.00 87.50 290 ALA A O 1
ATOM 2391 N N . ASP A 1 291 ? -7.957 3.310 39.574 1.00 87.94 291 ASP A N 1
ATOM 2392 C CA . ASP A 1 291 ? -8.131 2.949 40.986 1.00 87.94 291 ASP A CA 1
ATOM 2393 C C . ASP A 1 291 ? -8.017 1.421 41.178 1.00 87.94 291 ASP A C 1
ATOM 2395 O O . ASP A 1 291 ? -8.818 0.664 40.612 1.00 87.94 291 ASP A O 1
ATOM 2399 N N . PRO A 1 292 ? -7.053 0.934 41.986 1.00 87.38 292 PRO A N 1
ATOM 2400 C CA . PRO A 1 292 ? -6.895 -0.487 42.268 1.00 87.38 292 PRO A CA 1
ATOM 2401 C C . PRO A 1 292 ? -8.168 -1.163 42.791 1.00 87.38 292 PRO A C 1
ATOM 2403 O O . PRO A 1 292 ? -8.332 -2.364 42.584 1.00 87.38 292 PRO A O 1
ATOM 2406 N N . ALA A 1 293 ? -9.082 -0.419 43.426 1.00 88.38 293 ALA A N 1
ATOM 2407 C CA . ALA A 1 293 ? -10.362 -0.934 43.906 1.00 88.38 293 ALA A CA 1
ATOM 2408 C C . ALA A 1 293 ? -11.303 -1.403 42.782 1.00 88.38 293 ALA A C 1
ATOM 2410 O O . ALA A 1 293 ? -12.233 -2.158 43.064 1.00 88.38 293 ALA A O 1
ATOM 2411 N N . LEU A 1 294 ? -11.077 -0.978 41.533 1.00 89.44 294 LEU A N 1
ATOM 2412 C CA . LEU A 1 294 ? -11.845 -1.409 40.362 1.00 89.44 294 LEU A CA 1
ATOM 2413 C C . LEU A 1 294 ? -11.365 -2.756 39.801 1.00 89.44 294 LEU A C 1
ATOM 2415 O O . LEU A 1 294 ? -12.142 -3.459 39.152 1.00 89.44 294 LEU A O 1
ATOM 2419 N N . ARG A 1 295 ? -10.105 -3.137 40.048 1.00 91.25 295 ARG A N 1
ATOM 2420 C CA . ARG A 1 295 ? -9.498 -4.336 39.453 1.00 91.25 295 ARG A CA 1
ATOM 2421 C C . ARG A 1 295 ? -10.130 -5.603 40.019 1.00 91.25 295 ARG A C 1
ATOM 2423 O O . ARG A 1 295 ? -10.117 -5.825 41.228 1.00 91.25 295 ARG A O 1
ATOM 2430 N N . PHE A 1 296 ? -10.651 -6.449 39.133 1.00 91.44 296 PHE A N 1
ATOM 2431 C CA . PHE A 1 296 ? -11.334 -7.708 39.461 1.00 91.44 296 PHE A CA 1
ATOM 2432 C C . PHE A 1 296 ? -12.553 -7.546 40.391 1.00 91.44 296 PHE A C 1
ATOM 2434 O O . PHE A 1 296 ? -12.971 -8.491 41.065 1.00 91.44 296 PHE A O 1
ATOM 2441 N N . ALA A 1 297 ? -13.139 -6.348 40.445 1.00 93.56 297 ALA A N 1
ATOM 2442 C CA . ALA A 1 297 ? -14.155 -5.994 41.424 1.00 93.56 297 ALA A CA 1
ATOM 2443 C C . ALA A 1 297 ? -15.584 -6.205 40.907 1.00 93.56 297 ALA A C 1
ATOM 2445 O O . ALA A 1 297 ? -16.155 -5.327 40.284 1.00 93.56 297 ALA A O 1
ATOM 2446 N N . ALA A 1 298 ? -16.215 -7.333 41.238 1.00 95.12 298 ALA A N 1
ATOM 2447 C CA . ALA A 1 298 ? -17.603 -7.613 40.847 1.00 95.12 298 ALA A CA 1
ATOM 2448 C C . ALA A 1 298 ? -18.586 -6.465 41.181 1.00 95.12 298 ALA A C 1
ATOM 2450 O O . ALA A 1 298 ? -18.466 -5.812 42.226 1.00 95.12 298 ALA A O 1
ATOM 2451 N N . MET A 1 299 ? -19.639 -6.288 40.374 1.00 92.75 299 MET A N 1
ATOM 2452 C CA . MET A 1 299 ? -20.588 -5.166 40.518 1.00 92.75 299 MET A CA 1
ATOM 2453 C C . MET A 1 299 ? -21.244 -5.110 41.901 1.00 92.75 299 MET A C 1
ATOM 2455 O O . MET A 1 299 ? -21.496 -4.038 42.448 1.00 92.75 299 MET A O 1
ATOM 2459 N N . ARG A 1 300 ? -21.470 -6.269 42.530 1.00 93.12 300 ARG A N 1
ATOM 2460 C CA . ARG A 1 300 ? -21.983 -6.345 43.907 1.00 93.12 300 ARG A CA 1
ATOM 2461 C C . ARG A 1 300 ? -21.071 -5.640 44.918 1.00 93.12 300 ARG A C 1
ATOM 2463 O O . ARG A 1 300 ? -21.576 -5.032 45.861 1.00 93.12 300 ARG A O 1
ATOM 2470 N N . TYR A 1 301 ? -19.755 -5.763 44.761 1.00 93.31 301 TYR A N 1
ATOM 2471 C CA . TYR A 1 301 ? -18.783 -5.101 45.628 1.00 93.31 301 TYR A CA 1
ATOM 2472 C C . TYR A 1 301 ? -18.755 -3.597 45.356 1.00 93.31 301 TYR A C 1
ATOM 2474 O O . TYR A 1 301 ? -18.885 -2.818 46.298 1.00 93.31 301 TYR A O 1
ATOM 2482 N N . LEU A 1 302 ? -18.682 -3.201 44.085 1.00 93.00 302 LEU A N 1
ATOM 2483 C CA . LEU A 1 302 ? -18.652 -1.797 43.671 1.00 93.00 302 LEU A CA 1
ATOM 2484 C C . LEU A 1 302 ? -19.885 -1.027 44.161 1.00 93.00 302 LEU A C 1
ATOM 2486 O O . LEU A 1 302 ? -19.748 -0.003 44.831 1.00 93.00 302 LEU A O 1
ATOM 2490 N N . ASN A 1 303 ? -21.078 -1.602 43.988 1.00 92.06 303 ASN A N 1
ATOM 2491 C CA . ASN A 1 303 ? -22.329 -1.032 44.493 1.00 92.06 303 ASN A CA 1
ATOM 2492 C C . ASN A 1 303 ? -22.329 -0.869 46.020 1.00 92.06 303 ASN A C 1
ATOM 2494 O O . ASN A 1 303 ? -22.840 0.118 46.537 1.00 92.06 303 ASN A O 1
ATOM 2498 N N . LYS A 1 304 ? -21.740 -1.815 46.768 1.00 94.06 304 LYS A N 1
ATOM 2499 C CA . LYS A 1 304 ? -21.638 -1.720 48.235 1.00 94.06 304 LYS A CA 1
ATOM 2500 C C . LYS A 1 304 ? -20.715 -0.579 48.675 1.00 94.06 304 LYS A C 1
ATOM 2502 O O . LYS A 1 304 ? -20.946 0.005 49.730 1.00 94.06 304 LYS A O 1
ATOM 2507 N N . GLN A 1 305 ? -19.682 -0.288 47.888 1.00 92.00 305 GLN A N 1
ATOM 2508 C CA . GLN A 1 305 ? -18.739 0.804 48.137 1.00 92.00 305 GLN A CA 1
ATOM 2509 C C . GLN A 1 305 ? -19.194 2.141 47.528 1.00 92.00 305 GLN A C 1
ATOM 2511 O O . GLN A 1 305 ? -18.486 3.131 47.673 1.00 92.00 305 GLN A O 1
ATOM 2516 N N . ASN A 1 306 ? -20.364 2.188 46.871 1.00 91.44 306 ASN A N 1
ATOM 2517 C CA . ASN A 1 306 ? -20.838 3.331 46.081 1.00 91.44 306 ASN A CA 1
ATOM 2518 C C . ASN A 1 306 ? -19.831 3.787 45.006 1.00 91.44 306 ASN A C 1
ATOM 2520 O O . ASN A 1 306 ? -19.697 4.980 44.739 1.00 91.44 306 ASN A O 1
ATOM 2524 N N . ILE A 1 307 ? -19.120 2.836 44.397 1.00 90.25 307 ILE A N 1
ATOM 2525 C CA . ILE A 1 307 ? -18.197 3.077 43.286 1.00 90.25 307 ILE A CA 1
ATOM 2526 C C . ILE A 1 307 ? -18.910 2.685 41.992 1.00 90.25 307 ILE A C 1
ATOM 2528 O O . ILE A 1 307 ? -19.424 1.574 41.885 1.00 90.25 307 ILE A O 1
ATOM 2532 N N . ALA A 1 308 ? -18.921 3.581 41.007 1.00 87.56 308 ALA A N 1
ATOM 2533 C CA . ALA A 1 308 ? -19.438 3.309 39.670 1.00 87.56 308 ALA A CA 1
ATOM 2534 C C . ALA A 1 308 ? -18.269 3.261 38.670 1.00 87.56 308 ALA A C 1
ATOM 2536 O O . ALA A 1 308 ? -17.518 4.237 38.585 1.00 87.56 308 ALA A O 1
ATOM 2537 N N . PRO A 1 309 ? -18.078 2.158 37.921 1.00 89.62 309 PRO A N 1
ATOM 2538 C CA . PRO A 1 309 ? -17.126 2.128 36.817 1.00 89.62 309 PRO A CA 1
ATOM 2539 C C . PRO A 1 309 ? -17.451 3.210 35.784 1.00 89.62 309 PRO A C 1
ATOM 2541 O O . PRO A 1 309 ? -18.566 3.262 35.276 1.00 89.62 309 PRO A O 1
ATOM 2544 N N . SER A 1 310 ? -16.468 4.043 35.448 1.00 90.75 310 SER A N 1
ATOM 2545 C CA . SER A 1 310 ? -16.545 4.964 34.311 1.00 90.75 310 SER A CA 1
ATOM 2546 C C . SER A 1 310 ? -15.759 4.391 33.140 1.00 90.75 310 SER A C 1
ATOM 2548 O O . SER A 1 310 ? -14.648 3.904 33.349 1.00 90.75 310 SER A O 1
ATOM 2550 N N . ILE A 1 311 ? -16.298 4.492 31.921 1.00 89.94 311 ILE A N 1
ATOM 2551 C CA . ILE A 1 311 ? -15.618 4.087 30.675 1.00 89.94 311 ILE A CA 1
ATOM 2552 C C . ILE A 1 311 ? -14.286 4.823 30.489 1.00 89.94 311 ILE A C 1
ATOM 2554 O O . ILE A 1 311 ? -13.354 4.270 29.918 1.00 89.94 311 ILE A O 1
ATOM 2558 N N . GLU A 1 312 ? -14.155 6.029 31.040 1.00 88.50 312 GLU A N 1
ATOM 2559 C CA . GLU A 1 312 ? -12.927 6.830 30.979 1.00 88.50 312 GLU A CA 1
ATOM 2560 C C . GLU A 1 312 ? -11.738 6.183 31.708 1.00 88.50 312 GLU A C 1
ATOM 2562 O O . GLU A 1 312 ? -10.594 6.491 31.389 1.00 88.50 312 GLU A O 1
ATOM 2567 N N . ASN A 1 313 ? -11.988 5.254 32.640 1.00 91.38 313 ASN A N 1
ATOM 2568 C CA . ASN A 1 313 ? -10.940 4.511 33.354 1.00 91.38 313 ASN A CA 1
ATOM 2569 C C . ASN A 1 313 ? -10.381 3.332 32.542 1.00 91.38 313 ASN A C 1
ATOM 2571 O O . ASN A 1 313 ? -9.507 2.605 33.020 1.00 91.38 313 ASN A O 1
ATOM 2575 N N . TYR A 1 314 ? -10.921 3.095 31.349 1.00 92.50 314 TYR A N 1
ATOM 2576 C CA . TYR A 1 314 ? -10.584 1.961 30.507 1.00 92.50 314 TYR A CA 1
ATOM 2577 C C . TYR A 1 314 ? -9.802 2.410 29.285 1.00 92.50 314 TYR A C 1
ATOM 2579 O O . TYR A 1 314 ? -9.952 3.527 28.795 1.00 92.50 314 TYR A O 1
ATOM 2587 N N . GLU A 1 315 ? -8.966 1.518 28.779 1.00 89.81 315 GLU A N 1
ATOM 2588 C CA . GLU A 1 315 ? -8.374 1.642 27.459 1.00 89.81 315 GLU A CA 1
ATOM 2589 C C . GLU A 1 315 ? -9.016 0.632 26.517 1.00 89.81 315 GLU A C 1
ATOM 2591 O O . GLU A 1 315 ? -9.260 -0.522 26.869 1.00 89.81 315 GLU A O 1
ATOM 2596 N N . VAL A 1 316 ? -9.281 1.065 25.295 1.00 89.88 316 VAL A N 1
ATOM 2597 C CA . VAL A 1 316 ? -9.647 0.200 24.188 1.00 89.88 316 VAL A CA 1
ATOM 2598 C C . VAL A 1 316 ? -8.416 -0.583 23.769 1.00 89.88 316 VAL A C 1
ATOM 2600 O O . VAL A 1 316 ? -7.423 0.002 23.344 1.00 89.88 316 VAL A O 1
ATOM 2603 N N . LEU A 1 317 ? -8.492 -1.906 23.826 1.00 86.56 317 LEU A N 1
ATOM 2604 C CA . LEU A 1 317 ? -7.415 -2.807 23.415 1.00 86.56 317 LEU A CA 1
ATOM 2605 C C . LEU A 1 317 ? -7.671 -3.483 22.074 1.00 86.56 317 LEU A C 1
ATOM 2607 O O . LEU A 1 317 ? -6.736 -3.993 21.466 1.00 86.56 317 LEU A O 1
ATOM 2611 N N . TYR A 1 318 ? -8.922 -3.494 21.624 1.00 85.62 318 TYR A N 1
ATOM 2612 C CA . TYR A 1 318 ? -9.311 -4.141 20.381 1.00 85.62 318 TYR A CA 1
ATOM 2613 C C . TYR A 1 318 ? -10.572 -3.510 19.814 1.00 85.62 318 TYR A C 1
ATOM 2615 O O . TYR A 1 318 ? -11.512 -3.251 20.570 1.00 85.62 318 TYR A O 1
ATOM 2623 N N . ARG A 1 319 ? -10.628 -3.368 18.490 1.00 86.94 319 ARG A N 1
ATOM 2624 C CA . ARG A 1 319 ? -11.852 -3.104 17.731 1.00 86.94 319 ARG A CA 1
ATOM 2625 C C . ARG A 1 319 ? -12.103 -4.279 16.790 1.00 86.94 319 ARG A C 1
ATOM 2627 O O . ARG A 1 319 ? -11.222 -4.667 16.040 1.00 86.94 319 ARG A O 1
ATOM 2634 N N . GLY A 1 320 ? -13.319 -4.818 16.782 1.00 85.00 320 GLY A N 1
ATOM 2635 C CA . GLY A 1 320 ? -13.717 -5.861 15.835 1.00 85.00 320 GLY A CA 1
ATOM 2636 C C . GLY A 1 320 ? -15.055 -5.573 15.173 1.00 85.00 320 GLY A C 1
ATOM 2637 O O . GLY A 1 320 ? -15.928 -4.947 15.770 1.00 85.00 320 GLY A O 1
ATOM 2638 N N . ASN A 1 321 ? -15.244 -6.066 13.950 1.00 85.25 321 ASN A N 1
ATOM 2639 C CA . ASN A 1 321 ? -16.565 -6.107 13.322 1.00 85.25 321 ASN A CA 1
ATOM 2640 C C . ASN A 1 321 ? -17.341 -7.333 13.823 1.00 85.25 321 ASN A C 1
ATOM 2642 O O . ASN A 1 321 ? -16.769 -8.409 14.029 1.00 85.25 321 ASN A O 1
ATOM 2646 N N . LEU A 1 322 ? -18.649 -7.181 14.012 1.00 85.06 322 LEU A N 1
ATOM 2647 C CA . LEU A 1 322 ? -19.544 -8.303 14.264 1.00 85.06 322 LEU A CA 1
ATOM 2648 C C . LEU A 1 322 ? -19.858 -8.997 12.925 1.00 85.06 322 LEU A C 1
ATOM 2650 O O . LEU A 1 322 ? -20.164 -8.305 11.954 1.00 85.06 322 LEU A O 1
ATOM 2654 N N . PRO A 1 323 ? -19.787 -10.341 12.837 1.00 75.62 323 PRO A N 1
ATOM 2655 C CA . PRO A 1 323 ? -20.138 -11.061 11.614 1.00 75.62 323 PRO A CA 1
ATOM 2656 C C . PRO A 1 323 ? -21.552 -10.730 11.122 1.00 75.62 323 PRO A C 1
ATOM 2658 O O . PRO A 1 323 ? -22.474 -10.550 11.926 1.00 75.62 323 PRO A O 1
ATOM 2661 N N . GLU A 1 324 ? -21.743 -10.719 9.802 1.00 68.56 324 GLU A N 1
ATOM 2662 C CA . GLU A 1 324 ? -23.067 -10.539 9.203 1.00 68.56 324 GLU A CA 1
ATOM 2663 C C . GLU A 1 324 ? -24.058 -11.594 9.731 1.00 68.56 324 GLU A C 1
ATOM 2665 O O . GLU A 1 324 ? -23.717 -12.760 9.936 1.00 68.56 324 GLU A O 1
ATOM 2670 N N . GLY A 1 325 ? -25.296 -11.177 10.016 1.00 64.94 325 GLY A N 1
ATOM 2671 C CA . GLY A 1 325 ? -26.334 -12.050 10.584 1.00 64.94 325 GLY A CA 1
ATOM 2672 C C . GLY A 1 325 ? -26.348 -12.150 12.116 1.00 64.94 325 GLY A C 1
ATOM 2673 O O . GLY A 1 325 ? -27.285 -12.719 12.676 1.00 64.94 325 GLY A O 1
ATOM 2674 N N . LYS A 1 326 ? -25.396 -11.535 12.833 1.00 69.31 326 LYS A N 1
ATOM 2675 C CA . LYS A 1 326 ? -25.427 -11.468 14.310 1.00 69.31 326 LYS A CA 1
ATOM 2676 C C . LYS A 1 326 ? -26.517 -10.558 14.885 1.00 69.31 326 LYS A C 1
ATOM 2678 O O . LYS A 1 326 ? -26.759 -10.606 16.085 1.00 69.31 326 LYS A O 1
ATOM 2683 N N . ARG A 1 327 ? -27.233 -9.801 14.048 1.00 68.94 327 ARG A N 1
ATOM 2684 C CA . ARG A 1 327 ? -28.378 -8.964 14.460 1.00 68.94 327 ARG A CA 1
ATOM 2685 C C . ARG A 1 327 ? -29.521 -9.749 15.096 1.00 68.94 327 ARG A C 1
ATOM 2687 O O . ARG A 1 327 ? -30.248 -9.211 15.920 1.00 68.94 327 ARG A O 1
ATOM 2694 N N . SER A 1 328 ? -29.688 -11.013 14.716 1.00 75.06 328 SER A N 1
ATOM 2695 C CA . SER A 1 328 ? -30.739 -11.881 15.256 1.00 75.06 328 SER A CA 1
ATOM 2696 C C . SER A 1 328 ? -30.318 -12.622 16.528 1.00 75.06 328 SER A C 1
ATOM 2698 O O . SER A 1 328 ? -31.153 -13.281 17.145 1.00 75.06 328 SER A O 1
ATOM 2700 N N . VAL A 1 329 ? -29.040 -12.543 16.915 1.00 82.94 329 VAL A N 1
ATOM 2701 C CA . VAL A 1 329 ? -28.516 -13.218 18.106 1.00 82.94 329 VAL A CA 1
ATOM 2702 C C . VAL A 1 329 ? -28.855 -12.379 19.343 1.00 82.94 329 VAL A C 1
ATOM 2704 O O . VAL A 1 329 ? -28.572 -11.178 19.353 1.00 82.94 329 VAL A O 1
ATOM 2707 N N . PRO A 1 330 ? -29.435 -12.973 20.403 1.00 89.25 330 PRO A N 1
ATOM 2708 C CA . PRO A 1 330 ? -29.659 -12.268 21.657 1.00 89.25 330 PRO A CA 1
ATOM 2709 C C . PRO A 1 330 ? -28.358 -11.669 22.199 1.00 89.25 330 PRO A C 1
ATOM 2711 O O . PRO A 1 330 ? -27.332 -12.345 22.242 1.00 89.25 330 PRO A O 1
ATOM 2714 N N . GLN A 1 331 ? -28.405 -10.422 22.674 1.00 90.75 331 GLN A N 1
ATOM 2715 C CA . GLN A 1 331 ? -27.213 -9.703 23.141 1.00 90.75 331 GLN A CA 1
ATOM 2716 C C . GLN A 1 331 ? -26.405 -10.490 24.188 1.00 90.75 331 GLN A C 1
ATOM 2718 O O . GLN A 1 331 ? -25.182 -10.523 24.117 1.00 90.75 331 GLN A O 1
ATOM 2723 N N . ALA A 1 332 ? -27.074 -11.180 25.117 1.00 91.00 332 ALA A N 1
ATOM 2724 C CA . ALA A 1 332 ? -26.408 -12.009 26.122 1.00 91.00 332 ALA A CA 1
ATOM 2725 C C . ALA A 1 332 ? -25.596 -13.164 25.508 1.00 91.00 332 ALA A C 1
ATOM 2727 O O . ALA A 1 332 ? -24.491 -13.447 25.960 1.00 91.00 332 ALA A O 1
ATOM 2728 N N . GLU A 1 333 ? -26.119 -13.806 24.462 1.00 92.44 333 GLU A N 1
ATOM 2729 C CA . GLU A 1 333 ? -25.409 -14.869 23.747 1.00 92.44 333 GLU A CA 1
ATOM 2730 C C . GLU A 1 333 ? -24.244 -14.294 22.936 1.00 92.44 333 GLU A C 1
ATOM 2732 O O . GLU A 1 333 ? -23.165 -14.880 22.895 1.00 92.44 333 GLU A O 1
ATOM 2737 N N . LEU A 1 334 ? -24.428 -13.117 22.332 1.00 93.12 334 LEU A N 1
ATOM 2738 C CA . LEU A 1 334 ? -23.356 -12.433 21.619 1.00 93.12 334 LEU A CA 1
ATOM 2739 C C . LEU A 1 334 ? -22.189 -12.070 22.551 1.00 93.12 334 LEU A C 1
ATOM 2741 O O . LEU A 1 334 ? -21.033 -12.306 22.201 1.00 93.12 334 LEU A O 1
ATOM 2745 N N . LEU A 1 335 ? -22.482 -11.526 23.734 1.00 95.88 335 LEU A N 1
ATOM 2746 C CA . LEU A 1 335 ? -21.470 -11.204 24.742 1.00 95.88 335 LEU A CA 1
ATOM 2747 C C . LEU A 1 335 ? -20.708 -12.458 25.192 1.00 95.88 335 LEU A C 1
ATOM 2749 O O . LEU A 1 335 ? -19.484 -12.424 25.290 1.00 95.88 335 LEU A O 1
ATOM 2753 N N . GLU A 1 336 ? -21.405 -13.582 25.371 1.00 95.06 336 GLU A N 1
ATOM 2754 C CA . GLU A 1 336 ? -20.781 -14.869 25.693 1.00 95.06 336 GLU A CA 1
ATOM 2755 C C . GLU A 1 336 ? -19.884 -15.385 24.552 1.00 95.06 336 GLU A C 1
ATOM 2757 O O . GLU A 1 336 ? -18.769 -15.844 24.791 1.00 95.06 336 GLU A O 1
ATOM 2762 N N . GLN A 1 337 ? -20.308 -15.252 23.291 1.00 93.69 337 GLN A N 1
ATOM 2763 C CA . GLN A 1 337 ? -19.485 -15.620 22.131 1.00 93.69 337 GLN A CA 1
ATOM 2764 C C . GLN A 1 337 ? -18.212 -14.769 22.037 1.00 93.69 337 GLN A C 1
ATOM 2766 O O . GLN A 1 337 ? -17.136 -15.295 21.742 1.00 93.69 337 GLN A O 1
ATOM 2771 N N . LEU A 1 338 ? -18.311 -13.462 22.301 1.00 94.62 338 LEU A N 1
ATOM 2772 C CA . LEU A 1 338 ? -17.146 -12.580 22.373 1.00 94.62 338 LEU A CA 1
ATOM 2773 C C . LEU A 1 338 ? -16.229 -12.990 23.529 1.00 94.62 338 LEU A C 1
ATOM 2775 O O . LEU A 1 338 ? -15.026 -13.133 23.329 1.00 94.62 338 LEU A O 1
ATOM 2779 N N . TYR A 1 339 ? -16.784 -13.271 24.705 1.00 95.12 339 TYR A N 1
ATOM 2780 C CA . TYR A 1 339 ? -16.018 -13.755 25.850 1.00 95.12 339 TYR A CA 1
ATOM 2781 C C . TYR A 1 339 ? -15.238 -15.036 25.537 1.00 95.12 339 TYR A C 1
ATOM 2783 O O . TYR A 1 339 ? -14.032 -15.113 25.780 1.00 95.12 339 TYR A O 1
ATOM 2791 N N . GLN A 1 340 ? -15.887 -16.010 24.899 1.00 94.31 340 GLN A N 1
ATOM 2792 C CA . GLN A 1 340 ? -15.241 -17.242 24.447 1.00 94.31 340 GLN A CA 1
ATOM 2793 C C . GLN A 1 340 ? -14.157 -16.979 23.401 1.00 94.31 340 GLN A C 1
ATOM 2795 O O . GLN A 1 340 ? -13.074 -17.556 23.500 1.00 94.31 340 GLN A O 1
ATOM 2800 N N . LYS A 1 341 ? -14.401 -16.080 22.437 1.00 93.31 341 LYS A N 1
ATOM 2801 C CA . LYS A 1 341 ? -13.408 -15.690 21.427 1.00 93.31 341 LYS A CA 1
ATOM 2802 C C . LYS A 1 341 ? -12.121 -15.196 22.087 1.00 93.31 341 LYS A C 1
ATOM 2804 O O . LYS A 1 341 ? -11.063 -15.754 21.826 1.00 93.31 341 LYS A O 1
ATOM 2809 N N . PHE A 1 342 ? -12.186 -14.218 22.987 1.00 93.88 342 PHE A N 1
ATOM 2810 C CA . PHE A 1 342 ? -10.974 -13.637 23.587 1.00 93.88 342 PHE A CA 1
ATOM 2811 C C . PHE A 1 342 ? -10.272 -14.543 24.610 1.00 93.88 342 PHE A C 1
ATOM 2813 O O . PHE A 1 342 ? -9.089 -14.336 24.896 1.00 93.88 342 PHE A O 1
ATOM 2820 N N . ASN A 1 343 ? -10.959 -15.576 25.107 1.00 93.50 343 ASN A N 1
ATOM 2821 C CA . ASN A 1 343 ? -10.403 -16.522 26.075 1.00 93.50 343 ASN A CA 1
ATOM 2822 C C . ASN A 1 343 ? -9.898 -17.835 25.462 1.00 93.50 343 ASN A C 1
ATOM 2824 O O . ASN A 1 343 ? -8.951 -18.409 25.993 1.00 93.50 343 ASN A O 1
ATOM 2828 N N . CYS A 1 344 ? -10.494 -18.304 24.363 1.00 91.19 344 CYS A N 1
ATOM 2829 C CA . CYS A 1 344 ? -10.181 -19.608 23.761 1.00 91.19 344 CYS A CA 1
ATOM 2830 C C . CYS A 1 344 ? -9.615 -19.514 22.337 1.00 91.19 344 CYS A C 1
ATOM 2832 O O . CYS A 1 344 ? -8.855 -20.386 21.929 1.00 91.19 344 CYS A O 1
ATOM 2834 N N . ALA A 1 345 ? -9.978 -18.479 21.579 1.00 87.25 345 ALA A N 1
ATOM 2835 C CA . ALA A 1 345 ? -9.597 -18.288 20.178 1.00 87.25 345 ALA A CA 1
ATOM 2836 C C . ALA A 1 345 ? -9.134 -16.842 19.959 1.00 87.25 345 ALA A C 1
ATOM 2838 O O . ALA A 1 345 ? -9.688 -16.096 19.145 1.00 87.25 345 ALA A O 1
ATOM 2839 N N . ARG A 1 346 ? -8.167 -16.431 20.786 1.00 82.19 346 ARG A N 1
ATOM 2840 C CA . ARG A 1 346 ? -7.717 -15.046 20.882 1.00 82.19 346 ARG A CA 1
ATOM 2841 C C . ARG A 1 346 ? -7.230 -14.542 19.513 1.00 82.19 346 ARG A C 1
ATOM 2843 O O . ARG A 1 346 ? -6.403 -15.221 18.905 1.00 82.19 346 ARG A O 1
ATOM 2850 N N . PRO A 1 347 ? -7.696 -13.366 19.047 1.00 77.50 347 PRO A N 1
ATOM 2851 C CA . PRO A 1 347 ? -7.139 -12.728 17.857 1.00 77.50 347 PRO A CA 1
ATOM 2852 C C . PRO A 1 347 ? -5.626 -12.522 17.991 1.00 77.50 347 PRO A C 1
ATOM 2854 O O . PRO A 1 347 ? -5.150 -12.193 19.079 1.00 77.50 347 PRO A O 1
ATOM 2857 N N . LEU A 1 348 ? -4.877 -12.713 16.902 1.00 69.00 348 LEU A N 1
ATOM 2858 C CA . LEU A 1 348 ? -3.408 -12.608 16.899 1.00 69.00 348 LEU A CA 1
ATOM 2859 C C . LEU A 1 348 ? -2.908 -11.209 17.295 1.00 69.00 348 LEU A C 1
ATOM 2861 O O . LEU A 1 348 ? -1.796 -11.056 17.793 1.00 69.00 348 LEU A O 1
ATOM 2865 N N . ASP A 1 349 ? -3.754 -10.210 17.099 1.00 65.06 349 ASP A N 1
ATOM 2866 C CA . ASP A 1 349 ? -3.535 -8.787 17.321 1.00 65.06 349 ASP A CA 1
ATOM 2867 C C . ASP A 1 349 ? -4.136 -8.249 18.616 1.00 65.06 349 ASP A C 1
ATOM 2869 O O . ASP A 1 349 ? -4.024 -7.065 18.932 1.00 65.06 349 ASP A O 1
ATOM 2873 N N . TYR A 1 350 ? -4.760 -9.122 19.407 1.00 78.31 350 TYR A N 1
ATOM 2874 C CA . TYR A 1 350 ? -5.217 -8.758 20.733 1.00 78.31 350 TYR A CA 1
ATOM 2875 C C . TYR A 1 350 ? -4.091 -8.895 21.760 1.00 78.31 350 TYR A C 1
ATOM 2877 O O . TYR A 1 350 ? -3.691 -9.999 22.138 1.00 78.31 350 TYR A O 1
ATOM 2885 N N . HIS A 1 351 ? -3.633 -7.752 22.268 1.00 75.00 351 HIS A N 1
ATOM 2886 C CA . HIS A 1 351 ? -2.546 -7.668 23.248 1.00 75.00 351 HIS A CA 1
ATOM 2887 C C . HIS A 1 351 ? -3.015 -7.533 24.707 1.00 75.00 351 HIS A C 1
ATOM 2889 O O . HIS A 1 351 ? -2.186 -7.431 25.610 1.00 75.00 351 HIS A O 1
ATOM 2895 N N . GLY A 1 352 ? -4.330 -7.553 24.954 1.00 84.19 352 GLY A N 1
ATOM 2896 C CA . GLY A 1 352 ? -4.890 -7.570 26.305 1.00 84.19 352 GLY A CA 1
ATOM 2897 C C . GLY A 1 352 ? -4.787 -8.928 26.997 1.00 84.19 352 GLY A C 1
ATOM 2898 O O . GLY A 1 352 ? -4.480 -9.960 26.386 1.00 84.19 352 GLY A O 1
ATOM 2899 N N . HIS A 1 353 ? -5.063 -8.942 28.301 1.00 88.25 353 HIS A N 1
ATOM 2900 C CA . HIS A 1 353 ? -5.214 -10.201 29.029 1.00 88.25 353 HIS A CA 1
ATOM 2901 C C . HIS A 1 353 ? -6.544 -10.878 28.688 1.00 88.25 353 HIS A C 1
ATOM 2903 O O . HIS A 1 353 ? -7.433 -10.271 28.104 1.00 88.25 353 HIS A O 1
ATOM 2909 N N . SER A 1 354 ? -6.699 -12.148 29.064 1.00 93.12 354 SER A N 1
ATOM 2910 C CA . SER A 1 354 ? -7.982 -12.849 28.936 1.00 93.12 354 SER A CA 1
ATOM 2911 C C . SER A 1 354 ? -9.113 -12.045 29.582 1.00 93.12 354 SER A C 1
ATOM 2913 O O . SER A 1 354 ? -8.917 -11.484 30.662 1.00 93.12 354 SER A O 1
ATOM 2915 N N . LEU A 1 355 ? -10.281 -12.020 28.938 1.00 95.19 355 LEU A N 1
ATOM 2916 C CA . LEU A 1 355 ? -11.457 -11.337 29.462 1.00 95.19 355 LEU A CA 1
ATOM 2917 C C . LEU A 1 355 ? -11.839 -11.909 30.829 1.00 95.19 355 LEU A C 1
ATOM 2919 O O . LEU A 1 355 ? -12.026 -13.119 30.998 1.00 95.19 355 LEU A O 1
ATOM 2923 N N . SER A 1 356 ? -11.966 -11.020 31.802 1.00 94.81 356 SER A N 1
ATOM 2924 C CA . SER A 1 356 ? -12.154 -11.330 33.214 1.00 94.81 356 SER A CA 1
ATOM 2925 C C . SER A 1 356 ? -13.045 -10.291 33.892 1.00 94.81 356 SER A C 1
ATOM 2927 O O . SER A 1 356 ? -13.408 -9.281 33.291 1.00 94.81 356 SER A O 1
ATOM 2929 N N . VAL A 1 357 ? -13.418 -10.547 35.151 1.00 96.50 357 VAL A N 1
ATOM 2930 C CA . VAL A 1 357 ? -14.172 -9.575 35.956 1.00 96.50 357 VAL A CA 1
ATOM 2931 C C . VAL A 1 357 ? -13.448 -8.236 35.914 1.00 96.50 357 VAL A C 1
ATOM 2933 O O . VAL A 1 357 ? -12.234 -8.212 36.103 1.00 96.50 357 VAL A O 1
ATOM 2936 N N . SER A 1 358 ? -14.188 -7.145 35.737 1.00 94.81 358 SER A N 1
ATOM 2937 C CA . SER A 1 358 ? -13.672 -5.786 35.529 1.00 94.81 358 SER A CA 1
ATOM 2938 C C . SER A 1 358 ? -13.243 -5.396 34.135 1.00 94.81 358 SER A C 1
ATOM 2940 O O . SER A 1 358 ? -12.847 -4.256 33.985 1.00 94.81 358 SER A O 1
ATOM 2942 N N . ASP A 1 359 ? -13.401 -6.245 33.126 1.00 97.12 359 ASP A N 1
ATOM 2943 C CA . ASP A 1 359 ? -13.254 -5.823 31.731 1.00 97.12 359 ASP A CA 1
ATOM 2944 C C . ASP A 1 359 ? -14.584 -5.305 31.162 1.00 97.12 359 ASP A C 1
ATOM 2946 O O . ASP A 1 359 ? -15.658 -5.561 31.714 1.00 97.12 359 ASP A O 1
ATOM 2950 N N . VAL A 1 360 ? -14.530 -4.572 30.048 1.00 97.31 360 VAL A N 1
ATOM 2951 C CA . VAL A 1 360 ? -15.718 -4.010 29.388 1.00 97.31 360 VAL A CA 1
ATOM 2952 C C . VAL A 1 360 ? -15.734 -4.384 27.910 1.00 97.31 360 VAL A C 1
ATOM 2954 O O . VAL A 1 360 ? -14.738 -4.255 27.199 1.00 97.31 360 VAL A O 1
ATOM 2957 N N . ILE A 1 361 ? -16.899 -4.810 27.429 1.00 97.19 361 ILE A N 1
ATOM 2958 C CA . ILE A 1 361 ? -17.200 -4.950 26.006 1.00 97.19 361 ILE A CA 1
ATOM 2959 C C . ILE A 1 361 ? -18.167 -3.833 25.627 1.00 97.19 361 ILE A C 1
ATOM 2961 O O . ILE A 1 361 ? -19.286 -3.790 26.139 1.00 97.19 361 ILE A O 1
ATOM 2965 N N . MET A 1 362 ? -17.772 -2.941 24.719 1.00 96.12 362 MET A N 1
ATOM 2966 C CA . MET A 1 362 ? -18.728 -2.014 24.106 1.00 96.12 362 MET A CA 1
ATOM 2967 C C . MET A 1 362 ? -19.262 -2.610 22.813 1.00 96.12 362 MET A C 1
ATOM 2969 O O . MET A 1 362 ? -18.497 -3.137 22.009 1.00 96.12 362 MET A O 1
ATOM 2973 N N . LEU A 1 363 ? -20.566 -2.504 22.596 1.00 95.06 363 LEU A N 1
ATOM 2974 C CA . LEU A 1 363 ? -21.236 -2.925 21.372 1.00 95.06 363 LEU A CA 1
ATOM 2975 C C . LEU A 1 363 ? -21.795 -1.693 20.667 1.00 95.06 363 LEU A C 1
ATOM 2977 O O . LEU A 1 363 ? -22.389 -0.838 21.314 1.00 95.06 363 LEU A O 1
ATOM 2981 N N . ASN A 1 364 ? -21.605 -1.607 19.353 1.00 91.94 364 ASN A N 1
ATOM 2982 C CA . ASN A 1 364 ? -22.349 -0.716 18.474 1.00 91.94 364 ASN A CA 1
ATOM 2983 C C . ASN A 1 364 ? -23.144 -1.611 17.523 1.00 91.94 364 ASN A C 1
ATOM 2985 O O . ASN A 1 364 ? -22.570 -2.240 16.633 1.00 91.94 364 ASN A O 1
ATOM 2989 N N . GLN A 1 365 ? -24.445 -1.728 17.768 1.00 88.62 365 GLN A N 1
ATOM 2990 C CA . GLN A 1 365 ? -25.358 -2.552 16.980 1.00 88.62 365 GLN A CA 1
ATOM 2991 C C . GLN A 1 365 ? -26.493 -1.671 16.484 1.00 88.62 365 GLN A C 1
ATOM 2993 O O . GLN A 1 365 ? -27.185 -1.059 17.297 1.00 88.62 365 GLN A O 1
ATOM 2998 N N . ASP A 1 366 ? -26.691 -1.606 15.167 1.00 85.25 366 ASP A N 1
ATOM 2999 C CA . ASP A 1 366 ? -27.727 -0.755 14.562 1.00 85.25 366 ASP A CA 1
ATOM 3000 C C . ASP A 1 366 ? -27.628 0.721 15.013 1.00 85.25 366 ASP A C 1
ATOM 3002 O O . ASP A 1 366 ? -28.620 1.387 15.303 1.00 85.25 366 ASP A O 1
ATOM 3006 N N . GLY A 1 367 ? -26.394 1.220 15.170 1.00 83.81 367 GLY A N 1
ATOM 3007 C CA . GLY A 1 367 ? -26.106 2.569 15.668 1.00 83.81 367 GLY A CA 1
ATOM 3008 C C . GLY A 1 367 ? -26.353 2.771 17.169 1.00 83.81 367 GLY A C 1
ATOM 3009 O O . GLY A 1 367 ? -26.088 3.856 17.692 1.00 83.81 367 GLY A O 1
ATOM 3010 N N . LYS A 1 368 ? -26.852 1.757 17.889 1.00 90.06 368 LYS A N 1
ATOM 3011 C CA . LYS A 1 368 ? -27.033 1.806 19.340 1.00 90.06 368 LYS A CA 1
ATOM 3012 C C . LYS A 1 368 ? -25.760 1.343 20.038 1.00 90.06 368 LYS A C 1
ATOM 3014 O O . LYS A 1 368 ? -25.349 0.190 19.904 1.00 90.06 368 LYS A O 1
ATOM 3019 N N . ILE A 1 369 ? -25.187 2.245 20.830 1.00 93.62 369 ILE A N 1
ATOM 3020 C CA . ILE A 1 369 ? -24.017 1.968 21.661 1.00 93.62 369 ILE A CA 1
ATOM 3021 C C . ILE A 1 369 ? -24.466 1.506 23.049 1.00 93.62 369 ILE A C 1
ATOM 3023 O O . ILE A 1 369 ? -25.276 2.173 23.691 1.00 93.62 369 ILE A O 1
ATOM 3027 N N . SER A 1 370 ? -23.917 0.389 23.518 1.00 94.62 370 SER A N 1
ATOM 3028 C CA . SER A 1 370 ? -24.065 -0.099 24.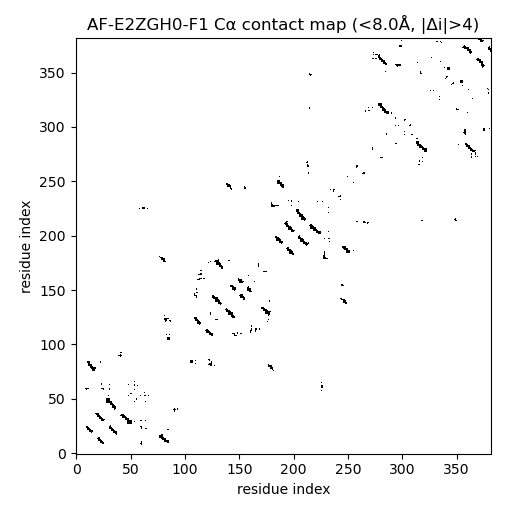893 1.00 94.62 370 SER A CA 1
ATOM 3029 C C . SER A 1 370 ? -22.725 -0.587 25.439 1.00 94.62 370 SER A C 1
ATOM 3031 O O . SER A 1 370 ? -21.883 -1.091 24.694 1.00 94.62 370 SER A O 1
ATOM 3033 N N . ALA A 1 371 ? -22.507 -0.421 26.742 1.00 96.62 371 ALA A N 1
ATOM 3034 C CA . ALA A 1 371 ? -21.290 -0.852 27.421 1.00 96.62 371 ALA A CA 1
ATOM 3035 C C . ALA A 1 371 ? -21.609 -1.969 28.412 1.00 96.62 371 ALA A C 1
ATOM 3037 O O . ALA A 1 371 ? -22.488 -1.821 29.254 1.00 96.62 371 ALA A O 1
ATOM 3038 N N . HIS A 1 372 ? -20.890 -3.084 28.318 1.00 97.12 372 HIS A N 1
ATOM 3039 C CA . HIS A 1 372 ? -21.154 -4.290 29.090 1.00 97.12 372 HIS A CA 1
ATOM 3040 C C . HIS A 1 372 ? -19.936 -4.672 29.921 1.00 97.12 372 HIS A C 1
ATOM 3042 O O . HIS A 1 372 ? -18.930 -5.155 29.406 1.00 97.12 372 HIS A O 1
ATOM 3048 N N . TYR A 1 373 ? -20.055 -4.469 31.223 1.00 97.19 373 TYR A N 1
ATOM 3049 C CA . TYR A 1 373 ? -19.102 -4.879 32.236 1.00 97.19 373 TYR A CA 1
ATOM 3050 C C . TYR A 1 373 ? -19.141 -6.396 32.439 1.00 97.19 373 TYR A C 1
ATOM 3052 O O . TYR A 1 373 ? -20.211 -6.969 32.673 1.00 97.19 373 TYR A O 1
ATOM 3060 N N . VAL A 1 374 ? -17.979 -7.042 32.389 1.00 97.06 374 VAL A N 1
ATOM 3061 C CA . VAL A 1 374 ? -17.808 -8.456 32.732 1.00 97.06 374 VAL A CA 1
ATOM 3062 C C . VAL A 1 374 ? -17.891 -8.594 34.251 1.00 97.06 374 VAL A C 1
ATOM 3064 O O . VAL A 1 374 ? -17.010 -8.139 34.983 1.00 97.06 374 VAL A O 1
ATOM 3067 N N . ASP A 1 375 ? -18.964 -9.209 34.742 1.00 96.19 375 ASP A N 1
ATOM 3068 C CA . ASP A 1 375 ? -19.190 -9.420 36.172 1.00 96.19 375 ASP A CA 1
ATOM 3069 C C . ASP A 1 375 ? -18.790 -10.849 36.575 1.00 96.19 375 ASP A C 1
ATOM 3071 O O . ASP A 1 375 ? -18.490 -11.708 35.750 1.00 96.19 375 ASP A O 1
ATOM 3075 N N . SER A 1 376 ? -18.810 -11.125 37.877 1.00 92.06 376 SER A N 1
ATOM 3076 C CA . SER A 1 376 ? -18.589 -12.465 38.437 1.00 92.06 376 SER A CA 1
ATOM 3077 C C . SER A 1 376 ? -19.483 -13.551 37.823 1.00 92.06 376 SER A C 1
ATOM 3079 O O . SER A 1 376 ? -19.101 -14.719 37.810 1.00 92.06 376 SER A O 1
ATOM 3081 N N . ILE A 1 377 ? -20.668 -13.173 37.331 1.00 89.75 377 ILE A N 1
ATOM 3082 C CA . ILE A 1 377 ? -21.574 -14.033 36.571 1.00 89.75 377 ILE A CA 1
ATOM 3083 C C . ILE A 1 377 ? -22.189 -13.199 35.443 1.00 89.75 377 ILE A C 1
ATOM 3085 O O . ILE A 1 377 ? -23.003 -12.307 35.696 1.00 89.75 377 ILE A O 1
ATOM 3089 N N . GLY A 1 378 ? -21.840 -13.535 34.202 1.00 93.94 378 GLY A N 1
ATOM 3090 C CA . GLY A 1 378 ? -22.358 -12.876 33.005 1.00 93.94 378 GLY A CA 1
ATOM 3091 C C . GLY A 1 378 ? -21.923 -11.413 32.891 1.00 93.94 378 GLY A C 1
ATOM 3092 O O . GLY A 1 378 ? -20.814 -11.044 33.273 1.00 93.94 378 GLY A O 1
ATOM 3093 N N . PHE A 1 379 ? -22.816 -10.580 32.358 1.00 96.75 379 PHE A N 1
ATOM 3094 C CA . PHE A 1 379 ? -22.522 -9.188 32.022 1.00 96.75 379 PHE A CA 1
ATOM 3095 C C . PHE A 1 379 ? -23.523 -8.233 32.670 1.00 96.75 379 PHE A C 1
ATOM 3097 O O . PHE A 1 379 ? -24.692 -8.579 32.888 1.00 96.75 379 PHE A O 1
ATOM 3104 N N . LYS A 1 380 ? -23.071 -7.012 32.954 1.00 95.19 380 LYS A N 1
ATOM 3105 C CA . LYS A 1 380 ? -23.898 -5.898 33.428 1.00 95.19 380 LYS A CA 1
ATOM 3106 C C . LYS A 1 380 ? -23.723 -4.699 32.514 1.00 95.19 380 LYS A C 1
ATOM 3108 O O . LYS A 1 380 ? -22.603 -4.337 32.196 1.00 95.19 380 LYS A O 1
ATOM 3113 N N . GLU A 1 381 ? -24.828 -4.113 32.075 1.00 94.56 381 GLU A N 1
ATOM 3114 C CA . GLU A 1 381 ? -24.784 -2.862 31.316 1.00 94.56 381 GLU A CA 1
ATOM 3115 C C . GLU A 1 381 ? -24.411 -1.706 32.260 1.00 94.56 381 GLU A C 1
ATOM 3117 O O . GLU A 1 381 ? -24.900 -1.679 33.397 1.00 94.56 381 GLU A O 1
ATOM 3122 N N . LEU A 1 382 ? -23.498 -0.835 31.817 1.00 90.94 382 LEU A N 1
ATOM 3123 C CA . LEU A 1 382 ? -23.014 0.342 32.553 1.00 90.94 382 LEU A CA 1
ATOM 3124 C C . LEU A 1 382 ? -23.830 1.597 32.245 1.00 90.94 382 LEU A C 1
ATOM 3126 O O . LEU A 1 382 ? -24.218 1.771 31.066 1.00 90.94 382 LEU A O 1
#

Sequence (382 aa):
MKDDAVIKDNEAVYLINEQTYLHLRENLAGVGYEVFDKNSPLPVEEGQIPWEALGNTQRRIETARAYYLAEHQDEPVGRIQNVAVTTLEKFRSGVRRRRNLAPRSLPEDDVRFIDPMYNELFRVPDGGVVQMTYPDGHQRSEKVEYLDDYHMKIGSSVQHICEFAERMARSHAIVEPEPLTQQEQRAWNLEYDYYLTVQAEDGSWDYALYQGDCCLLERGRIEAPELMIEEVRDEILYSH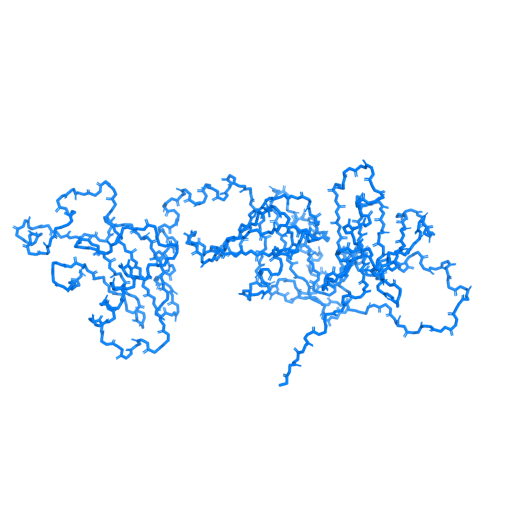NLRNKDCIPLTQEEFARKLADRNEIQSYRMKQFQQSGHDCYLVMQLQQDADPALRFAAMRYLNKQNIAPSIENYEVLYRGNLPEGKRSVPQAELLEQLYQKFNCARPLDYHGHSLSVSDVIMLNQDGKISAHYVDSIGFKEL

Solvent-accessible surface area (backbone atoms only — not comparable to full-atom values): 21427 Å² total; per-residue (Å²): 132,84,80,72,79,79,72,82,71,51,58,50,24,32,35,37,66,88,44,33,37,43,37,41,32,61,55,99,66,28,38,37,37,40,30,28,42,76,90,43,66,54,68,78,44,74,53,74,47,41,47,86,78,60,56,97,60,93,56,55,59,45,36,49,50,46,50,50,51,72,76,74,50,96,64,83,84,84,36,33,24,63,33,19,68,61,71,49,54,82,35,49,81,77,68,75,86,82,76,97,82,77,92,71,78,67,77,88,48,50,37,68,41,40,44,73,83,69,48,77,72,54,47,27,39,58,66,30,47,34,30,38,39,36,82,87,67,53,50,39,32,34,38,31,36,51,74,56,102,54,33,32,32,49,43,87,43,80,44,44,42,57,59,53,20,44,51,31,61,75,61,59,32,47,76,44,55,36,68,47,47,93,56,58,60,52,31,30,39,36,74,67,57,24,33,41,37,42,34,62,52,97,67,23,36,40,36,39,39,23,36,51,54,64,42,51,74,46,74,52,74,44,90,51,65,50,55,38,52,61,56,52,49,50,54,51,25,53,79,70,74,42,60,55,49,42,40,26,76,37,54,70,67,56,51,50,49,58,68,63,38,58,67,60,30,45,54,44,48,53,50,52,54,74,68,43,95,58,40,29,35,35,40,29,40,65,39,92,85,42,67,71,81,52,64,64,38,31,61,74,56,30,60,75,69,73,49,77,92,55,76,84,44,39,38,72,55,42,78,47,76,55,64,90,77,52,85,80,51,56,67,72,59,51,52,50,53,52,47,47,34,51,63,76,60,54,57,95,48,52,80,62,75,64,76,44,43,46,23,35,41,36,40,27,51,93,84,45,74,49,41,32,34,30,31,85,74,64,70,39,77,111

Organism: NCBI:txid748224

Radius of gyration: 27.13 Å; Cα contacts (8 Å, |Δi|>4): 687; chains: 1; bounding box: 61×48×91 Å

InterPro domains:
  IPR025923 YodL-like domain [PF14191] (281-382)
  IPR040568 Large polyvalent protein-associated domain 16 [PF18830] (182-258)

Secondary structure (DSSP, 8-state):
--------TTEEEEEETTTEEEEEEEETTEEEEEEEETT-SSEEEEEEEEHHHH-S-S-HHHHHHHHHHHHH-SS----EEEE-GGGGHHHHTTT-SS------PPPS-PEEEE-TT--EEEEE-TT-EEEEE-TTS-EEEEEEEE-SSSEEEETTEEEEHHHHHHHHHHHT-EEEEPEE---SEEEEEETTTEEEEEEEETTEEEEEEEETT--EEEEEEE--TTS-HHHHHHHHHHHTT-TTS-EEEE-HHHHHHHHH-HHHHHHHHHHHHHT-SS-EEEEEEE-TTS-GGGTT--HHHHHHTT----GGGEEEEEEEEPPTTGGGS-HHHHHHHHHHHHHHS--TT--SPPP-TT-EEEEEETTEEEEEEE-SSSEEE-